Protein AF-0000000065923656 (afdb_homodimer)

Foldseek 3Di:
DAKEKEAEFFAWPCNVVQAAAFQNATARDPRRLVLLLVLLLLCLVVVDDAQEEEEEPHHRLVSSRCNNCVSNVRNVHYYDYYNLQTGFHQAPRGPPHLVVVCVVVNPVVSLCCVQAAFDKHHFHDCPDPPQCVPPPVCVPDDPVLGGRTDGLNNSLVSNVVCCVPPVVVCVLVRGHYYYGGHWSNVLSVVCVLAVPDSVRSSVDTHHHSKMKMFDADNVSHTPDIDIGD/DAKEKEAEFFAWPCNVVQADAFQNATARDPRRLVLLLVLLLLCLVVVDDAQEEEEEPHHRLVSSRCNNCVSNVRNVHYYDYYNLQTGFHQAPRGPPHLVVVCVVPNPVVSLCCVQAAFDKHHFHDCPDPPQCVPPPVCVPDDPVLGGRTDGLNNSLVSNVVCCVPPVVVCVLVRGHYYYGGHWSNVLSVVCVLAVPDSVRSSVDTHHHSKMKMFDADNVSHTPDIDIGD

Solvent-accessible surface area (backbone atoms only — not comparable to full-atom values): 22703 Å² total; per-residue (Å²): 118,16,38,41,32,42,23,25,22,21,42,25,49,39,61,75,66,41,29,38,47,36,74,57,74,50,49,52,28,74,66,10,50,52,32,11,38,48,32,2,45,52,42,39,74,70,61,70,72,67,62,37,36,37,25,14,49,38,51,28,16,40,51,22,38,50,33,23,27,47,48,43,74,44,63,53,45,53,53,48,64,33,72,52,34,34,36,42,31,40,26,59,45,41,71,38,40,50,68,58,47,19,70,73,66,32,57,66,52,50,46,37,44,74,47,33,45,75,36,62,34,60,62,35,53,66,85,41,89,86,26,59,72,73,34,79,91,47,63,85,51,62,70,89,72,55,69,33,37,29,19,46,51,56,36,29,64,52,31,46,58,52,39,64,71,55,50,46,57,43,36,58,73,53,35,20,36,37,36,18,24,22,55,53,31,48,45,30,49,47,29,61,61,67,66,50,50,76,79,60,47,58,74,64,79,68,57,58,19,35,39,35,40,31,36,24,44,84,84,57,45,71,72,44,78,46,73,55,130,117,16,40,42,31,42,23,27,22,22,43,26,48,40,60,75,65,42,28,37,48,36,74,58,75,48,50,52,27,74,66,9,48,52,31,10,38,48,32,2,44,50,42,39,73,69,63,70,72,67,60,36,35,37,26,15,49,39,51,29,16,41,50,23,39,50,32,23,26,47,47,41,75,45,62,53,46,51,54,47,65,34,71,53,35,33,37,43,30,40,27,59,44,41,70,38,38,51,67,59,47,20,72,71,66,32,57,67,52,49,47,38,43,73,47,33,46,76,36,62,35,59,61,34,54,67,85,41,89,87,27,58,70,74,32,78,90,47,64,85,51,61,73,89,75,55,69,33,36,29,18,46,51,56,36,28,65,51,30,45,58,52,40,64,73,54,50,46,57,42,36,58,73,54,35,20,36,39,37,16,23,24,54,53,31,47,46,32,50,47,30,63,60,67,66,50,49,76,78,59,47,58,74,64,79,67,57,57,18,35,37,34,40,31,35,22,44,83,84,58,44,71,73,45,76,44,75,55,130

Secondary structure (DSSP, 8-state):
-EEEEEEE---BHHHHTTB--TT--PPB-HHHHHHHHHHHHHHHHHT---SEEEE-SSHHHHHHHHHHHHHTT-TTS-EEE-GGGSPPP-GGGTTSBHHHHHHHH-HHHHHHHHH-SSPPPPPPPTTSTT-GGG-GGGTTS-GGGS-S---HHHHHHHHHHHIIIIIHHHHHTT--EEEEE-HHHHH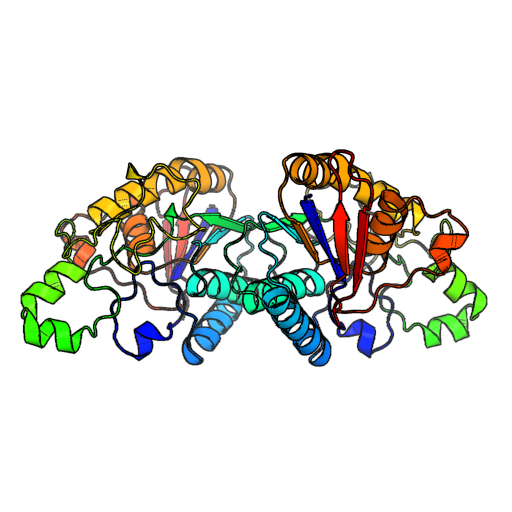HHHHHHHT--TTGGGG----BT--EEEEE-TT--EEEEEE--/-EEEEEEE---BHHHHTTB--TT--PPB-HHHHHHHHHHHHHHHHHT---SEEEE-SSHHHHHHHHHHHHHTT-TTS-EEE-GGGSPPP-GGGTTSBHHHHHHHH-HHHHHHHHH-SSPPPPPPPTTSTT-GGG-GGGTTS-GGGS-S---HHHHHHHHHHHIIIIIHHHHHTT--EEEEE-HHHHHHHHHHHHT--TTGGGG----BT--EEEEE-TT--EEEEEE--

InterPro domains:
  IPR005952 Phosphoglycerate mutase 1 [MF_01039] (1-228)
  IPR005952 Phosphoglycerate mutase 1 [PTHR11931] (2-226)
  IPR005952 Phosphoglycerate mutase 1 [TIGR01258] (3-227)
  IPR013078 Histidine phosphatase superfamily, clade-1 [PF00300] (4-122)
  IPR013078 Histidine phosphatase superfamily, clade-1 [PF00300] (135-222)
  IPR013078 Histidine phosphatase superfamily, clade-1 [SM00855] (3-189)
  IPR013078 Histidine phosphatase superfamily, clade-1 [cd07067] (3-228)
  IPR029033 Histidine phosphatase superfamily [G3DSA:3.40.50.1240] (1-229)
  IPR029033 Histidine phosphatase superfamily [SSF53254] (1-227)

Nearest PDB structures (foldseek):
  5um0-assembly1_D  TM=9.891E-01  e=1.698E-39  Neisseria gonorrhoeae NCCP11945
  3gp5-assembly1_A  TM=9.868E-01  e=6.530E-37  Burkholderia pseudomallei
  1e58-assembly1_A  TM=9.867E-01  e=1.078E-36  Escherichia coli K-12
  3ezn-assembly1_A  TM=9.850E-01  e=3.127E-36  Burkholderia pseudomallei 1710b
  4odi-assembly1_C  TM=9.846E-01  e=4.626E-35  Toxoplasma gondii ME49

Radius of gyration: 23.71 Å; Cα contacts (8 Å, |Δi|>4): 1034; chains: 2; bounding box: 49×72×52 Å

Sequence (458 aa):
MAKLVFIRHGQSEWNLSNQFTGWVDVNLSEEGVRQAQNAGALLKKEGILFDQAYTSVLTRAIKTLHYALEGSDQLWIPETKSWRLNERHYGALQGQNKAEAAEKWGDEQVHIWRRSYDTLPPLLDASDEGSAANDRRYAHLDPKAIPGGENLKVTLERVIPFWEDEIAPKLIDGQNIIVAAHGNSLRALTKYIENISDEDIMDVEMATGEPVVYDLDENLNVVSKKKLNMAKLVFIRHGQSEWNLSNQFTGWVDVNLSEEGVRQAQNAGALLKKEGILFDQAYTSVLTRAIKTLHYALEGSDQLWIPETKSWRLNERHYGALQGQNKAEAAEKWGDEQVHIWRRSYDTLPPLLDASDEGSAANDRRYAHLDPKAIPGGENLKVTLERVIPFWEDEIAPKLIDGQNIIVAAHGNSLRALTKYIENISDEDIMDVEMATGEPVVYDLDENLNVVSKKKLN

Structure (mmCIF, N/CA/C/O backbone):
data_AF-0000000065923656-model_v1
#
loop_
_entity.id
_entity.type
_entity.pdbx_description
1 polymer '2,3-bisphosphoglycerate-dependent phosphoglycerate mutase 2'
#
loop_
_atom_site.group_PDB
_atom_site.id
_atom_site.type_symbol
_atom_site.label_atom_id
_atom_site.label_alt_id
_atom_site.label_comp_id
_atom_site.label_asym_id
_atom_site.label_entity_id
_atom_site.label_seq_id
_atom_site.pdbx_PDB_ins_code
_atom_site.Cartn_x
_atom_site.Cartn_y
_atom_site.Cartn_z
_atom_site.occupancy
_atom_site.B_iso_or_equiv
_atom_site.auth_seq_id
_atom_site.auth_comp_id
_atom_site.auth_asym_id
_atom_site.auth_atom_id
_atom_site.pdbx_PDB_model_num
ATOM 1 N N . MET A 1 1 ? 22.469 1.218 -14.867 1 91.25 1 MET A N 1
ATOM 2 C CA . MET A 1 1 ? 21.75 -0.054 -14.875 1 91.25 1 MET A CA 1
ATOM 3 C C . MET A 1 1 ? 20.609 -0.042 -13.859 1 91.25 1 MET A C 1
ATOM 5 O O . MET A 1 1 ? 20.781 0.416 -12.727 1 91.25 1 MET A O 1
ATOM 9 N N . ALA A 1 2 ? 19.469 -0.442 -14.328 1 97.31 2 ALA A N 1
ATOM 10 C CA . ALA A 1 2 ? 18.297 -0.489 -13.453 1 97.31 2 ALA A CA 1
ATOM 11 C C . ALA A 1 2 ? 18.297 -1.76 -12.602 1 97.31 2 ALA A C 1
ATOM 13 O O . ALA A 1 2 ? 18.797 -2.803 -13.039 1 97.31 2 ALA A O 1
ATOM 14 N N . LYS A 1 3 ? 17.828 -1.643 -11.391 1 98.69 3 LYS A N 1
ATOM 15 C CA . LYS A 1 3 ? 17.672 -2.809 -10.523 1 98.69 3 LYS A CA 1
ATOM 16 C C . LYS A 1 3 ? 16.219 -3.289 -10.5 1 98.69 3 LYS A C 1
ATOM 18 O O . LYS A 1 3 ? 15.297 -2.479 -10.453 1 98.69 3 LYS A O 1
ATOM 23 N N . LEU A 1 4 ? 16.078 -4.52 -10.609 1 98.88 4 LEU A N 1
ATOM 24 C CA . LEU A 1 4 ? 14.805 -5.219 -10.453 1 98.88 4 LEU A CA 1
ATOM 25 C C . LEU A 1 4 ? 14.883 -6.246 -9.328 1 98.88 4 LEU A C 1
ATOM 27 O O . LEU A 1 4 ? 15.75 -7.121 -9.344 1 98.88 4 LEU A O 1
ATOM 31 N N . VAL A 1 5 ? 14.023 -6.109 -8.359 1 98.94 5 VAL A N 1
ATOM 32 C CA . VAL A 1 5 ? 14.023 -7.035 -7.227 1 98.94 5 VAL A CA 1
ATOM 33 C C . VAL A 1 5 ? 12.719 -7.836 -7.215 1 98.94 5 VAL A C 1
ATOM 35 O O . VAL A 1 5 ? 11.633 -7.258 -7.223 1 98.94 5 VAL A O 1
ATOM 38 N N . PHE A 1 6 ? 12.828 -9.133 -7.227 1 98.88 6 PHE A N 1
ATOM 39 C CA . PHE A 1 6 ? 11.703 -10.039 -7.027 1 98.88 6 PHE A CA 1
ATOM 40 C C . PHE A 1 6 ? 11.695 -10.586 -5.609 1 98.88 6 PHE A C 1
ATOM 42 O O . PHE A 1 6 ? 12.742 -10.961 -5.078 1 98.88 6 PHE A O 1
ATOM 49 N N . ILE A 1 7 ? 10.555 -10.586 -5.039 1 98.88 7 ILE A N 1
ATOM 50 C CA . ILE A 1 7 ? 10.367 -11.273 -3.764 1 98.88 7 ILE A CA 1
ATOM 51 C C . ILE A 1 7 ? 9.117 -12.141 -3.824 1 98.88 7 ILE A C 1
ATOM 53 O O . ILE A 1 7 ? 8.008 -11.633 -4.012 1 98.88 7 ILE A O 1
ATOM 57 N N . ARG A 1 8 ? 9.273 -13.422 -3.703 1 98.88 8 ARG A N 1
ATOM 58 C CA . ARG A 1 8 ? 8.109 -14.25 -3.41 1 98.88 8 ARG A CA 1
ATOM 59 C C . ARG A 1 8 ? 7.57 -13.961 -2.012 1 98.88 8 ARG A C 1
ATOM 61 O O . ARG A 1 8 ? 8.344 -13.781 -1.069 1 98.88 8 ARG A O 1
ATOM 68 N N . HIS A 1 9 ? 6.305 -13.938 -1.921 1 98.94 9 HIS A N 1
ATOM 69 C CA . HIS A 1 9 ? 5.738 -13.672 -0.603 1 98.94 9 HIS A CA 1
ATOM 70 C C . HIS A 1 9 ? 6.336 -14.594 0.451 1 98.94 9 HIS A C 1
ATOM 72 O O . HIS A 1 9 ? 6.797 -15.695 0.129 1 98.94 9 HIS A O 1
ATOM 78 N N . GLY A 1 10 ? 6.332 -14.172 1.711 1 98.81 10 GLY A N 1
ATOM 79 C CA . GLY A 1 10 ? 6.727 -15.055 2.803 1 98.81 10 GLY A CA 1
ATOM 80 C C . GLY A 1 10 ? 5.824 -16.266 2.951 1 98.81 10 GLY A C 1
ATOM 81 O O . GLY A 1 10 ? 4.797 -16.359 2.273 1 98.81 10 GLY A O 1
ATOM 82 N N . GLN A 1 11 ? 6.219 -17.109 3.869 1 98.75 11 GLN A N 1
ATOM 83 C CA . GLN A 1 11 ? 5.398 -18.297 4.133 1 98.75 11 GLN A CA 1
ATOM 84 C C . GLN A 1 11 ? 3.963 -17.891 4.473 1 98.75 11 GLN A C 1
ATOM 86 O O . GLN A 1 11 ? 3.736 -17.016 5.301 1 98.75 11 GLN A O 1
ATOM 91 N N . SER A 1 12 ? 3.037 -18.469 3.729 1 98.69 12 SER A N 1
ATOM 92 C CA . SER A 1 12 ? 1.625 -18.234 4.008 1 98.69 12 SER A CA 1
ATOM 93 C C . SER A 1 12 ? 1.065 -19.297 4.953 1 98.69 12 SER A C 1
ATOM 95 O O . SER A 1 12 ? 1.708 -20.328 5.195 1 98.69 12 SER A O 1
ATOM 97 N N . GLU A 1 13 ? -0.089 -19.062 5.441 1 98.56 13 GLU A N 1
ATOM 98 C CA . GLU A 1 13 ? -0.789 -20.031 6.277 1 98.56 13 GLU A CA 1
ATOM 99 C C . GLU A 1 13 ? -1.021 -21.344 5.527 1 98.56 13 GLU A C 1
ATOM 101 O O . GLU A 1 13 ? -0.925 -22.422 6.113 1 98.56 13 GLU A O 1
ATOM 106 N N . TRP A 1 14 ? -1.259 -21.266 4.203 1 98.12 14 TRP A N 1
ATOM 107 C CA . TRP A 1 14 ? -1.557 -22.484 3.455 1 98.12 14 TRP A CA 1
ATOM 108 C C . TRP A 1 14 ? -0.278 -23.141 2.936 1 98.12 14 TRP A C 1
ATOM 110 O O . TRP A 1 14 ? -0.274 -24.312 2.57 1 98.12 14 TRP A O 1
ATOM 120 N N . ASN A 1 15 ? 0.852 -22.328 2.84 1 97.25 15 ASN A N 1
ATOM 121 C CA . ASN A 1 15 ? 2.143 -23 2.75 1 97.25 15 ASN A CA 1
ATOM 122 C C . ASN A 1 15 ? 2.379 -23.922 3.945 1 97.25 15 ASN A C 1
ATOM 124 O O . ASN A 1 15 ? 2.797 -25.078 3.777 1 97.25 15 ASN A O 1
ATOM 128 N N . LEU A 1 16 ? 2.156 -23.406 5.109 1 97 16 LEU A N 1
ATOM 129 C CA . LEU A 1 16 ? 2.398 -24.094 6.367 1 97 16 LEU A CA 1
ATOM 130 C C . LEU A 1 16 ? 1.55 -25.359 6.457 1 97 16 LEU A C 1
ATOM 132 O O . LEU A 1 16 ? 2.035 -26.406 6.887 1 97 16 LEU A O 1
ATOM 136 N N . SER A 1 17 ? 0.309 -25.281 6 1 97.88 17 SER A N 1
ATOM 137 C CA . SER A 1 17 ? -0.589 -26.438 6.105 1 97.88 17 SER A CA 1
ATOM 138 C C . SER A 1 17 ? -0.534 -27.297 4.848 1 97.88 17 SER A C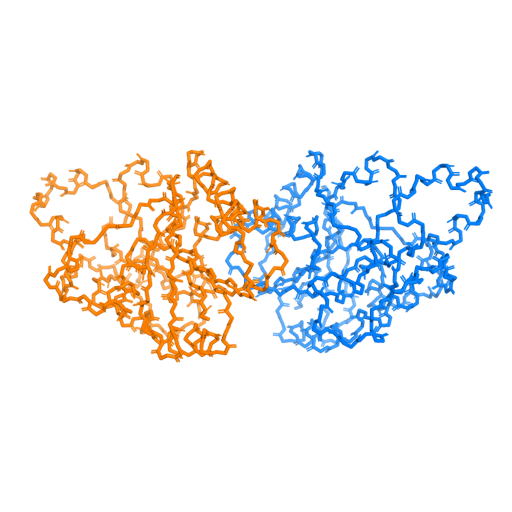 1
ATOM 140 O O . SER A 1 17 ? -1.324 -28.234 4.695 1 97.88 17 SER A O 1
ATOM 142 N N . ASN A 1 18 ? 0.307 -26.984 3.873 1 97.62 18 ASN A N 1
ATOM 143 C CA . ASN A 1 18 ? 0.588 -27.766 2.674 1 97.62 18 ASN A CA 1
ATOM 144 C C . ASN A 1 18 ? -0.64 -27.875 1.775 1 97.62 18 ASN A C 1
ATOM 146 O O . ASN A 1 18 ? -0.956 -28.969 1.279 1 97.62 18 ASN A O 1
ATOM 150 N N . GLN A 1 19 ? -1.301 -26.766 1.594 1 98.25 19 GLN A N 1
ATOM 151 C CA . GLN A 1 19 ? -2.48 -26.719 0.735 1 98.25 19 GLN A CA 1
ATOM 152 C C . GLN A 1 19 ? -2.182 -25.984 -0.571 1 98.25 19 GLN A C 1
ATOM 154 O O . GLN A 1 19 ? -1.31 -25.125 -0.617 1 98.25 19 GLN A O 1
ATOM 159 N N . PHE A 1 20 ? -2.883 -26.438 -1.6 1 97.81 20 PHE A N 1
ATOM 160 C CA . PHE A 1 20 ? -2.893 -25.641 -2.82 1 97.81 20 PHE A CA 1
ATOM 161 C C . PHE A 1 20 ? -3.586 -24.297 -2.586 1 97.81 20 PHE A C 1
ATOM 163 O O . PHE A 1 20 ? -4.77 -24.25 -2.25 1 97.81 20 PHE A O 1
ATOM 170 N N . THR A 1 21 ? -2.91 -23.25 -2.764 1 97.44 21 THR A N 1
ATOM 171 C CA . THR A 1 21 ? -3.498 -21.953 -2.438 1 97.44 21 THR A CA 1
ATOM 172 C C . THR A 1 21 ? -4.074 -21.297 -3.686 1 97.44 21 THR A C 1
ATOM 174 O O . THR A 1 21 ? -5.293 -21.141 -3.814 1 97.44 21 THR A O 1
ATOM 177 N N . GLY A 1 22 ? -3.145 -20.906 -4.711 1 97.56 22 GLY A N 1
ATOM 178 C CA . GLY A 1 22 ? -3.592 -20.219 -5.906 1 97.56 22 GLY A CA 1
ATOM 179 C C . GLY A 1 22 ? -4.105 -18.812 -5.629 1 97.56 22 GLY A C 1
ATOM 180 O O . GLY A 1 22 ? -3.414 -18.016 -5.004 1 97.56 22 GLY A O 1
ATOM 181 N N . TRP A 1 23 ? -5.359 -18.547 -6.043 1 98.25 23 TRP A N 1
ATOM 182 C CA . TRP A 1 23 ? -5.922 -17.203 -5.914 1 98.25 23 TRP A CA 1
ATOM 183 C C . TRP A 1 23 ? -6.656 -17.047 -4.586 1 98.25 23 TRP A C 1
ATOM 185 O O . TRP A 1 23 ? -7.203 -15.977 -4.297 1 98.25 23 TRP A O 1
ATOM 195 N N . VAL A 1 24 ? -6.676 -18.125 -3.703 1 97.69 24 VAL A N 1
ATOM 196 C CA . VAL A 1 24 ? -7.266 -18 -2.375 1 97.69 24 VAL A CA 1
ATOM 197 C C . VAL A 1 24 ? -6.465 -16.984 -1.555 1 97.69 24 VAL A C 1
ATOM 199 O O . VAL A 1 24 ? -5.234 -17.016 -1.548 1 97.69 24 VAL A O 1
ATOM 202 N N . ASP A 1 25 ? -7.191 -16.109 -0.905 1 97.94 25 ASP A N 1
ATOM 203 C CA . ASP A 1 25 ? -6.527 -15.008 -0.215 1 97.94 25 ASP A CA 1
ATOM 204 C C . ASP A 1 25 ? -6.215 -15.375 1.234 1 97.94 25 ASP A C 1
ATOM 206 O O . ASP A 1 25 ? -6.992 -15.062 2.139 1 97.94 25 ASP A O 1
ATOM 210 N N . VAL A 1 26 ? -5.141 -15.969 1.393 1 98.12 26 VAL A N 1
ATOM 211 C CA . VAL A 1 26 ? -4.715 -16.375 2.727 1 98.12 26 VAL A CA 1
ATOM 212 C C . VAL A 1 26 ? -3.631 -15.43 3.236 1 98.12 26 VAL A C 1
ATOM 214 O O . VAL A 1 26 ? -2.971 -14.75 2.447 1 98.12 26 VAL A O 1
ATOM 217 N N . ASN A 1 27 ? -3.457 -15.359 4.52 1 98.56 27 ASN A N 1
ATOM 218 C CA . ASN A 1 27 ? -2.508 -14.445 5.145 1 98.56 27 ASN A CA 1
ATOM 219 C C . ASN A 1 27 ? -1.128 -15.086 5.289 1 98.56 27 ASN A C 1
ATOM 221 O O . ASN A 1 27 ? -0.961 -16.281 5.027 1 98.56 27 ASN A O 1
ATOM 225 N N . LEU A 1 28 ? -0.163 -14.297 5.621 1 98.81 28 LEU A N 1
ATOM 226 C CA . LEU A 1 28 ? 1.153 -14.789 6.012 1 98.81 28 LEU A CA 1
ATOM 227 C C . LEU A 1 28 ? 1.083 -15.531 7.34 1 98.81 28 LEU A C 1
ATOM 229 O O . LEU A 1 28 ? 0.276 -15.188 8.203 1 98.81 28 LEU A O 1
ATOM 233 N N . SER A 1 29 ? 1.893 -16.594 7.477 1 98.69 29 SER A N 1
ATOM 234 C CA . SER A 1 29 ? 2.141 -17.156 8.805 1 98.69 29 SER A CA 1
ATOM 235 C C . SER A 1 29 ? 3.062 -16.25 9.617 1 98.69 29 SER A C 1
ATOM 237 O O . SER A 1 29 ? 3.574 -15.258 9.102 1 98.69 29 SER A O 1
ATOM 239 N N . GLU A 1 30 ? 3.273 -16.594 10.875 1 98.44 30 GLU A N 1
ATOM 240 C CA . GLU A 1 30 ? 4.23 -15.852 11.688 1 98.44 30 GLU A CA 1
ATOM 241 C C . GLU A 1 30 ? 5.629 -15.898 11.07 1 98.44 30 GLU A C 1
ATOM 243 O O . GLU A 1 30 ? 6.324 -14.883 11.023 1 98.44 30 GLU A O 1
ATOM 248 N N . GLU A 1 31 ? 5.969 -17.047 10.664 1 98.56 31 GLU A N 1
ATOM 249 C CA . GLU A 1 31 ? 7.254 -17.188 9.984 1 98.56 31 GLU A CA 1
ATOM 250 C C . GLU A 1 31 ? 7.309 -16.344 8.719 1 98.56 31 GLU A C 1
ATOM 252 O O . GLU A 1 31 ? 8.344 -15.742 8.406 1 98.56 31 GLU A O 1
ATOM 257 N N . GLY A 1 32 ? 6.219 -16.312 7.941 1 98.81 32 GLY A N 1
ATOM 258 C CA . GLY A 1 32 ? 6.148 -15.484 6.746 1 98.81 32 GLY A CA 1
ATOM 259 C C . GLY A 1 32 ? 6.375 -14.008 7.023 1 98.81 32 GLY A C 1
ATOM 260 O O . GLY A 1 32 ? 7.031 -13.32 6.238 1 98.81 32 GLY A O 1
ATOM 261 N N . VAL A 1 33 ? 5.84 -13.539 8.125 1 98.75 33 VAL A N 1
ATOM 262 C CA . VAL A 1 33 ? 6.035 -12.156 8.531 1 98.75 33 VAL A CA 1
ATOM 263 C C . VAL A 1 33 ? 7.512 -11.906 8.828 1 98.75 33 VAL A C 1
ATOM 265 O O . VAL A 1 33 ? 8.078 -10.906 8.375 1 98.75 33 VAL A O 1
ATOM 268 N N . ARG A 1 34 ? 8.125 -12.828 9.555 1 98.62 34 ARG A N 1
ATOM 269 C CA . ARG A 1 34 ? 9.547 -12.703 9.875 1 98.62 34 ARG A CA 1
ATOM 270 C C . ARG A 1 34 ? 10.398 -12.695 8.609 1 98.62 34 ARG A C 1
ATOM 272 O O . ARG A 1 34 ? 11.344 -11.914 8.492 1 98.62 34 ARG A O 1
ATOM 279 N N . GLN A 1 35 ? 10.055 -13.539 7.668 1 98.75 35 GLN A N 1
ATOM 280 C CA . GLN A 1 35 ? 10.766 -13.594 6.395 1 98.75 35 GLN A CA 1
ATOM 281 C C . GLN A 1 35 ? 10.664 -12.273 5.645 1 98.75 35 GLN A C 1
ATOM 283 O O . GLN A 1 35 ? 11.664 -11.766 5.129 1 98.75 35 GLN A O 1
ATOM 288 N N . ALA A 1 36 ? 9.469 -11.742 5.59 1 98.81 36 ALA A N 1
ATOM 289 C CA . ALA A 1 36 ? 9.234 -10.477 4.891 1 98.81 36 ALA A CA 1
ATOM 290 C C . ALA A 1 36 ? 9.992 -9.336 5.559 1 98.81 36 ALA A C 1
ATOM 292 O O . ALA A 1 36 ? 10.555 -8.477 4.875 1 98.81 36 ALA A O 1
ATOM 293 N N . GLN A 1 37 ? 9.977 -9.312 6.883 1 98.69 37 GLN A N 1
ATOM 294 C CA . GLN A 1 37 ? 10.727 -8.312 7.625 1 98.69 37 GLN A CA 1
ATOM 295 C C . GLN A 1 37 ? 12.227 -8.445 7.371 1 98.69 37 GLN A C 1
ATOM 297 O O . GLN A 1 37 ? 12.922 -7.441 7.199 1 98.69 37 GLN A O 1
ATOM 302 N N . ASN A 1 38 ? 12.695 -9.68 7.363 1 98.75 38 ASN A N 1
ATOM 303 C CA . ASN A 1 38 ? 14.102 -9.922 7.055 1 98.75 38 ASN A CA 1
ATOM 304 C C . ASN A 1 38 ? 14.453 -9.438 5.652 1 98.75 38 ASN A C 1
ATOM 306 O O . ASN A 1 38 ? 15.539 -8.898 5.434 1 98.75 38 ASN A O 1
ATOM 310 N N . ALA A 1 39 ? 13.578 -9.664 4.691 1 98.75 39 ALA A N 1
ATOM 311 C CA . ALA A 1 39 ? 13.797 -9.156 3.338 1 98.75 39 ALA A CA 1
ATOM 312 C C . ALA A 1 39 ? 14.031 -7.652 3.346 1 98.75 39 ALA A C 1
ATOM 314 O O . ALA A 1 39 ? 14.922 -7.152 2.65 1 98.75 39 ALA A O 1
ATOM 315 N N . GLY A 1 40 ? 13.234 -6.934 4.125 1 98.69 40 GLY A N 1
ATOM 316 C CA . GLY A 1 40 ? 13.43 -5.496 4.254 1 98.69 40 GLY A CA 1
ATOM 317 C C . GLY A 1 40 ? 14.805 -5.129 4.789 1 98.69 40 GLY A C 1
ATOM 318 O O . GLY A 1 40 ? 15.445 -4.203 4.285 1 98.69 40 GLY A O 1
ATOM 319 N N . ALA A 1 41 ? 15.211 -5.844 5.797 1 98.62 41 ALA A N 1
ATOM 320 C CA . ALA A 1 41 ? 16.516 -5.602 6.391 1 98.62 41 ALA A CA 1
ATOM 321 C C . ALA A 1 41 ? 17.641 -5.848 5.375 1 98.62 41 ALA A C 1
ATOM 323 O O . ALA A 1 41 ? 18.594 -5.082 5.305 1 98.62 41 ALA A O 1
ATOM 324 N N . LEU A 1 42 ? 17.516 -6.902 4.625 1 98.69 42 LEU A N 1
ATOM 325 C CA . LEU A 1 42 ? 18.5 -7.242 3.611 1 98.69 42 LEU A CA 1
ATOM 326 C C . LEU A 1 42 ? 18.578 -6.168 2.531 1 98.69 42 LEU A C 1
ATOM 328 O O . LEU A 1 42 ? 19.656 -5.785 2.094 1 98.69 42 LEU A O 1
ATOM 332 N N . LEU A 1 43 ? 17.422 -5.723 2.09 1 98.69 43 LEU A N 1
ATOM 333 C CA . LEU A 1 43 ? 17.375 -4.695 1.059 1 98.69 43 LEU A CA 1
ATOM 334 C C . LEU A 1 43 ? 18 -3.395 1.557 1 98.69 43 LEU A C 1
ATOM 336 O O . LEU A 1 43 ? 18.688 -2.707 0.806 1 98.69 43 LEU A O 1
ATOM 340 N N . LYS A 1 44 ? 17.672 -3.041 2.805 1 98.5 44 LYS A N 1
ATOM 341 C CA . LYS A 1 44 ? 18.297 -1.864 3.412 1 98.5 44 LYS A CA 1
ATOM 342 C C . LYS A 1 44 ? 19.812 -1.983 3.422 1 98.5 44 LYS A C 1
ATOM 344 O O . LYS A 1 44 ? 20.516 -1.044 3.047 1 98.5 44 LYS A O 1
ATOM 349 N N . LYS A 1 45 ? 20.297 -3.145 3.865 1 98.25 45 LYS A N 1
ATOM 350 C CA . LYS A 1 45 ? 21.734 -3.398 3.918 1 98.25 45 LYS A CA 1
ATOM 351 C C . LYS A 1 45 ? 22.359 -3.305 2.527 1 98.25 45 LYS A C 1
ATOM 353 O O . LYS A 1 45 ? 23.469 -2.785 2.373 1 98.25 45 LYS A O 1
ATOM 358 N N . GLU A 1 46 ? 21.641 -3.777 1.534 1 97.75 46 GLU A N 1
ATOM 359 C CA . GLU A 1 46 ? 22.125 -3.758 0.155 1 97.75 46 GLU A CA 1
ATOM 360 C C . GLU A 1 46 ? 22.141 -2.336 -0.401 1 97.75 46 GLU A C 1
ATOM 362 O O . GLU A 1 46 ? 22.828 -2.057 -1.383 1 97.75 46 GLU A O 1
ATOM 367 N N . GLY A 1 47 ? 21.328 -1.485 0.154 1 97.94 47 GLY A N 1
ATOM 368 C CA . GLY A 1 47 ? 21.328 -0.079 -0.215 1 97.94 47 GLY A CA 1
ATOM 369 C C . GLY A 1 47 ? 20.578 0.2 -1.507 1 97.94 47 GLY A C 1
ATOM 370 O O . GLY A 1 47 ? 20.906 1.146 -2.225 1 97.94 47 GLY A O 1
ATOM 371 N N . ILE A 1 48 ? 19.625 -0.624 -1.792 1 97.88 48 ILE A N 1
ATOM 372 C CA . ILE A 1 48 ? 18.859 -0.43 -3.014 1 97.88 48 ILE A CA 1
ATOM 373 C C . ILE A 1 48 ? 17.719 0.567 -2.76 1 97.88 48 ILE A C 1
ATOM 375 O O . ILE A 1 48 ? 16.938 0.396 -1.827 1 97.88 48 ILE A O 1
ATOM 379 N N . LEU A 1 49 ? 17.625 1.568 -3.584 1 98.19 49 LEU A N 1
ATOM 380 C CA . LEU A 1 49 ? 16.562 2.566 -3.508 1 98.19 49 LEU A CA 1
ATOM 381 C C . LEU A 1 49 ? 15.555 2.375 -4.637 1 98.19 49 LEU A C 1
ATOM 383 O O . LEU A 1 49 ? 15.922 2.385 -5.812 1 98.19 49 LEU A O 1
ATOM 387 N N . PHE A 1 50 ? 14.336 2.262 -4.285 1 98.81 50 PHE A N 1
ATOM 388 C CA . PHE A 1 50 ? 13.312 1.928 -5.27 1 98.81 50 PHE A CA 1
ATOM 389 C C . PHE A 1 50 ? 12.57 3.178 -5.719 1 98.81 50 PHE A C 1
ATOM 391 O O . PHE A 1 50 ? 12.43 4.133 -4.953 1 98.81 50 PHE A O 1
ATOM 398 N N . ASP A 1 51 ? 12.055 3.1 -6.945 1 98.5 51 ASP A N 1
ATOM 399 C CA . ASP A 1 51 ? 11.25 4.168 -7.523 1 98.5 51 ASP A CA 1
ATOM 400 C C . ASP A 1 51 ? 9.789 3.738 -7.66 1 98.5 51 ASP A C 1
ATOM 402 O O . ASP A 1 51 ? 8.891 4.582 -7.711 1 98.5 51 ASP A O 1
ATOM 406 N N . GLN A 1 52 ? 9.555 2.459 -7.73 1 98.69 52 GLN A N 1
ATOM 407 C CA . GLN A 1 52 ? 8.227 1.898 -7.961 1 98.69 52 GLN A CA 1
ATOM 408 C C . GLN A 1 52 ? 8.125 0.487 -7.391 1 98.69 52 GLN A C 1
ATOM 410 O O . GLN A 1 52 ? 9.062 -0.303 -7.496 1 98.69 52 GLN A O 1
ATOM 415 N N . ALA A 1 53 ? 6.988 0.208 -6.754 1 98.94 53 ALA A N 1
ATOM 416 C CA . ALA A 1 53 ? 6.727 -1.123 -6.211 1 98.94 53 ALA A CA 1
ATOM 417 C C . ALA A 1 53 ? 5.488 -1.74 -6.855 1 98.94 53 ALA A C 1
ATOM 419 O O . ALA A 1 53 ? 4.508 -1.041 -7.129 1 98.94 53 ALA A O 1
ATOM 420 N N . TYR A 1 54 ? 5.523 -3.018 -7.086 1 98.94 54 TYR A N 1
ATOM 421 C CA . TYR A 1 54 ? 4.391 -3.77 -7.613 1 98.94 54 TYR A CA 1
ATOM 422 C C . TYR A 1 54 ? 4.105 -4.996 -6.754 1 98.94 54 TYR A C 1
ATOM 424 O O . TYR A 1 54 ? 5.02 -5.59 -6.184 1 98.94 54 TYR A O 1
ATOM 432 N N . THR A 1 55 ? 2.871 -5.348 -6.723 1 98.94 55 THR A N 1
ATOM 433 C CA . THR A 1 55 ? 2.467 -6.578 -6.047 1 98.94 55 THR A CA 1
ATOM 434 C C . THR A 1 55 ? 1.145 -7.094 -6.613 1 98.94 55 THR A C 1
ATOM 436 O O . THR A 1 55 ? 0.57 -6.484 -7.516 1 98.94 55 THR A O 1
ATOM 439 N N . SER A 1 56 ? 0.725 -8.266 -6.211 1 98.88 56 SER A N 1
ATOM 440 C CA . SER A 1 56 ? -0.56 -8.836 -6.609 1 98.88 56 SER A CA 1
ATOM 441 C C . SER A 1 56 ? -1.7 -8.266 -5.77 1 98.88 56 SER A C 1
ATOM 443 O O . SER A 1 56 ? -1.494 -7.34 -4.98 1 98.88 56 SER A O 1
ATOM 445 N N . VAL A 1 57 ? -2.896 -8.766 -5.973 1 98.75 57 VAL A N 1
ATOM 446 C CA . VAL A 1 57 ? -4.035 -8.297 -5.191 1 98.75 57 VAL A CA 1
ATOM 447 C C . VAL A 1 57 ? -4.297 -9.258 -4.031 1 98.75 57 VAL A C 1
ATOM 449 O O . VAL A 1 57 ? -5.375 -9.242 -3.434 1 98.75 57 VAL A O 1
ATOM 452 N N . LEU A 1 58 ? -3.365 -10.156 -3.754 1 98.81 58 LEU A N 1
ATOM 453 C CA . LEU A 1 58 ? -3.525 -11.125 -2.672 1 98.81 58 LEU A CA 1
ATOM 454 C C . LEU A 1 58 ? -2.76 -10.68 -1.43 1 98.81 58 LEU A C 1
ATOM 456 O O . LEU A 1 58 ? -1.616 -10.227 -1.528 1 98.81 58 LEU A O 1
ATOM 460 N N . THR A 1 59 ? -3.309 -10.852 -0.255 1 98.81 59 THR A N 1
ATOM 461 C CA . THR A 1 59 ? -2.881 -10.289 1.02 1 98.81 59 THR A CA 1
ATOM 462 C C . THR A 1 59 ? -1.444 -10.695 1.337 1 98.81 59 THR A C 1
ATOM 464 O O . THR A 1 59 ? -0.64 -9.867 1.77 1 98.81 59 THR A O 1
ATOM 467 N N . ARG A 1 60 ? -1.111 -11.906 1.107 1 98.88 60 ARG A N 1
ATOM 468 C CA . ARG A 1 60 ? 0.203 -12.398 1.511 1 98.88 60 ARG A CA 1
ATOM 469 C C . ARG A 1 60 ? 1.312 -11.688 0.743 1 98.88 60 ARG A C 1
ATOM 471 O O . ARG A 1 60 ? 2.371 -11.391 1.303 1 98.88 60 ARG A O 1
ATOM 478 N N . ALA A 1 61 ? 1.104 -11.422 -0.521 1 98.94 61 ALA A N 1
ATOM 479 C CA . ALA A 1 61 ? 2.096 -10.711 -1.325 1 98.94 61 ALA A CA 1
ATOM 480 C C . ALA A 1 61 ? 2.131 -9.234 -0.969 1 98.94 61 ALA A C 1
ATOM 482 O O . ALA A 1 61 ? 3.205 -8.633 -0.878 1 98.94 61 ALA A O 1
ATOM 483 N N . ILE A 1 62 ? 0.959 -8.617 -0.748 1 98.94 62 ILE A N 1
ATOM 484 C CA . ILE A 1 62 ? 0.861 -7.207 -0.393 1 98.94 62 ILE A CA 1
ATOM 485 C C . ILE A 1 62 ? 1.596 -6.953 0.922 1 98.94 62 ILE A C 1
ATOM 487 O O . ILE A 1 62 ? 2.422 -6.043 1.013 1 98.94 62 ILE A O 1
ATOM 491 N N . LYS A 1 63 ? 1.344 -7.789 1.857 1 98.94 63 LYS A N 1
ATOM 492 C CA . LYS A 1 63 ? 1.975 -7.613 3.162 1 98.94 63 LYS A CA 1
ATOM 493 C C . LYS A 1 63 ? 3.48 -7.84 3.08 1 98.94 63 LYS A C 1
ATOM 495 O O . LYS A 1 63 ? 4.254 -7.16 3.76 1 98.94 63 LYS A O 1
ATOM 500 N N . THR A 1 64 ? 3.859 -8.797 2.287 1 98.94 64 THR A N 1
ATOM 501 C CA . THR A 1 64 ? 5.289 -9.008 2.094 1 98.94 64 THR A CA 1
ATOM 502 C C . THR A 1 64 ? 5.953 -7.75 1.545 1 98.94 64 THR A C 1
ATOM 504 O O . THR A 1 64 ? 7.008 -7.336 2.029 1 98.94 64 THR A O 1
ATOM 507 N N . LEU A 1 65 ? 5.34 -7.164 0.562 1 98.94 65 LEU A N 1
ATOM 508 C CA . LEU A 1 65 ? 5.867 -5.926 0.002 1 98.94 65 LEU A CA 1
ATOM 509 C C . LEU A 1 65 ? 5.934 -4.836 1.064 1 98.94 65 LEU A C 1
ATOM 511 O O . LEU A 1 65 ? 6.941 -4.133 1.177 1 98.94 65 LEU A O 1
ATOM 515 N N . HIS A 1 66 ? 4.848 -4.695 1.829 1 98.94 66 HIS A N 1
ATOM 516 C CA . HIS A 1 66 ? 4.773 -3.641 2.836 1 98.94 66 HIS A CA 1
ATOM 517 C C . HIS A 1 66 ? 5.883 -3.793 3.875 1 98.94 66 HIS A C 1
ATOM 519 O O . HIS A 1 66 ? 6.551 -2.816 4.223 1 98.94 66 HIS A O 1
ATOM 525 N N . TYR A 1 67 ? 6.109 -5.012 4.34 1 98.88 67 TYR A N 1
ATOM 526 C CA . TYR A 1 67 ? 7.172 -5.258 5.309 1 98.88 67 TYR A CA 1
ATOM 527 C C . TYR A 1 67 ? 8.539 -4.973 4.703 1 98.88 67 TYR A C 1
ATOM 529 O O . TYR A 1 67 ? 9.414 -4.398 5.363 1 98.88 67 TYR A O 1
ATOM 537 N N . ALA A 1 68 ? 8.734 -5.387 3.473 1 98.88 68 ALA A N 1
ATOM 538 C CA . ALA A 1 68 ? 10.016 -5.168 2.803 1 98.88 68 ALA A CA 1
ATOM 539 C C . ALA A 1 68 ? 10.312 -3.68 2.664 1 98.88 68 ALA A C 1
ATOM 541 O O . ALA A 1 68 ? 11.422 -3.232 2.965 1 98.88 68 ALA A O 1
ATOM 542 N N . LEU A 1 69 ? 9.297 -2.957 2.225 1 98.88 69 LEU A N 1
ATOM 543 C CA . LEU A 1 69 ? 9.469 -1.521 2.041 1 98.88 69 LEU A CA 1
ATOM 544 C C . LEU A 1 69 ? 9.656 -0.82 3.383 1 98.88 69 LEU A C 1
ATOM 546 O O . LEU A 1 69 ? 10.477 0.093 3.504 1 98.88 69 LEU A O 1
ATOM 550 N N . GLU A 1 70 ? 8.859 -1.227 4.352 1 98.56 70 GLU A N 1
ATOM 551 C CA . GLU A 1 70 ? 9.008 -0.639 5.68 1 98.56 70 GLU A CA 1
ATOM 552 C C . GLU A 1 70 ? 10.414 -0.878 6.234 1 98.56 70 GLU A C 1
ATOM 554 O O . GLU A 1 70 ? 11.055 0.048 6.734 1 98.56 70 GLU A O 1
ATOM 559 N N . GLY A 1 71 ? 10.875 -2.1 6.125 1 98.31 71 GLY A N 1
ATOM 560 C CA . GLY A 1 71 ? 12.188 -2.461 6.648 1 98.31 71 GLY A CA 1
ATOM 561 C C . GLY A 1 71 ? 13.328 -1.743 5.949 1 98.31 71 GLY A C 1
ATOM 562 O O . GLY A 1 71 ? 14.414 -1.609 6.508 1 98.31 71 GLY A O 1
ATOM 563 N N . SER A 1 72 ? 13.094 -1.306 4.723 1 98.31 72 SER A N 1
ATOM 564 C CA . SER A 1 72 ? 14.125 -0.587 3.979 1 98.31 72 SER A CA 1
ATOM 565 C C . SER A 1 72 ? 13.883 0.918 4.012 1 98.31 72 SER A C 1
ATOM 567 O O . SER A 1 72 ? 14.508 1.669 3.258 1 98.31 72 SER A O 1
ATOM 569 N N . ASP A 1 73 ? 12.922 1.387 4.848 1 97.94 73 ASP A N 1
ATOM 570 C CA . ASP A 1 73 ? 12.57 2.787 5.066 1 97.94 73 ASP A CA 1
ATOM 571 C C . ASP A 1 73 ? 12.062 3.436 3.781 1 97.94 73 ASP A C 1
ATOM 573 O O . ASP A 1 73 ? 12.383 4.59 3.492 1 97.94 73 ASP A O 1
ATOM 577 N N . GLN A 1 74 ? 11.281 2.68 2.986 1 98.62 74 GLN A N 1
ATOM 578 C CA . GLN A 1 74 ? 10.836 3.186 1.69 1 98.62 74 GLN A CA 1
ATOM 579 C C . GLN A 1 74 ? 9.344 2.93 1.479 1 98.62 74 GLN A C 1
ATOM 581 O O . GLN A 1 74 ? 8.906 2.703 0.35 1 98.62 74 GLN A O 1
ATOM 586 N N . LEU A 1 75 ? 8.578 2.945 2.564 1 98.62 75 LEU A N 1
ATOM 587 C CA . LEU A 1 75 ? 7.145 2.682 2.51 1 98.62 75 LEU A CA 1
ATOM 588 C C . LEU A 1 75 ? 6.438 3.711 1.638 1 98.62 75 LEU A C 1
ATOM 590 O O . LEU A 1 75 ? 5.352 3.445 1.116 1 98.62 75 LEU A O 1
ATOM 594 N N . TRP A 1 76 ? 7 4.859 1.399 1 98.56 76 TRP A N 1
ATOM 595 C CA . TRP A 1 76 ? 6.367 5.984 0.719 1 98.56 76 TRP A CA 1
ATOM 596 C C . TRP A 1 76 ? 6.371 5.781 -0.792 1 98.56 76 TRP A C 1
ATOM 598 O O . TRP A 1 76 ? 5.676 6.488 -1.523 1 98.56 76 TRP A O 1
ATOM 608 N N . ILE A 1 77 ? 7.094 4.789 -1.296 1 98.12 77 ILE A N 1
ATOM 609 C CA . ILE A 1 77 ? 7.203 4.57 -2.734 1 98.12 77 ILE A CA 1
ATOM 610 C C . ILE A 1 77 ? 5.832 4.227 -3.312 1 98.12 77 ILE A C 1
ATOM 612 O O . ILE A 1 77 ? 5.051 3.51 -2.686 1 98.12 77 ILE A O 1
ATOM 616 N N . PRO A 1 78 ? 5.574 4.781 -4.551 1 98.38 78 PRO A N 1
ATOM 617 C CA . PRO A 1 78 ? 4.301 4.406 -5.168 1 98.38 78 PRO A CA 1
ATOM 618 C C . PRO A 1 78 ? 4.164 2.898 -5.371 1 98.38 78 PRO A C 1
ATOM 620 O O . PRO A 1 78 ? 5.145 2.225 -5.699 1 98.38 78 PRO A O 1
ATOM 623 N N . GLU A 1 79 ? 2.998 2.436 -5.082 1 98.56 79 GLU A N 1
ATOM 624 C CA . GLU A 1 79 ? 2.674 1.014 -5.172 1 98.56 79 GLU A CA 1
ATOM 625 C C . GLU A 1 79 ? 1.509 0.773 -6.129 1 98.56 79 GLU A C 1
ATOM 627 O O . GLU A 1 79 ? 0.508 1.492 -6.09 1 98.56 79 GLU A O 1
ATOM 632 N N . THR A 1 80 ? 1.675 -0.176 -7.023 1 98.75 80 THR A N 1
ATOM 633 C CA . THR A 1 80 ? 0.596 -0.621 -7.902 1 98.75 80 THR A CA 1
ATOM 634 C C . THR A 1 80 ? 0.306 -2.104 -7.691 1 98.75 80 THR A C 1
ATOM 636 O O . THR A 1 80 ? 1.227 -2.924 -7.656 1 98.75 80 THR A O 1
ATOM 639 N N . LYS A 1 81 ? -0.951 -2.395 -7.469 1 98.69 81 LYS A N 1
ATOM 640 C CA . LYS A 1 81 ? -1.406 -3.777 -7.348 1 98.69 81 LYS A CA 1
ATOM 641 C C . LYS A 1 81 ? -2.094 -4.246 -8.625 1 98.69 81 LYS A C 1
ATOM 643 O O . LYS A 1 81 ? -2.844 -3.49 -9.25 1 98.69 81 LYS A O 1
ATOM 648 N N . SER A 1 82 ? -1.807 -5.477 -9 1 98.69 82 SER A N 1
ATOM 649 C CA . SER A 1 82 ? -2.441 -6 -10.203 1 98.69 82 SER A CA 1
ATOM 650 C C . SER A 1 82 ? -2.75 -7.484 -10.062 1 98.69 82 SER A C 1
ATOM 652 O O . SER A 1 82 ? -1.913 -8.258 -9.594 1 98.69 82 SER A O 1
ATOM 654 N N . TRP A 1 83 ? -3.904 -7.859 -10.562 1 98.5 83 TRP A N 1
ATOM 655 C CA . TRP A 1 83 ? -4.312 -9.258 -10.594 1 98.5 83 TRP A CA 1
ATOM 656 C C . TRP A 1 83 ? -3.412 -10.07 -11.523 1 98.5 83 TRP A C 1
ATOM 658 O O . TRP A 1 83 ? -3.293 -11.289 -11.367 1 98.5 83 TRP A O 1
ATOM 668 N N . ARG A 1 84 ? -2.715 -9.398 -12.406 1 98.69 84 ARG A N 1
ATOM 669 C CA . ARG A 1 84 ? -1.848 -10.086 -13.359 1 98.69 84 ARG A CA 1
ATOM 670 C C . ARG A 1 84 ? -0.635 -10.695 -12.664 1 98.69 84 ARG A C 1
ATOM 672 O O . ARG A 1 84 ? 0.025 -11.578 -13.203 1 98.69 84 ARG A O 1
ATOM 679 N N . LEU A 1 85 ? -0.348 -10.25 -11.414 1 98.88 85 LEU A N 1
ATOM 680 C CA . LEU A 1 85 ? 0.785 -10.75 -10.641 1 98.88 85 LEU A CA 1
ATOM 681 C C . LEU A 1 85 ? 0.332 -11.789 -9.625 1 98.88 85 LEU A C 1
ATOM 683 O O . LEU A 1 85 ? 1.131 -12.258 -8.805 1 98.88 85 LEU A O 1
ATOM 687 N N . ASN A 1 86 ? -0.971 -12.195 -9.648 1 98.88 86 ASN A N 1
ATOM 688 C CA . ASN A 1 86 ? -1.462 -13.242 -8.766 1 98.88 86 ASN A CA 1
ATOM 689 C C . ASN A 1 86 ? -0.73 -14.562 -9 1 98.88 86 ASN A C 1
ATOM 691 O O . ASN A 1 86 ? -0.06 -14.734 -10.016 1 98.88 86 ASN A O 1
ATOM 695 N N . GLU A 1 87 ? -0.868 -15.414 -8.055 1 98.62 87 GLU A N 1
ATOM 696 C CA . GLU A 1 87 ? -0.371 -16.781 -8.18 1 98.62 87 GLU A CA 1
ATOM 697 C C . GLU A 1 87 ? -1.096 -17.531 -9.289 1 98.62 87 GLU A C 1
ATOM 699 O O . GLU A 1 87 ? -2.191 -17.141 -9.695 1 98.62 87 GLU A O 1
ATOM 704 N N . ARG A 1 88 ? -0.369 -18.531 -9.766 1 98.12 88 ARG A N 1
ATOM 705 C CA . ARG A 1 88 ? -1.067 -19.469 -10.633 1 98.12 88 ARG A CA 1
ATOM 706 C C . ARG A 1 88 ? -2.361 -19.953 -9.992 1 98.12 88 ARG A C 1
ATOM 708 O O . ARG A 1 88 ? -2.396 -20.234 -8.797 1 98.12 88 ARG A O 1
ATOM 715 N N . HIS A 1 89 ? -3.469 -19.969 -10.781 1 98.19 89 HIS A N 1
ATOM 716 C CA . HIS A 1 89 ? -4.746 -20.469 -10.281 1 98.19 89 HIS A CA 1
ATOM 717 C C . HIS A 1 89 ? -4.797 -22 -10.32 1 98.19 89 HIS A C 1
ATOM 719 O O . HIS A 1 89 ? -4.793 -22.594 -11.398 1 98.19 89 HIS A O 1
ATOM 725 N N . TYR A 1 90 ? -4.969 -22.688 -9.211 1 97.38 90 TYR A N 1
ATOM 726 C CA . TYR A 1 90 ? -4.832 -24.141 -9.133 1 97.38 90 TYR A CA 1
ATOM 727 C C . TYR A 1 90 ? -6.172 -24.828 -9.359 1 97.38 90 TYR A C 1
ATOM 729 O O . TYR A 1 90 ? -6.312 -26.016 -9.117 1 97.38 90 TYR A O 1
ATOM 737 N N . GLY A 1 91 ? -7.191 -24 -9.742 1 97 91 GLY A N 1
ATOM 738 C CA . GLY A 1 91 ? -8.484 -24.562 -10.07 1 97 91 GLY A CA 1
ATOM 739 C C . GLY A 1 91 ? -9.117 -25.328 -8.922 1 97 91 GLY A C 1
ATOM 740 O O . GLY A 1 91 ? -9.164 -24.828 -7.797 1 97 91 GLY A O 1
ATOM 741 N N . ALA A 1 92 ? -9.578 -26.5 -9.242 1 95.69 92 ALA A N 1
ATOM 742 C CA . ALA A 1 92 ? -10.344 -27.297 -8.273 1 95.69 92 ALA A CA 1
ATOM 743 C C . ALA A 1 92 ? -9.43 -27.875 -7.199 1 95.69 92 ALA A C 1
ATOM 745 O O . ALA A 1 92 ? -9.906 -28.406 -6.191 1 95.69 92 ALA A O 1
ATOM 746 N N . LEU A 1 93 ? -8.141 -27.734 -7.355 1 96.81 93 LEU A N 1
ATOM 747 C CA . LEU A 1 93 ? -7.203 -28.234 -6.359 1 96.81 93 LEU A CA 1
ATOM 748 C C . LEU A 1 93 ? -7.105 -27.281 -5.168 1 96.81 93 LEU A C 1
ATOM 750 O O . LEU A 1 93 ? -6.609 -27.672 -4.105 1 96.81 93 LEU A O 1
ATOM 754 N N . GLN A 1 94 ? -7.516 -26.016 -5.348 1 97.25 94 GLN A N 1
ATOM 755 C CA . GLN A 1 94 ? -7.379 -25.016 -4.297 1 97.25 94 GLN A CA 1
ATOM 756 C C . GLN A 1 94 ? -8.031 -25.484 -3 1 97.25 94 GLN A C 1
ATOM 758 O O . GLN A 1 94 ? -9.172 -25.969 -3.008 1 97.25 94 GLN A O 1
ATOM 763 N N . GLY A 1 95 ? -7.258 -25.344 -1.932 1 96.88 95 GLY A N 1
ATOM 764 C CA . GLY A 1 95 ? -7.77 -25.734 -0.625 1 96.88 95 GLY A CA 1
ATOM 765 C C . GLY A 1 95 ? -7.41 -27.156 -0.241 1 96.88 95 GLY A C 1
ATOM 766 O O . GLY A 1 95 ? -7.359 -27.484 0.945 1 96.88 95 GLY A O 1
ATOM 767 N N . GLN A 1 96 ? -7.152 -27.953 -1.238 1 96.62 96 GLN A N 1
ATOM 768 C CA . GLN A 1 96 ? -6.801 -29.344 -0.951 1 96.62 96 GLN A CA 1
ATOM 769 C C . GLN A 1 96 ? -5.367 -29.453 -0.444 1 96.62 96 GLN A C 1
ATOM 771 O O . GLN A 1 96 ? -4.5 -28.672 -0.837 1 96.62 96 GLN A O 1
ATOM 776 N N . ASN A 1 97 ? -5.172 -30.438 0.415 1 97.94 97 ASN A N 1
ATOM 777 C CA . ASN A 1 97 ? -3.822 -30.75 0.879 1 97.94 97 ASN A CA 1
ATOM 778 C C . ASN A 1 97 ? -3.01 -31.469 -0.198 1 97.94 97 ASN A C 1
ATOM 780 O O . ASN A 1 97 ? -3.488 -32.406 -0.812 1 97.94 97 ASN A O 1
ATOM 784 N N . LYS A 1 98 ? -1.823 -31.078 -0.388 1 96.12 98 LYS A N 1
ATOM 785 C CA . LYS A 1 98 ? -1.008 -31.594 -1.481 1 96.12 98 LYS A CA 1
ATOM 786 C C . LYS A 1 98 ? -0.688 -33.062 -1.274 1 96.12 98 LYS A C 1
ATOM 788 O O . LYS A 1 98 ? -0.679 -33.844 -2.23 1 96.12 98 LYS A O 1
ATOM 793 N N . ALA A 1 99 ? -0.453 -33.469 -0.04 1 96.5 99 ALA A N 1
ATOM 794 C CA . ALA A 1 99 ? -0.175 -34.875 0.255 1 96.5 99 ALA A CA 1
ATOM 795 C C . ALA A 1 99 ? -1.409 -35.75 0.019 1 96.5 99 ALA A C 1
ATOM 797 O O . ALA A 1 99 ? -1.309 -36.844 -0.533 1 96.5 99 ALA A O 1
ATOM 798 N N . GLU A 1 100 ? -2.506 -35.219 0.467 1 96.5 100 GLU A N 1
ATOM 799 C CA . GLU A 1 100 ? -3.752 -35.938 0.244 1 96.5 100 GLU A CA 1
ATOM 800 C C . GLU A 1 100 ? -4.066 -36.031 -1.245 1 96.5 100 GLU A C 1
ATOM 802 O O . GLU A 1 100 ? -4.543 -37.094 -1.708 1 96.5 100 GLU A O 1
ATOM 807 N N . ALA A 1 101 ? -3.873 -34.969 -1.946 1 95.88 101 ALA A N 1
ATOM 808 C CA . ALA A 1 101 ? -4.066 -35 -3.395 1 95.88 101 ALA A CA 1
ATOM 809 C C . ALA A 1 101 ? -3.158 -36.031 -4.051 1 95.88 101 ALA A C 1
ATOM 811 O O . ALA A 1 101 ? -3.58 -36.75 -4.957 1 95.88 101 ALA A O 1
ATOM 812 N N . ALA A 1 102 ? -1.925 -36.094 -3.561 1 96.06 102 ALA A N 1
ATOM 813 C CA . ALA A 1 102 ? -0.977 -37.062 -4.09 1 96.06 102 ALA A CA 1
ATOM 814 C C . ALA A 1 102 ? -1.449 -38.5 -3.822 1 96.06 102 ALA A C 1
ATOM 816 O O . ALA A 1 102 ? -1.24 -39.406 -4.645 1 96.06 102 ALA A O 1
ATOM 817 N N . GLU A 1 103 ? -2.012 -38.719 -2.668 1 96.81 103 GLU A N 1
ATOM 818 C CA . GLU A 1 103 ? -2.562 -40.031 -2.344 1 96.81 103 GLU A CA 1
ATOM 819 C C . GLU A 1 103 ? -3.727 -40.375 -3.264 1 96.81 103 GLU A C 1
ATOM 821 O O . GLU A 1 103 ? -3.863 -41.531 -3.688 1 96.81 103 GLU A O 1
ATOM 826 N N . LYS A 1 104 ? -4.461 -39.406 -3.584 1 96.06 104 LYS A N 1
ATOM 827 C CA . LYS A 1 104 ? -5.68 -39.625 -4.359 1 96.06 104 LYS A CA 1
ATOM 828 C C . LYS A 1 104 ? -5.367 -39.75 -5.848 1 96.06 104 LYS A C 1
ATOM 830 O O . LYS A 1 104 ? -5.922 -40.625 -6.523 1 96.06 104 LYS A O 1
ATOM 835 N N . TRP A 1 105 ? -4.48 -38.906 -6.43 1 96.31 105 TRP A N 1
ATOM 836 C CA . TRP A 1 105 ? -4.293 -38.844 -7.879 1 96.31 105 TRP A CA 1
ATOM 837 C C . TRP A 1 105 ? -2.904 -39.344 -8.273 1 96.31 105 TRP A C 1
ATOM 839 O O . TRP A 1 105 ? -2.609 -39.5 -9.461 1 96.31 105 TRP A O 1
ATOM 849 N N . GLY A 1 106 ? -2.09 -39.625 -7.305 1 96.81 106 GLY A N 1
ATOM 850 C CA . GLY A 1 106 ? -0.725 -40.062 -7.57 1 96.81 106 GLY A CA 1
ATOM 851 C C . GLY A 1 106 ? 0.28 -38.906 -7.5 1 96.81 106 GLY A C 1
ATOM 852 O O . GLY A 1 106 ? -0.003 -37.812 -7.938 1 96.81 106 GLY A O 1
ATOM 853 N N . ASP A 1 107 ? 1.401 -39.219 -6.992 1 96.19 107 ASP A N 1
ATOM 854 C CA . ASP A 1 107 ? 2.477 -38.25 -6.836 1 96.19 107 ASP A CA 1
ATOM 855 C C . ASP A 1 107 ? 2.871 -37.625 -8.18 1 96.19 107 ASP A C 1
ATOM 857 O O . ASP A 1 107 ? 3.068 -36.438 -8.281 1 96.19 107 ASP A O 1
ATOM 861 N N . GLU A 1 108 ? 2.969 -38.438 -9.125 1 95.31 108 GLU A N 1
ATOM 862 C CA . GLU A 1 108 ? 3.395 -38 -10.445 1 95.31 108 GLU A CA 1
ATOM 863 C C . GLU A 1 108 ? 2.412 -36.969 -11.023 1 95.31 108 GLU A C 1
ATOM 865 O O . GLU A 1 108 ? 2.82 -35.938 -11.555 1 95.31 108 GLU A O 1
ATOM 870 N N . GLN A 1 109 ? 1.157 -37.281 -10.883 1 95.75 109 GLN A N 1
ATOM 871 C CA . GLN A 1 109 ? 0.122 -36.406 -11.406 1 95.75 109 GLN A CA 1
ATOM 872 C C . GLN A 1 109 ? 0.147 -35.031 -10.695 1 95.75 109 GLN A C 1
ATOM 874 O O . GLN A 1 109 ? 0.072 -34 -11.344 1 95.75 109 GLN A O 1
ATOM 879 N N . VAL A 1 110 ? 0.266 -35.062 -9.422 1 95.44 110 VAL A N 1
ATOM 880 C CA . VAL A 1 110 ? 0.316 -33.844 -8.633 1 95.44 110 VAL A CA 1
ATOM 881 C C . VAL A 1 110 ? 1.563 -33.031 -9 1 95.44 110 VAL A C 1
ATOM 883 O O . VAL A 1 110 ? 1.509 -31.828 -9.125 1 95.44 110 VAL A O 1
ATOM 886 N N . HIS A 1 111 ? 2.6 -33.75 -9.211 1 92.88 111 HIS A N 1
ATOM 887 C CA . HIS A 1 111 ? 3.84 -33.094 -9.617 1 92.88 111 HIS A CA 1
ATOM 888 C C . HIS A 1 111 ? 3.682 -32.406 -10.969 1 92.88 111 HIS A C 1
ATOM 890 O O . HIS A 1 111 ? 4.141 -31.266 -11.141 1 92.88 111 HIS A O 1
ATOM 896 N N . ILE A 1 112 ? 3.027 -33.031 -11.828 1 92.31 112 ILE A N 1
ATOM 897 C CA . ILE A 1 112 ? 2.799 -32.469 -13.164 1 92.31 112 ILE A CA 1
ATOM 898 C C . ILE A 1 112 ? 1.928 -31.219 -13.055 1 92.31 112 ILE A C 1
ATOM 900 O O . ILE A 1 112 ? 2.221 -30.203 -13.68 1 92.31 112 ILE A O 1
ATOM 904 N N . TRP A 1 113 ? 0.91 -31.234 -12.25 1 93.75 113 TRP A N 1
ATOM 905 C CA . TRP A 1 113 ? 0.025 -30.094 -12.07 1 93.75 113 TRP A CA 1
ATOM 906 C C . TRP A 1 113 ? 0.776 -28.922 -11.453 1 93.75 113 TRP A C 1
ATOM 908 O O . TRP A 1 113 ? 0.484 -27.75 -11.766 1 93.75 113 TRP A O 1
ATOM 918 N N . ARG A 1 114 ? 1.786 -29.188 -10.719 1 92.5 114 ARG A N 1
ATOM 919 C CA . ARG A 1 114 ? 2.465 -28.141 -9.945 1 92.5 114 ARG A CA 1
ATOM 920 C C . ARG A 1 114 ? 3.643 -27.562 -10.719 1 92.5 114 ARG A C 1
ATOM 922 O O . ARG A 1 114 ? 3.99 -26.391 -10.547 1 92.5 114 ARG A O 1
ATOM 929 N N . ARG A 1 115 ? 4.223 -28.391 -11.602 1 90.25 115 ARG A N 1
ATOM 930 C CA . ARG A 1 115 ? 5.539 -27.984 -12.078 1 90.25 115 ARG A CA 1
ATOM 931 C C . ARG A 1 115 ? 5.574 -27.938 -13.609 1 90.25 115 ARG A C 1
ATOM 933 O O . ARG A 1 115 ? 6.457 -27.312 -14.195 1 90.25 115 ARG A O 1
ATOM 940 N N . SER A 1 116 ? 4.59 -28.672 -14.156 1 88.38 116 SER A N 1
ATOM 941 C CA . SER A 1 116 ? 4.602 -28.719 -15.617 1 88.38 116 SER A CA 1
ATOM 942 C C . SER A 1 116 ? 4.336 -27.344 -16.219 1 88.38 116 SER A C 1
ATOM 944 O O . SER A 1 116 ? 3.646 -26.516 -15.602 1 88.38 116 SER A O 1
ATOM 946 N N . TYR A 1 117 ? 4.859 -27.141 -17.438 1 92.62 117 TYR A N 1
ATOM 947 C CA . TYR A 1 117 ? 4.738 -25.875 -18.125 1 92.62 117 TYR A CA 1
ATOM 948 C C . TYR A 1 117 ? 3.336 -25.688 -18.703 1 92.62 117 TYR A C 1
ATOM 950 O O . TYR A 1 117 ? 2.783 -24.578 -18.656 1 92.62 117 TYR A O 1
ATOM 958 N N . ASP A 1 118 ? 2.75 -26.719 -19.125 1 93.56 118 ASP A N 1
ATOM 959 C CA . ASP A 1 118 ? 1.562 -26.5 -19.953 1 93.56 118 ASP A CA 1
ATOM 960 C C . ASP A 1 118 ? 0.432 -27.438 -19.547 1 93.56 118 ASP A C 1
ATOM 962 O O . ASP A 1 118 ? -0.523 -27.625 -20.312 1 93.56 118 ASP A O 1
ATOM 966 N N . THR A 1 119 ? 0.515 -28.109 -18.438 1 95.12 119 THR A N 1
ATOM 967 C CA . THR A 1 119 ? -0.564 -28.969 -17.969 1 95.12 119 THR A CA 1
ATOM 968 C C . THR A 1 119 ? -1.482 -28.234 -17 1 95.12 119 THR A C 1
ATOM 970 O O . THR A 1 119 ? -1.023 -27.688 -16 1 95.12 119 THR A O 1
ATOM 973 N N . LEU A 1 120 ? -2.695 -28.266 -17.328 1 97.31 120 LEU A N 1
ATOM 974 C CA . LEU A 1 120 ? -3.68 -27.578 -16.484 1 97.31 120 LEU A CA 1
ATOM 975 C C . LEU A 1 120 ? -4.117 -28.469 -15.328 1 97.31 120 LEU A C 1
ATOM 977 O O . LEU A 1 120 ? -4.219 -29.688 -15.477 1 97.31 120 LEU A O 1
ATOM 981 N N . PRO A 1 121 ? -4.43 -27.875 -14.203 1 97.5 121 PRO A N 1
ATOM 982 C CA . PRO A 1 121 ? -5.137 -28.609 -13.148 1 97.5 121 PRO A CA 1
ATOM 983 C C . PRO A 1 121 ? -6.625 -28.781 -13.445 1 97.5 121 PRO A C 1
ATOM 985 O O . PRO A 1 121 ? -7.129 -28.234 -14.438 1 97.5 121 PRO A O 1
ATOM 988 N N . PRO A 1 122 ? -7.285 -29.672 -12.641 1 96.44 122 PRO A N 1
ATOM 989 C CA . PRO A 1 122 ? -8.742 -29.656 -12.781 1 96.44 122 PRO A CA 1
ATOM 990 C C . PRO A 1 122 ? -9.328 -28.25 -12.625 1 96.44 122 PRO A C 1
ATOM 992 O O . PRO A 1 122 ? -8.961 -27.531 -11.688 1 96.44 122 PRO A O 1
ATOM 995 N N . LEU A 1 123 ? -10.141 -27.859 -13.547 1 96.88 123 LEU A N 1
ATOM 996 C CA . LEU A 1 123 ? -10.633 -26.484 -13.617 1 96.88 123 LEU A CA 1
ATOM 997 C C . LEU A 1 123 ? -11.797 -26.281 -12.648 1 96.88 123 LEU A C 1
ATOM 999 O O . LEU A 1 123 ? -12.562 -27.219 -12.383 1 96.88 123 LEU A O 1
ATOM 1003 N N . LEU A 1 124 ? -11.859 -25.172 -12.117 1 95.56 124 LEU A N 1
ATOM 1004 C CA . LEU A 1 124 ? -12.992 -24.719 -11.32 1 95.56 124 LEU A CA 1
ATOM 1005 C C . LEU A 1 124 ? -14.008 -23.984 -12.188 1 95.56 124 LEU A C 1
ATOM 1007 O O . LEU A 1 124 ? -13.641 -23.109 -12.984 1 95.56 124 LEU A O 1
ATOM 1011 N N . ASP A 1 125 ? -15.305 -24.344 -12.086 1 94.31 125 ASP A N 1
ATOM 1012 C CA . ASP A 1 125 ? -16.359 -23.656 -12.82 1 94.31 125 ASP A CA 1
ATOM 1013 C C . ASP A 1 125 ? -16.641 -22.281 -12.219 1 94.31 125 ASP A C 1
ATOM 1015 O O . ASP A 1 125 ? -16.5 -22.094 -11.008 1 94.31 125 ASP A O 1
ATOM 1019 N N . ALA A 1 126 ? -17.062 -21.375 -13.047 1 93.38 126 ALA A N 1
ATOM 1020 C CA . ALA A 1 126 ? -17.344 -20.016 -12.609 1 93.38 126 ALA A CA 1
ATOM 1021 C C . ALA A 1 126 ? -18.406 -19.984 -11.516 1 93.38 126 ALA A C 1
ATOM 1023 O O . ALA A 1 126 ? -18.391 -19.109 -10.648 1 93.38 126 ALA A O 1
ATOM 1024 N N . SER A 1 127 ? -19.281 -20.969 -11.508 1 94.19 127 SER A N 1
ATOM 1025 C CA . SER A 1 127 ? -20.406 -21 -10.57 1 94.19 127 SER A CA 1
ATOM 1026 C C . SER A 1 127 ? -20.016 -21.719 -9.281 1 94.19 127 SER A C 1
ATOM 1028 O O . SER A 1 127 ? -20.781 -21.703 -8.305 1 94.19 127 SER A O 1
ATOM 1030 N N . ASP A 1 128 ? -18.891 -22.297 -9.297 1 93.75 128 ASP A N 1
ATOM 1031 C CA . ASP A 1 128 ? -18.469 -23.062 -8.125 1 93.75 128 ASP A CA 1
ATOM 1032 C C . ASP A 1 128 ? -18.156 -22.141 -6.945 1 93.75 128 ASP A C 1
ATOM 1034 O O . ASP A 1 128 ? -17.781 -20.984 -7.141 1 93.75 128 ASP A O 1
ATOM 1038 N N . GLU A 1 129 ? -18.312 -22.703 -5.75 1 90.38 129 GLU A N 1
ATOM 1039 C CA . GLU A 1 129 ? -17.891 -21.984 -4.551 1 90.38 129 GLU A CA 1
ATOM 1040 C C . GLU A 1 129 ? -16.391 -21.703 -4.574 1 90.38 129 GLU A C 1
ATOM 1042 O O . GLU A 1 129 ? -15.594 -22.578 -4.938 1 90.38 129 GLU A O 1
ATOM 1047 N N . GLY A 1 130 ? -16.047 -20.422 -4.293 1 89.88 130 GLY A N 1
ATOM 1048 C CA . GLY A 1 130 ? -14.641 -20.062 -4.242 1 89.88 130 GLY A CA 1
ATOM 1049 C C . GLY A 1 130 ? -14.102 -19.578 -5.57 1 89.88 130 GLY A C 1
ATOM 1050 O O . GLY A 1 130 ? -12.938 -19.188 -5.668 1 89.88 130 GLY A O 1
ATOM 1051 N N . SER A 1 131 ? -15.008 -19.625 -6.566 1 94.44 131 SER A N 1
ATOM 1052 C CA . SER A 1 131 ? -14.586 -19.141 -7.879 1 94.44 131 SER A CA 1
ATOM 1053 C C . SER A 1 131 ? -14.258 -17.656 -7.844 1 94.44 131 SER A C 1
ATOM 1055 O O . SER A 1 131 ? -14.992 -16.859 -7.246 1 94.44 131 SER A O 1
ATOM 1057 N N . ALA A 1 132 ? -13.18 -17.25 -8.523 1 95.81 132 ALA A N 1
ATOM 1058 C CA . ALA A 1 132 ? -12.773 -15.852 -8.625 1 95.81 132 ALA A CA 1
ATOM 1059 C C . ALA A 1 132 ? -13.828 -15.023 -9.359 1 95.81 132 ALA A C 1
ATOM 1061 O O . ALA A 1 132 ? -13.867 -13.797 -9.227 1 95.81 132 ALA A O 1
ATOM 1062 N N . ALA A 1 133 ? -14.664 -15.695 -10.094 1 94.06 133 ALA A N 1
ATOM 1063 C CA . ALA A 1 133 ? -15.719 -15.016 -10.844 1 94.06 133 ALA A CA 1
ATOM 1064 C C . ALA A 1 133 ? -16.703 -14.336 -9.906 1 94.06 133 ALA A C 1
ATOM 1066 O O . ALA A 1 133 ? -17.438 -13.43 -10.32 1 94.06 133 ALA A O 1
ATOM 1067 N N . ASN A 1 134 ? -16.766 -14.789 -8.68 1 93.06 134 ASN A N 1
ATOM 1068 C CA . ASN A 1 134 ? -17.719 -14.242 -7.711 1 93.06 134 ASN A CA 1
ATOM 1069 C C . ASN A 1 134 ? -17.016 -13.312 -6.715 1 93.06 134 ASN A C 1
ATOM 1071 O O . ASN A 1 134 ? -17.625 -12.891 -5.73 1 93.06 134 ASN A O 1
ATOM 1075 N N . ASP A 1 135 ? -15.844 -13.016 -6.898 1 95.94 135 ASP A N 1
ATOM 1076 C CA . ASP A 1 135 ? -15.039 -12.18 -6.008 1 95.94 135 ASP A CA 1
ATOM 1077 C C . ASP A 1 135 ? -15.031 -10.727 -6.473 1 95.94 135 ASP A C 1
ATOM 1079 O O . ASP A 1 135 ? -14.688 -10.445 -7.621 1 95.94 135 ASP A O 1
ATOM 1083 N N . ARG A 1 136 ? -15.367 -9.773 -5.582 1 95.25 136 ARG A N 1
ATOM 1084 C CA . ARG A 1 136 ? -15.461 -8.352 -5.891 1 95.25 136 ARG A CA 1
ATOM 1085 C C . ARG A 1 136 ? -14.125 -7.82 -6.41 1 95.25 136 ARG A C 1
ATOM 1087 O O . ARG A 1 136 ? -14.094 -6.891 -7.219 1 95.25 136 ARG A O 1
ATOM 1094 N N . ARG A 1 137 ? -13.039 -8.5 -6.172 1 97.12 137 ARG A N 1
ATOM 1095 C CA . ARG A 1 137 ? -11.703 -8.094 -6.605 1 97.12 137 ARG A CA 1
ATOM 1096 C C . ARG A 1 137 ? -11.586 -8.133 -8.125 1 97.12 137 ARG A C 1
ATOM 1098 O O . ARG A 1 137 ? -10.812 -7.375 -8.711 1 97.12 137 ARG A O 1
ATOM 1105 N N . TYR A 1 138 ? -12.375 -8.953 -8.633 1 97.75 138 TYR A N 1
ATOM 1106 C CA . TYR A 1 138 ? -12.188 -9.219 -10.055 1 97.75 138 TYR A CA 1
ATOM 1107 C C . TYR A 1 138 ? -13.438 -8.859 -10.844 1 97.75 138 TYR A C 1
ATOM 1109 O O . TYR A 1 138 ? -13.578 -9.234 -12.008 1 97.75 138 TYR A O 1
ATOM 1117 N N . ALA A 1 139 ? -14.375 -8.18 -10.227 1 94.88 139 ALA A N 1
ATOM 1118 C CA . ALA A 1 139 ? -15.688 -7.898 -10.805 1 94.88 139 ALA A CA 1
ATOM 1119 C C . ALA A 1 139 ? -15.562 -6.973 -12.008 1 94.88 139 ALA A C 1
ATOM 1121 O O . ALA A 1 139 ? -16.453 -6.934 -12.859 1 94.88 139 ALA A O 1
ATOM 1122 N N . HIS A 1 140 ? -14.469 -6.27 -12.094 1 93.62 140 HIS A N 1
ATOM 1123 C CA . HIS A 1 140 ? -14.305 -5.301 -13.172 1 93.62 140 HIS A CA 1
ATOM 1124 C C . HIS A 1 140 ? -13.633 -5.938 -14.383 1 93.62 140 HIS A C 1
ATOM 1126 O O . HIS A 1 140 ? -13.5 -5.297 -15.43 1 93.62 140 HIS A O 1
ATOM 1132 N N . LEU A 1 141 ? -13.219 -7.141 -14.273 1 96 141 LEU A N 1
ATOM 1133 C CA . LEU A 1 141 ? -12.453 -7.793 -15.328 1 96 141 LEU A CA 1
ATOM 1134 C C . LEU A 1 141 ? -13.391 -8.422 -16.359 1 96 141 LEU A C 1
ATOM 1136 O O . LEU A 1 141 ? -14.516 -8.797 -16.031 1 96 141 LEU A O 1
ATOM 1140 N N . ASP A 1 142 ? -12.859 -8.555 -17.594 1 95.94 142 ASP A N 1
ATOM 1141 C CA . ASP A 1 142 ? -13.492 -9.461 -18.547 1 95.94 142 ASP A CA 1
ATOM 1142 C C . ASP A 1 142 ? -13.617 -10.867 -17.969 1 95.94 142 ASP A C 1
ATOM 1144 O O . ASP A 1 142 ? -12.617 -11.477 -17.578 1 95.94 142 ASP A O 1
ATOM 1148 N N . PRO A 1 143 ? -14.875 -11.344 -17.875 1 94.25 143 PRO A N 1
ATOM 1149 C CA . PRO A 1 143 ? -15.047 -12.68 -17.312 1 94.25 143 PRO A CA 1
ATOM 1150 C C . PRO A 1 143 ? -14.156 -13.727 -17.969 1 94.25 143 PRO A C 1
ATOM 1152 O O . PRO A 1 143 ? -13.734 -14.68 -17.312 1 94.25 143 PRO A O 1
ATOM 1155 N N . LYS A 1 144 ? -13.789 -13.539 -19.25 1 94.44 144 LYS A N 1
ATOM 1156 C CA . LYS A 1 144 ? -12.945 -14.492 -19.969 1 94.44 144 LYS A CA 1
ATOM 1157 C C . LYS A 1 144 ? -11.516 -14.461 -19.438 1 94.44 144 LYS A C 1
ATOM 1159 O O . LYS A 1 144 ? -10.734 -15.383 -19.688 1 94.44 144 LYS A O 1
ATOM 1164 N N . ALA A 1 145 ? -11.188 -13.383 -18.719 1 95.25 145 ALA A N 1
ATOM 1165 C CA . ALA A 1 145 ? -9.844 -13.234 -18.172 1 95.25 145 ALA A CA 1
ATOM 1166 C C . ALA A 1 145 ? -9.711 -13.914 -16.812 1 95.25 145 ALA A C 1
ATOM 1168 O O . ALA A 1 145 ? -8.602 -14.117 -16.328 1 95.25 145 ALA A O 1
ATOM 1169 N N . ILE A 1 146 ? -10.852 -14.281 -16.203 1 96.5 146 ILE A N 1
ATOM 1170 C CA . ILE A 1 146 ? -10.844 -14.922 -14.883 1 96.5 146 ILE A CA 1
ATOM 1171 C C . ILE A 1 146 ? -10.617 -16.422 -15.047 1 96.5 146 ILE A C 1
ATOM 1173 O O . ILE A 1 146 ? -11.461 -17.125 -15.609 1 96.5 146 ILE A O 1
ATOM 1177 N N . PRO A 1 147 ? -9.57 -16.859 -14.516 1 96.75 147 PRO A N 1
ATOM 1178 C CA . PRO A 1 147 ? -9.234 -18.266 -14.789 1 96.75 147 PRO A CA 1
ATOM 1179 C C . PRO A 1 147 ? -9.992 -19.234 -13.883 1 96.75 147 PRO A C 1
ATOM 1181 O O . PRO A 1 147 ? -10.266 -18.922 -12.719 1 96.75 147 PRO A O 1
ATOM 1184 N N . GLY A 1 148 ? -10.289 -20.391 -14.484 1 96.38 148 GLY A N 1
ATOM 1185 C CA . GLY A 1 148 ? -10.734 -21.516 -13.672 1 96.38 148 GLY A CA 1
ATOM 1186 C C . GLY A 1 148 ? -9.609 -22.422 -13.242 1 96.38 148 GLY A C 1
ATOM 1187 O O . GLY A 1 148 ? -9.812 -23.344 -12.453 1 96.38 148 GLY A O 1
ATOM 1188 N N . GLY A 1 149 ? -8.469 -22.234 -13.727 1 97.38 149 GLY A N 1
ATOM 1189 C CA . GLY A 1 149 ? -7.223 -22.969 -13.555 1 97.38 149 GLY A CA 1
ATOM 1190 C C . GLY A 1 149 ? -6.137 -22.547 -14.531 1 97.38 149 GLY A C 1
ATOM 1191 O O . GLY A 1 149 ? -6.426 -22.219 -15.688 1 97.38 149 GLY A O 1
ATOM 1192 N N . GLU A 1 150 ? -4.945 -22.547 -14.023 1 98.12 150 GLU A N 1
ATOM 1193 C CA . GLU A 1 150 ? -3.826 -22.141 -14.867 1 98.12 150 GLU A CA 1
ATOM 1194 C C . GLU A 1 150 ? -2.674 -23.141 -14.766 1 98.12 150 GLU A C 1
ATOM 1196 O O . GLU A 1 150 ? -2.572 -23.875 -13.797 1 98.12 150 GLU A O 1
ATOM 1201 N N . ASN A 1 151 ? -1.958 -23.25 -15.852 1 97.25 151 ASN A N 1
ATOM 1202 C CA . ASN A 1 151 ? -0.591 -23.766 -15.82 1 97.25 151 ASN A CA 1
ATOM 1203 C C . ASN A 1 151 ? 0.428 -22.625 -15.961 1 97.25 151 ASN A C 1
ATOM 1205 O O . ASN A 1 151 ? 0.061 -21.453 -15.984 1 97.25 151 ASN A O 1
ATOM 1209 N N . LEU A 1 152 ? 1.692 -22.938 -15.953 1 97.06 152 LEU A N 1
ATOM 1210 C CA . LEU A 1 152 ? 2.703 -21.891 -15.992 1 97.06 152 LEU A CA 1
ATOM 1211 C C . LEU A 1 152 ? 2.615 -21.094 -17.297 1 97.06 152 LEU A C 1
ATOM 1213 O O . LEU A 1 152 ? 2.848 -19.891 -17.312 1 97.06 152 LEU A O 1
ATOM 1217 N N . LYS A 1 153 ? 2.299 -21.781 -18.391 1 97.38 153 LYS A N 1
ATOM 1218 C CA . LYS A 1 153 ? 2.17 -21.125 -19.688 1 97.38 153 LYS A CA 1
ATOM 1219 C C . LYS A 1 153 ? 1.088 -20.047 -19.656 1 97.38 153 LYS A C 1
ATOM 1221 O O . LYS A 1 153 ? 1.321 -18.906 -20.078 1 97.38 153 LYS A O 1
ATOM 1226 N N . VAL A 1 154 ? -0.053 -20.391 -19.156 1 97.75 154 VAL A N 1
ATOM 1227 C CA . VAL A 1 154 ? -1.172 -19.453 -19.062 1 97.75 154 VAL A CA 1
ATOM 1228 C C . VAL A 1 154 ? -0.824 -18.328 -18.094 1 97.75 154 VAL A C 1
ATOM 1230 O O . VAL A 1 154 ? -1.148 -17.156 -18.344 1 97.75 154 VAL A O 1
ATOM 1233 N N . THR A 1 155 ? -0.176 -18.672 -16.969 1 98.19 155 THR A N 1
ATOM 1234 C CA . THR A 1 155 ? 0.28 -17.672 -16.016 1 98.19 155 THR A CA 1
ATOM 1235 C C . THR A 1 155 ? 1.234 -16.688 -16.688 1 98.19 155 THR A C 1
ATOM 1237 O O . THR A 1 155 ? 1.109 -15.469 -16.5 1 98.19 155 THR A O 1
ATOM 1240 N N . LEU A 1 156 ? 2.17 -17.203 -17.438 1 98.06 156 LEU A N 1
ATOM 1241 C CA . LEU A 1 156 ? 3.121 -16.359 -18.156 1 98.06 156 LEU A CA 1
ATOM 1242 C C . LEU A 1 156 ? 2.396 -15.422 -19.109 1 98.06 156 LEU A C 1
ATOM 1244 O O . LEU A 1 156 ? 2.668 -14.219 -19.125 1 98.06 156 LEU A O 1
ATOM 1248 N N . GLU A 1 157 ? 1.466 -15.938 -19.859 1 97.81 157 GLU A N 1
ATOM 1249 C CA . GLU A 1 157 ? 0.708 -15.141 -20.812 1 97.81 157 GLU A CA 1
ATOM 1250 C C . GLU A 1 157 ? -0.056 -14.016 -20.109 1 97.81 157 GLU A C 1
ATOM 1252 O O . GLU A 1 157 ? -0.221 -12.93 -20.672 1 97.81 157 GLU A O 1
ATOM 1257 N N . ARG A 1 158 ? -0.512 -14.281 -18.938 1 98 158 ARG A N 1
ATOM 1258 C CA . ARG A 1 158 ? -1.263 -13.297 -18.156 1 98 158 ARG A CA 1
ATOM 1259 C C . ARG A 1 158 ? -0.338 -12.227 -17.594 1 98 158 ARG A C 1
ATOM 1261 O O . ARG A 1 158 ? -0.713 -11.055 -17.5 1 98 158 ARG A O 1
ATOM 1268 N N . VAL A 1 159 ? 0.911 -12.531 -17.219 1 98.5 159 VAL A N 1
ATOM 1269 C CA . VAL A 1 159 ? 1.83 -11.648 -16.5 1 98.5 159 VAL A CA 1
ATOM 1270 C C . VAL A 1 159 ? 2.568 -10.758 -17.5 1 98.5 159 VAL A C 1
ATOM 1272 O O . VAL A 1 159 ? 2.887 -9.602 -17.203 1 98.5 159 VAL A O 1
ATOM 1275 N N . ILE A 1 160 ? 2.805 -11.234 -18.719 1 98.31 160 ILE A N 1
ATOM 1276 C CA . ILE A 1 160 ? 3.732 -10.617 -19.656 1 98.31 160 ILE A CA 1
ATOM 1277 C C . ILE A 1 160 ? 3.209 -9.242 -20.078 1 98.31 160 ILE A C 1
ATOM 1279 O O . ILE A 1 160 ? 3.969 -8.273 -20.141 1 98.31 160 ILE A O 1
ATOM 1283 N N . PRO A 1 161 ? 1.896 -9.086 -20.375 1 98.5 161 PRO A N 1
ATOM 1284 C CA . PRO A 1 161 ? 1.425 -7.75 -20.734 1 98.5 161 PRO A CA 1
ATOM 1285 C C . PRO A 1 161 ? 1.708 -6.707 -19.656 1 98.5 161 PRO A C 1
ATOM 1287 O O . PRO A 1 161 ? 2.014 -5.555 -19.969 1 98.5 161 PRO A O 1
ATOM 1290 N N . PHE A 1 162 ? 1.562 -7.098 -18.438 1 98.69 162 PHE A N 1
ATOM 1291 C CA . PHE A 1 162 ? 1.867 -6.18 -17.344 1 98.69 162 PHE A CA 1
ATOM 1292 C C . PHE A 1 162 ? 3.352 -5.832 -17.328 1 98.69 162 PHE A C 1
ATOM 1294 O O . PHE A 1 162 ? 3.721 -4.68 -17.094 1 98.69 162 PHE A O 1
ATOM 1301 N N . TRP A 1 163 ? 4.195 -6.801 -17.531 1 98.75 163 TRP A N 1
ATOM 1302 C CA . TRP A 1 163 ? 5.625 -6.555 -17.688 1 98.75 163 TRP A CA 1
ATOM 1303 C C . TRP A 1 163 ? 5.887 -5.562 -18.828 1 98.75 163 TRP A C 1
ATOM 1305 O O . TRP A 1 163 ? 6.566 -4.551 -18.625 1 98.75 163 TRP A O 1
ATOM 1315 N N . GLU A 1 164 ? 5.289 -5.797 -19.969 1 98.5 164 GLU A N 1
ATOM 1316 C CA . GLU A 1 164 ? 5.559 -5.027 -21.172 1 98.5 164 GLU A CA 1
ATOM 1317 C C . GLU A 1 164 ? 5.031 -3.602 -21.047 1 98.5 164 GLU A C 1
ATOM 1319 O O . GLU A 1 164 ? 5.684 -2.65 -21.484 1 98.5 164 GLU A O 1
ATOM 1324 N N . ASP A 1 165 ? 3.908 -3.475 -20.422 1 98.31 165 ASP A N 1
ATOM 1325 C CA . ASP A 1 165 ? 3.217 -2.189 -20.453 1 98.31 165 ASP A CA 1
ATOM 1326 C C . ASP A 1 165 ? 3.588 -1.343 -19.234 1 98.31 165 ASP A C 1
ATOM 1328 O O . ASP A 1 165 ? 3.512 -0.114 -19.281 1 98.31 165 ASP A O 1
ATOM 1332 N N . GLU A 1 166 ? 3.971 -1.998 -18.172 1 98.44 166 GLU A N 1
ATOM 1333 C CA . GLU A 1 166 ? 4.105 -1.255 -16.922 1 98.44 166 GLU A CA 1
ATOM 1334 C C . GLU A 1 166 ? 5.523 -1.347 -16.375 1 98.44 166 GLU A C 1
ATOM 1336 O O . GLU A 1 166 ? 6.164 -0.325 -16.109 1 98.44 166 GLU A O 1
ATOM 1341 N N . ILE A 1 167 ? 6.121 -2.506 -16.234 1 98.75 167 ILE A N 1
ATOM 1342 C CA . ILE A 1 167 ? 7.375 -2.703 -15.516 1 98.75 167 ILE A CA 1
ATOM 1343 C C . ILE A 1 167 ? 8.555 -2.383 -16.438 1 98.75 167 ILE A C 1
ATOM 1345 O O . ILE A 1 167 ? 9.398 -1.55 -16.109 1 98.75 167 ILE A O 1
ATOM 1349 N N . ALA A 1 168 ? 8.57 -2.906 -17.641 1 98.69 168 ALA A N 1
ATOM 1350 C CA . ALA A 1 168 ? 9.695 -2.801 -18.562 1 98.69 168 ALA A CA 1
ATOM 1351 C C . ALA A 1 168 ? 9.961 -1.345 -18.938 1 98.69 168 ALA A C 1
ATOM 1353 O O . ALA A 1 168 ? 11.109 -0.884 -18.891 1 98.69 168 ALA A O 1
ATOM 1354 N N . PRO A 1 169 ? 8.953 -0.578 -19.328 1 98.44 169 PRO A N 1
ATOM 1355 C CA . PRO A 1 169 ? 9.227 0.814 -19.688 1 98.44 169 PRO A CA 1
ATOM 1356 C C . PRO A 1 169 ? 9.891 1.602 -18.562 1 98.44 169 PRO A C 1
ATOM 1358 O O . PRO A 1 169 ? 10.766 2.438 -18.812 1 98.44 169 PRO A O 1
ATOM 1361 N N . LYS A 1 170 ? 9.5 1.343 -17.328 1 98.5 170 LYS A N 1
ATOM 1362 C CA . LYS A 1 170 ? 10.078 2.057 -16.203 1 98.5 170 LYS A CA 1
ATOM 1363 C C . LYS A 1 170 ? 11.523 1.634 -15.961 1 98.5 170 LYS A C 1
ATOM 1365 O O . LYS A 1 170 ? 12.367 2.461 -15.602 1 98.5 170 LYS A O 1
ATOM 1370 N N . LEU A 1 171 ? 11.758 0.378 -16.141 1 98.69 171 LEU A N 1
ATOM 1371 C CA . LEU A 1 171 ? 13.133 -0.097 -16.047 1 98.69 171 LEU A CA 1
ATOM 1372 C C . LEU A 1 171 ? 14 0.534 -17.125 1 98.69 171 LEU A C 1
ATOM 1374 O O . LEU A 1 171 ? 15.141 0.931 -16.859 1 98.69 171 LEU A O 1
ATOM 1378 N N . ILE A 1 172 ? 13.516 0.636 -18.328 1 98.06 172 ILE A N 1
ATOM 1379 C CA . ILE A 1 172 ? 14.234 1.249 -19.438 1 98.06 172 ILE A CA 1
ATOM 1380 C C . ILE A 1 172 ? 14.547 2.707 -19.109 1 98.06 172 ILE A C 1
ATOM 1382 O O . ILE A 1 172 ? 15.617 3.213 -19.469 1 98.06 172 ILE A O 1
ATOM 1386 N N . ASP A 1 173 ? 13.664 3.379 -18.375 1 96.94 173 ASP A N 1
ATOM 1387 C CA . ASP A 1 173 ? 13.844 4.766 -17.953 1 96.94 173 ASP A CA 1
ATOM 1388 C C . ASP A 1 173 ? 14.812 4.863 -16.781 1 96.94 173 ASP A C 1
ATOM 1390 O O . ASP A 1 173 ? 15.023 5.945 -16.234 1 96.94 173 ASP A O 1
ATOM 1394 N N . GLY A 1 174 ? 15.336 3.738 -16.344 1 97.25 174 GLY A N 1
ATOM 1395 C CA . GLY A 1 174 ? 16.375 3.734 -15.336 1 97.25 174 GLY A CA 1
ATOM 1396 C C . GLY A 1 174 ? 15.836 3.615 -13.922 1 97.25 174 GLY A C 1
ATOM 1397 O O . GLY A 1 174 ? 16.578 3.816 -12.953 1 97.25 174 GLY A O 1
ATOM 1398 N N . GLN A 1 175 ? 14.57 3.336 -13.75 1 98.06 175 GLN A N 1
ATOM 1399 C CA . GLN A 1 175 ? 13.969 3.221 -12.43 1 98.06 175 GLN A CA 1
ATOM 1400 C C . GLN A 1 175 ? 14.305 1.873 -11.789 1 98.06 175 GLN A C 1
ATOM 1402 O O . GLN A 1 175 ? 14.344 0.85 -12.477 1 98.06 175 GLN A O 1
ATOM 1407 N N . ASN A 1 176 ? 14.555 1.909 -10.5 1 98.81 176 ASN A N 1
ATOM 1408 C CA . ASN A 1 176 ? 14.672 0.686 -9.711 1 98.81 176 ASN A CA 1
ATOM 1409 C C . ASN A 1 176 ? 13.312 0.209 -9.211 1 98.81 176 ASN A C 1
ATOM 1411 O O . ASN A 1 176 ? 12.547 0.991 -8.648 1 98.81 176 ASN A O 1
ATOM 1415 N N . ILE A 1 177 ? 13.055 -1.129 -9.43 1 98.88 177 ILE A N 1
ATOM 1416 C CA . ILE A 1 177 ? 11.703 -1.631 -9.211 1 98.88 177 ILE A CA 1
ATOM 1417 C C . ILE A 1 177 ? 11.742 -2.844 -8.289 1 98.88 177 ILE A C 1
ATOM 1419 O O . ILE A 1 177 ? 12.633 -3.686 -8.398 1 98.88 177 ILE A O 1
ATOM 1423 N N . ILE A 1 178 ? 10.773 -2.906 -7.359 1 98.94 178 ILE A N 1
ATOM 1424 C CA . ILE A 1 178 ? 10.57 -4.098 -6.543 1 98.94 178 ILE A CA 1
ATOM 1425 C C . ILE A 1 178 ? 9.203 -4.707 -6.852 1 98.94 178 ILE A C 1
ATOM 1427 O O . ILE A 1 178 ? 8.211 -3.99 -6.977 1 98.94 178 ILE A O 1
ATOM 1431 N N . VAL A 1 179 ? 9.164 -6.02 -7.031 1 98.94 179 VAL A N 1
ATOM 1432 C CA . VAL A 1 179 ? 7.941 -6.785 -7.258 1 98.94 179 VAL A CA 1
ATOM 1433 C C . VAL A 1 179 ? 7.812 -7.883 -6.203 1 98.94 179 VAL A C 1
ATOM 1435 O O . VAL A 1 179 ? 8.625 -8.812 -6.164 1 98.94 179 VAL A O 1
ATOM 1438 N N . ALA A 1 180 ? 6.875 -7.742 -5.316 1 98.94 180 ALA A N 1
ATOM 1439 C CA . ALA A 1 180 ? 6.512 -8.828 -4.41 1 98.94 180 ALA A CA 1
ATOM 1440 C C . ALA A 1 180 ? 5.297 -9.594 -4.926 1 98.94 180 ALA A C 1
ATOM 1442 O O . ALA A 1 180 ? 4.215 -9.016 -5.082 1 98.94 180 ALA A O 1
ATOM 1443 N N . ALA A 1 181 ? 5.453 -10.828 -5.141 1 98.88 181 ALA A N 1
ATOM 1444 C CA . ALA A 1 181 ? 4.383 -11.625 -5.742 1 98.88 181 ALA A CA 1
ATOM 1445 C C . ALA A 1 181 ? 4.461 -13.078 -5.289 1 98.88 181 ALA A C 1
ATOM 1447 O O . ALA A 1 181 ? 4.535 -13.359 -4.09 1 98.88 181 ALA A O 1
ATOM 1448 N N . HIS A 1 182 ? 4.305 -13.984 -6.277 1 98.81 182 HIS A N 1
ATOM 1449 C CA . HIS A 1 182 ? 4.141 -15.391 -5.918 1 98.81 182 HIS A CA 1
ATOM 1450 C C . HIS A 1 182 ? 5.113 -16.281 -6.691 1 98.81 182 HIS A C 1
ATOM 1452 O O . HIS A 1 182 ? 5.816 -15.797 -7.586 1 98.81 182 HIS A O 1
ATOM 1458 N N . GLY A 1 183 ? 5.203 -17.516 -6.277 1 97.62 183 GLY A N 1
ATOM 1459 C CA . GLY A 1 183 ? 6.152 -18.438 -6.863 1 97.62 183 GLY A CA 1
ATOM 1460 C C . GLY A 1 183 ? 6.027 -18.547 -8.375 1 97.62 183 GLY A C 1
ATOM 1461 O O . GLY A 1 183 ? 7.004 -18.344 -9.094 1 97.62 183 GLY A O 1
ATOM 1462 N N . ASN A 1 184 ? 4.824 -18.781 -8.852 1 97.44 184 ASN A N 1
ATOM 1463 C CA . ASN A 1 184 ? 4.68 -19.078 -10.273 1 97.44 184 ASN A CA 1
ATOM 1464 C C . ASN A 1 184 ? 4.641 -17.812 -11.117 1 97.44 184 ASN A C 1
ATOM 1466 O O . ASN A 1 184 ? 5.117 -17.797 -12.25 1 97.44 184 ASN A O 1
ATOM 1470 N N . SER A 1 185 ? 4.039 -16.719 -10.609 1 98.19 185 SER A N 1
ATOM 1471 C CA . SER A 1 185 ? 4.074 -15.477 -11.383 1 98.19 185 SER A CA 1
ATOM 1472 C C . SER A 1 185 ? 5.5 -14.961 -11.531 1 98.19 185 SER A C 1
ATOM 1474 O O . SER A 1 185 ? 5.887 -14.492 -12.602 1 98.19 185 SER A O 1
ATOM 1476 N N . LEU A 1 186 ? 6.293 -15.07 -10.477 1 98.19 186 LEU A N 1
ATOM 1477 C CA . LEU A 1 186 ? 7.684 -14.633 -10.539 1 98.19 186 LEU A CA 1
ATOM 1478 C C . LEU A 1 186 ? 8.516 -15.594 -11.383 1 98.19 186 LEU A C 1
ATOM 1480 O O . LEU A 1 186 ? 9.438 -15.172 -12.086 1 98.19 186 LEU A O 1
ATOM 1484 N N . ARG A 1 187 ? 8.219 -16.906 -11.297 1 96.81 187 ARG A N 1
ATOM 1485 C CA . ARG A 1 187 ? 8.875 -17.859 -12.18 1 96.81 187 ARG A CA 1
ATOM 1486 C C . ARG A 1 187 ? 8.602 -17.547 -13.641 1 96.81 187 ARG A C 1
ATOM 1488 O O . ARG A 1 187 ? 9.492 -17.656 -14.484 1 96.81 187 ARG A O 1
ATOM 1495 N N . ALA A 1 188 ? 7.367 -17.203 -13.898 1 96.75 188 ALA A N 1
ATOM 1496 C CA . ALA A 1 188 ? 7.004 -16.812 -15.258 1 96.75 188 ALA A CA 1
ATOM 1497 C C . ALA A 1 188 ? 7.84 -15.633 -15.734 1 96.75 188 ALA A C 1
ATOM 1499 O O . ALA A 1 188 ? 8.391 -15.656 -16.828 1 96.75 188 ALA A O 1
ATOM 1500 N N . LEU A 1 189 ? 7.977 -14.633 -14.891 1 97.94 189 LEU A N 1
ATOM 1501 C CA . LEU A 1 189 ? 8.766 -13.453 -15.242 1 97.94 189 LEU A CA 1
ATOM 1502 C C . LEU A 1 189 ? 10.242 -13.82 -15.383 1 97.94 189 LEU A C 1
ATOM 1504 O O . LEU A 1 189 ? 10.914 -13.344 -16.297 1 97.94 189 LEU A O 1
ATOM 1508 N N . THR A 1 190 ? 10.68 -14.625 -14.461 1 97.5 190 THR A N 1
ATOM 1509 C CA . THR A 1 190 ? 12.062 -15.086 -14.508 1 97.5 190 THR A CA 1
ATOM 1510 C C . THR A 1 190 ? 12.344 -15.828 -15.812 1 97.5 190 THR A C 1
ATOM 1512 O O . THR A 1 190 ? 13.359 -15.586 -16.469 1 97.5 190 THR A O 1
ATOM 1515 N N . LYS A 1 191 ? 11.438 -16.734 -16.172 1 97.38 191 LYS A N 1
ATOM 1516 C CA . LYS A 1 191 ? 11.562 -17.453 -17.438 1 97.38 191 LYS A CA 1
ATOM 1517 C C . LYS A 1 191 ? 11.711 -16.469 -18.594 1 97.38 191 LYS A C 1
ATOM 1519 O O . LYS A 1 191 ? 12.57 -16.656 -19.453 1 97.38 191 LYS A O 1
ATOM 1524 N N . TYR A 1 192 ? 10.883 -15.492 -18.594 1 97.62 192 TYR A N 1
ATOM 1525 C CA . TYR A 1 192 ? 10.82 -14.523 -19.688 1 97.62 192 TYR A CA 1
ATOM 1526 C C . TYR A 1 192 ? 12.094 -13.688 -19.75 1 97.62 192 TYR A C 1
ATOM 1528 O O . TYR A 1 192 ? 12.727 -13.594 -20.812 1 97.62 192 TYR A O 1
ATOM 1536 N N . ILE A 1 193 ? 12.578 -13.156 -18.641 1 97.31 193 ILE A N 1
ATOM 1537 C CA . ILE A 1 193 ? 13.656 -12.172 -18.688 1 97.31 193 ILE A CA 1
ATOM 1538 C C . ILE A 1 193 ? 15 -12.875 -18.812 1 97.31 193 ILE A C 1
ATOM 1540 O O . ILE A 1 193 ? 15.969 -12.297 -19.312 1 97.31 193 ILE A O 1
ATOM 1544 N N . GLU A 1 194 ? 15.023 -14.141 -18.359 1 97.06 194 GLU A N 1
ATOM 1545 C CA . GLU A 1 194 ? 16.266 -14.898 -18.453 1 97.06 194 GLU A CA 1
ATOM 1546 C C . GLU A 1 194 ? 16.266 -15.812 -19.672 1 97.06 194 GLU A C 1
ATOM 1548 O O . GLU A 1 194 ? 17.203 -16.578 -19.891 1 97.06 194 GLU A O 1
ATOM 1553 N N . ASN A 1 195 ? 15.195 -15.875 -20.406 1 96.56 195 ASN A N 1
ATOM 1554 C CA . ASN A 1 195 ? 15.055 -16.719 -21.594 1 96.56 195 ASN A CA 1
ATOM 1555 C C . ASN A 1 195 ? 15.242 -18.188 -21.25 1 96.56 195 ASN A C 1
ATOM 1557 O O . ASN A 1 195 ? 16 -18.891 -21.922 1 96.56 195 ASN A O 1
ATOM 1561 N N . ILE A 1 196 ? 14.625 -18.609 -20.234 1 96.25 196 ILE A N 1
ATOM 1562 C CA . ILE A 1 196 ? 14.695 -20 -19.828 1 96.25 196 ILE A CA 1
ATOM 1563 C C . ILE A 1 196 ? 13.75 -20.844 -20.672 1 96.25 196 ILE A C 1
ATOM 1565 O O . ILE A 1 196 ? 12.609 -20.453 -20.922 1 96.25 196 ILE A O 1
ATOM 1569 N N . SER A 1 197 ? 14.156 -22.031 -21.109 1 95.88 197 SER A N 1
ATOM 1570 C CA . SER A 1 197 ? 13.344 -22.906 -21.953 1 95.88 197 SER A CA 1
ATOM 1571 C C . SER A 1 197 ? 12.195 -23.531 -21.156 1 95.88 197 SER A C 1
ATOM 1573 O O . SER A 1 197 ? 12.219 -23.516 -19.922 1 95.88 197 SER A O 1
ATOM 1575 N N . ASP A 1 198 ? 11.195 -24.062 -21.859 1 92.88 198 ASP A N 1
ATOM 1576 C CA . ASP A 1 198 ? 10.062 -24.75 -21.219 1 92.88 198 ASP A CA 1
ATOM 1577 C C . ASP A 1 198 ? 10.531 -25.938 -20.391 1 92.88 198 ASP A C 1
ATOM 1579 O O . ASP A 1 198 ? 9.969 -26.219 -19.328 1 92.88 198 ASP A O 1
ATOM 1583 N N . GLU A 1 199 ? 11.523 -26.578 -20.875 1 91.5 199 GLU A N 1
ATOM 1584 C CA . GLU A 1 199 ? 12.047 -27.766 -20.203 1 91.5 199 GLU A CA 1
ATOM 1585 C C . GLU A 1 199 ? 12.82 -27.375 -18.938 1 91.5 199 GLU A C 1
ATOM 1587 O O . GLU A 1 199 ? 12.664 -28 -17.891 1 91.5 199 GLU A O 1
ATOM 1592 N N . ASP A 1 200 ? 13.578 -26.281 -18.969 1 93.94 200 ASP A N 1
ATOM 1593 C CA . ASP A 1 200 ? 14.484 -25.922 -17.891 1 93.94 200 ASP A CA 1
ATOM 1594 C C . ASP A 1 200 ? 13.742 -25.172 -16.781 1 93.94 200 ASP A C 1
ATOM 1596 O O . ASP A 1 200 ? 14.219 -25.109 -15.641 1 93.94 200 ASP A O 1
ATOM 1600 N N . ILE A 1 201 ? 12.617 -24.656 -17.109 1 92.88 201 ILE A N 1
ATOM 1601 C CA . ILE A 1 201 ? 11.898 -23.828 -16.156 1 92.88 201 ILE A CA 1
ATOM 1602 C C . ILE A 1 201 ? 11.398 -24.672 -15 1 92.88 201 ILE A C 1
ATOM 1604 O O . ILE A 1 201 ? 11.164 -24.172 -13.898 1 92.88 201 ILE A O 1
ATOM 1608 N N . MET A 1 202 ? 11.234 -25.984 -15.141 1 87.69 202 MET A N 1
ATOM 1609 C CA . MET A 1 202 ? 10.734 -26.891 -14.102 1 87.69 202 MET A CA 1
ATOM 1610 C C . MET A 1 202 ? 11.688 -26.922 -12.906 1 87.69 202 MET A C 1
ATOM 1612 O O . MET A 1 202 ? 11.281 -27.219 -11.789 1 87.69 202 MET A O 1
ATOM 1616 N N . ASP A 1 203 ? 12.914 -26.5 -13.133 1 87.94 203 ASP A N 1
ATOM 1617 C CA . ASP A 1 203 ? 13.93 -26.594 -12.094 1 87.94 203 ASP A CA 1
ATOM 1618 C C . ASP A 1 203 ? 14.102 -25.266 -11.367 1 87.94 203 ASP A C 1
ATOM 1620 O O . ASP A 1 203 ? 14.844 -25.188 -10.383 1 87.94 203 ASP A O 1
ATOM 1624 N N . VAL A 1 204 ? 13.477 -24.25 -11.812 1 90.56 204 VAL A N 1
ATOM 1625 C CA . VAL A 1 204 ? 13.594 -22.938 -11.195 1 90.56 204 VAL A CA 1
ATOM 1626 C C . VAL A 1 204 ? 12.656 -22.844 -9.992 1 90.56 204 VAL A C 1
ATOM 1628 O O . VAL A 1 204 ? 11.469 -23.172 -10.094 1 90.56 204 VAL A O 1
ATOM 1631 N N . GLU A 1 205 ? 13.219 -22.5 -8.875 1 88.31 205 GLU A N 1
ATOM 1632 C CA . GLU A 1 205 ? 12.438 -22.328 -7.656 1 88.31 205 GLU A CA 1
ATOM 1633 C C . GLU A 1 205 ? 12.688 -20.953 -7.031 1 88.31 205 GLU A C 1
ATOM 1635 O O . GLU A 1 205 ? 13.805 -20.438 -7.098 1 88.31 205 GLU A O 1
ATOM 1640 N N . MET A 1 206 ? 11.688 -20.422 -6.551 1 91.75 206 MET A N 1
ATOM 1641 C CA . MET A 1 206 ? 11.766 -19.172 -5.801 1 91.75 206 MET A CA 1
ATOM 1642 C C . MET A 1 206 ? 11.445 -19.406 -4.328 1 91.75 206 MET A C 1
ATOM 1644 O O . MET A 1 206 ? 10.344 -19.828 -3.988 1 91.75 206 MET A O 1
ATOM 1648 N N . ALA A 1 207 ? 12.383 -19.125 -3.441 1 95.62 207 ALA A N 1
ATOM 1649 C CA . ALA A 1 207 ? 12.164 -19.297 -2.01 1 95.62 207 ALA A CA 1
ATOM 1650 C C . ALA A 1 207 ? 11.281 -18.188 -1.444 1 95.62 207 ALA A C 1
ATOM 1652 O O . ALA A 1 207 ? 11.367 -17.031 -1.883 1 95.62 207 ALA A O 1
ATOM 1653 N N . THR A 1 208 ? 10.492 -18.5 -0.496 1 98 208 THR A N 1
ATOM 1654 C CA . THR A 1 208 ? 9.625 -17.516 0.14 1 98 208 THR A CA 1
ATOM 1655 C C . THR A 1 208 ? 10.453 -16.469 0.871 1 98 208 THR A C 1
ATOM 1657 O O . THR A 1 208 ? 11.43 -16.797 1.556 1 98 208 THR A O 1
ATOM 1660 N N . GLY A 1 209 ? 10.141 -15.242 0.689 1 98 209 GLY A N 1
ATOM 1661 C CA . GLY A 1 209 ? 10.656 -14.125 1.464 1 98 209 GLY A CA 1
ATOM 1662 C C . GLY A 1 209 ? 12.094 -13.789 1.132 1 98 209 GLY A C 1
ATOM 1663 O O . GLY A 1 209 ? 12.75 -13.039 1.864 1 98 209 GLY A O 1
ATOM 1664 N N . GLU A 1 210 ? 12.633 -14.352 0.043 1 97.94 210 GLU A N 1
ATOM 1665 C CA . GLU A 1 210 ? 14.023 -14.117 -0.326 1 97.94 210 GLU A CA 1
ATOM 1666 C C . GLU A 1 210 ? 14.125 -13.195 -1.539 1 97.94 210 GLU A C 1
ATOM 1668 O O . GLU A 1 210 ? 13.758 -13.586 -2.652 1 97.94 210 GLU A O 1
ATOM 1673 N N . PRO A 1 211 ? 14.672 -12 -1.323 1 98.75 211 PRO A N 1
ATOM 1674 C CA . PRO A 1 211 ? 14.789 -11.094 -2.469 1 98.75 211 PRO A CA 1
ATOM 1675 C C . PRO A 1 211 ? 15.812 -11.57 -3.498 1 98.75 211 PRO A C 1
ATOM 1677 O O . PRO A 1 211 ? 16.891 -12.055 -3.131 1 98.75 211 PRO A O 1
ATOM 1680 N N . VAL A 1 212 ? 15.492 -11.539 -4.711 1 98.75 212 VAL A N 1
ATOM 1681 C CA . VAL A 1 212 ? 16.375 -11.766 -5.848 1 98.75 212 VAL A CA 1
ATOM 1682 C C . VAL A 1 212 ? 16.609 -10.453 -6.59 1 98.75 212 VAL A C 1
ATOM 1684 O O . VAL A 1 212 ? 15.672 -9.852 -7.113 1 98.75 212 VAL A O 1
ATOM 1687 N N . VAL A 1 213 ? 17.828 -10.023 -6.648 1 98.75 213 VAL A N 1
ATOM 1688 C CA . VAL A 1 213 ? 18.172 -8.734 -7.234 1 98.75 213 VAL A CA 1
ATOM 1689 C C . VAL A 1 213 ? 18.75 -8.938 -8.633 1 98.75 213 VAL A C 1
ATOM 1691 O O . VAL A 1 213 ? 19.703 -9.703 -8.812 1 98.75 213 VAL A O 1
ATOM 1694 N N . TYR A 1 214 ? 18.219 -8.297 -9.633 1 98.75 214 TYR A N 1
ATOM 1695 C CA . TYR A 1 214 ? 18.719 -8.273 -11 1 98.75 214 TYR A CA 1
ATOM 1696 C C . TYR A 1 214 ? 19.312 -6.906 -11.336 1 98.75 214 TYR A C 1
ATOM 1698 O O . TYR A 1 214 ? 18.734 -5.875 -10.977 1 98.75 214 TYR A O 1
ATOM 1706 N N . ASP A 1 215 ? 20.438 -6.902 -11.953 1 98.62 215 ASP A N 1
ATOM 1707 C CA . ASP A 1 215 ? 20.891 -5.75 -12.734 1 98.62 215 ASP A CA 1
ATOM 1708 C C . ASP A 1 215 ? 20.547 -5.918 -14.211 1 98.62 215 ASP A C 1
ATOM 1710 O O . ASP A 1 215 ? 20.891 -6.926 -14.828 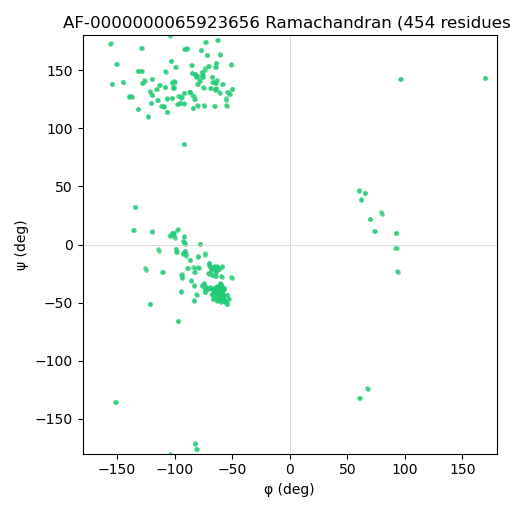1 98.62 215 ASP A O 1
ATOM 1714 N N . LEU A 1 216 ? 19.812 -4.98 -14.68 1 98.5 216 LEU A N 1
ATOM 1715 C CA . LEU A 1 216 ? 19.406 -5.039 -16.078 1 98.5 216 LEU A CA 1
ATOM 1716 C C . LEU A 1 216 ? 20.031 -3.896 -16.875 1 98.5 216 LEU A C 1
ATOM 1718 O O . LEU A 1 216 ? 20.078 -2.76 -16.391 1 98.5 216 LEU A O 1
ATOM 1722 N N . ASP A 1 217 ? 20.531 -4.148 -18.078 1 97.69 217 ASP A N 1
ATOM 1723 C CA . ASP A 1 217 ? 21.094 -3.096 -18.906 1 97.69 217 ASP A CA 1
ATOM 1724 C C . ASP A 1 217 ? 20 -2.338 -19.656 1 97.69 217 ASP A C 1
ATOM 1726 O O . ASP A 1 217 ? 18.812 -2.547 -19.406 1 97.69 217 ASP A O 1
ATOM 1730 N N . GLU A 1 218 ? 20.328 -1.479 -20.578 1 95.62 218 GLU A N 1
ATOM 1731 C CA . GLU A 1 218 ? 19.391 -0.579 -21.25 1 95.62 218 GLU A CA 1
ATOM 1732 C C . GLU A 1 218 ? 18.453 -1.35 -22.156 1 95.62 218 GLU A C 1
ATOM 1734 O O . GLU A 1 218 ? 17.422 -0.821 -22.578 1 95.62 218 GLU A O 1
ATOM 1739 N N . ASN A 1 219 ? 18.844 -2.592 -22.531 1 96.44 219 ASN A N 1
ATOM 1740 C CA . ASN A 1 219 ? 17.984 -3.447 -23.359 1 96.44 219 ASN A CA 1
ATOM 1741 C C . ASN A 1 219 ? 17.281 -4.516 -22.531 1 96.44 219 ASN A C 1
ATOM 1743 O O . ASN A 1 219 ? 16.75 -5.477 -23.078 1 96.44 219 ASN A O 1
ATOM 1747 N N . LEU A 1 220 ? 17.344 -4.445 -21.172 1 97.75 220 LEU A N 1
ATOM 1748 C CA . LEU A 1 220 ? 16.688 -5.309 -20.188 1 97.75 220 LEU A CA 1
ATOM 1749 C C . LEU A 1 220 ? 17.297 -6.703 -20.203 1 97.75 220 LEU A C 1
ATOM 1751 O O . LEU A 1 220 ? 16.641 -7.676 -19.812 1 97.75 220 LEU A O 1
ATOM 1755 N N . ASN A 1 221 ? 18.531 -6.723 -20.719 1 97.94 221 ASN A N 1
ATOM 1756 C CA . ASN A 1 221 ? 19.266 -7.973 -20.516 1 97.94 221 ASN A CA 1
ATOM 1757 C C . ASN A 1 221 ? 19.766 -8.109 -19.094 1 97.94 221 ASN A C 1
ATOM 1759 O O . ASN A 1 221 ? 20.219 -7.133 -18.484 1 97.94 221 ASN A O 1
ATOM 1763 N N . VAL A 1 222 ? 19.766 -9.32 -18.594 1 98.12 222 VAL A N 1
ATOM 1764 C CA . VAL A 1 222 ? 20.25 -9.578 -17.25 1 98.12 222 VAL A CA 1
ATOM 1765 C C . VAL A 1 222 ? 21.781 -9.5 -17.219 1 98.12 222 VAL A C 1
ATOM 1767 O O . VAL A 1 222 ? 22.453 -10.266 -17.922 1 98.12 222 VAL A O 1
ATOM 1770 N N . VAL A 1 223 ? 22.281 -8.609 -16.453 1 98.25 223 VAL A N 1
ATOM 1771 C CA . VAL A 1 223 ? 23.719 -8.43 -16.297 1 98.25 223 VAL A CA 1
ATOM 1772 C C . VAL A 1 223 ? 24.203 -9.211 -15.086 1 98.25 223 VAL A C 1
ATOM 1774 O O . VAL A 1 223 ? 25.266 -9.828 -15.125 1 98.25 223 VAL A O 1
ATOM 1777 N N . SER A 1 224 ? 23.453 -9.18 -14.07 1 98 224 SER A N 1
ATOM 1778 C CA . SER A 1 224 ? 23.766 -9.953 -12.875 1 98 224 SER A CA 1
ATOM 1779 C C . SER A 1 224 ? 22.5 -10.344 -12.117 1 98 224 SER A C 1
ATOM 1781 O O . SER A 1 224 ? 21.438 -9.742 -12.312 1 98 224 SER A O 1
ATOM 1783 N N . LYS A 1 225 ? 22.594 -11.359 -11.391 1 97.5 225 LYS A N 1
ATOM 1784 C CA . LYS A 1 225 ? 21.547 -11.914 -10.531 1 97.5 225 LYS A CA 1
ATOM 1785 C C . LYS A 1 225 ? 22.109 -12.328 -9.18 1 97.5 225 LYS A C 1
ATOM 1787 O O . LYS A 1 225 ? 23.125 -13.047 -9.109 1 97.5 225 LYS A O 1
ATOM 1792 N N . LYS A 1 226 ? 21.453 -11.812 -8.125 1 97.5 226 LYS A N 1
ATOM 1793 C CA . LYS A 1 226 ? 21.953 -12.086 -6.781 1 97.5 226 LYS A CA 1
ATOM 1794 C C . LYS A 1 226 ? 20.797 -12.359 -5.82 1 97.5 226 LYS A C 1
ATOM 1796 O O . LYS A 1 226 ? 19.844 -11.578 -5.746 1 97.5 226 LYS A O 1
ATOM 1801 N N . LYS A 1 227 ? 20.844 -13.461 -5.125 1 97.38 227 LYS A N 1
ATOM 1802 C CA . LYS A 1 227 ? 19.906 -13.727 -4.039 1 97.38 227 LYS A CA 1
ATOM 1803 C C . LYS A 1 227 ? 20.391 -13.133 -2.723 1 97.38 227 LYS A C 1
ATOM 1805 O O . LYS A 1 227 ? 21.578 -13.25 -2.387 1 97.38 227 LYS A O 1
ATOM 1810 N N . LEU A 1 228 ? 19.5 -12.445 -2.102 1 96.62 228 LEU A N 1
ATOM 1811 C CA . LEU A 1 228 ? 19.859 -11.914 -0.791 1 96.62 228 LEU A CA 1
ATOM 1812 C C . LEU A 1 228 ? 19.469 -12.891 0.315 1 96.62 228 LEU A C 1
ATOM 1814 O O . LEU A 1 228 ? 18.359 -13.43 0.309 1 96.62 228 LEU A O 1
ATOM 1818 N N . ASN A 1 229 ? 20.391 -13.406 1.197 1 87.25 229 ASN A N 1
ATOM 1819 C CA . ASN A 1 229 ? 20.094 -14.336 2.285 1 87.25 229 ASN A CA 1
ATOM 1820 C C . ASN A 1 229 ? 20.875 -13.984 3.547 1 87.25 229 ASN A C 1
ATOM 1822 O O . ASN A 1 229 ? 21.906 -13.297 3.477 1 87.25 229 ASN A O 1
ATOM 1826 N N . MET B 1 1 ? -25.391 7.133 -2.574 1 91.19 1 MET B N 1
ATOM 1827 C CA . MET B 1 1 ? -24.531 8.07 -1.857 1 91.19 1 MET B CA 1
ATOM 1828 C C . MET B 1 1 ? -23.141 7.469 -1.629 1 91.19 1 MET B C 1
ATOM 1830 O O . MET B 1 1 ? -23.031 6.305 -1.253 1 91.19 1 MET B O 1
ATOM 1834 N N . ALA B 1 2 ? -22.156 8.25 -1.975 1 97.25 2 ALA B N 1
ATOM 1835 C CA . ALA B 1 2 ? -20.781 7.789 -1.795 1 97.25 2 ALA B CA 1
ATOM 1836 C C . ALA B 1 2 ? -20.344 7.957 -0.346 1 97.25 2 ALA B C 1
ATOM 1838 O O . ALA B 1 2 ? -20.781 8.883 0.344 1 97.25 2 ALA B O 1
ATOM 1839 N N . LYS B 1 3 ? -19.531 7.031 0.119 1 98.69 3 LYS B N 1
ATOM 1840 C CA . LYS B 1 3 ? -18.953 7.137 1.455 1 98.69 3 LYS B CA 1
ATOM 1841 C C . LYS B 1 3 ? -17.516 7.633 1.391 1 98.69 3 LYS B C 1
ATOM 1843 O O . LYS B 1 3 ? -16.75 7.223 0.516 1 98.69 3 LYS B O 1
ATOM 1848 N N . LEU B 1 4 ? -17.219 8.523 2.217 1 98.88 4 LEU B N 1
ATOM 1849 C CA . LEU B 1 4 ? -15.875 9.039 2.443 1 98.88 4 LEU B CA 1
ATOM 1850 C C . LEU B 1 4 ? -15.453 8.828 3.891 1 98.88 4 LEU B C 1
ATOM 1852 O O . LEU B 1 4 ? -16.141 9.266 4.816 1 98.88 4 LEU B O 1
ATOM 1856 N N . VAL B 1 5 ? -14.367 8.125 4.07 1 98.94 5 VAL B N 1
ATOM 1857 C CA . VAL B 1 5 ? -13.883 7.859 5.422 1 98.94 5 VAL B CA 1
ATOM 1858 C C . VAL B 1 5 ? -12.531 8.547 5.633 1 98.94 5 VAL B C 1
ATOM 1860 O O . VAL B 1 5 ? -11.602 8.352 4.855 1 98.94 5 VAL B O 1
ATOM 1863 N N . PHE B 1 6 ? -12.445 9.375 6.645 1 98.88 6 PHE B N 1
ATOM 1864 C CA . PHE B 1 6 ? -11.195 9.961 7.098 1 98.88 6 PHE B CA 1
ATOM 1865 C C . PHE B 1 6 ? -10.664 9.234 8.328 1 98.88 6 PHE B C 1
ATOM 1867 O O . PHE B 1 6 ? -11.43 8.914 9.242 1 98.88 6 PHE B O 1
ATOM 1874 N N . ILE B 1 7 ? -9.422 8.969 8.305 1 98.81 7 ILE B N 1
ATOM 1875 C CA . ILE B 1 7 ? -8.75 8.469 9.5 1 98.81 7 ILE B CA 1
ATOM 1876 C C . ILE B 1 7 ? -7.461 9.25 9.742 1 98.81 7 ILE B C 1
ATOM 1878 O O . ILE B 1 7 ? -6.555 9.234 8.906 1 98.81 7 ILE B O 1
ATOM 1882 N N . ARG B 1 8 ? -7.383 9.953 10.828 1 98.88 8 ARG B N 1
ATOM 1883 C CA . ARG B 1 8 ? -6.074 10.43 11.266 1 98.88 8 ARG B CA 1
ATOM 1884 C C . ARG B 1 8 ? -5.18 9.266 11.68 1 98.88 8 ARG B C 1
ATOM 1886 O O . ARG B 1 8 ? -5.641 8.32 12.328 1 98.88 8 ARG B O 1
ATOM 1893 N N . HIS B 1 9 ? -3.971 9.367 11.32 1 98.94 9 HIS B N 1
ATOM 1894 C CA . HIS B 1 9 ? -3.07 8.281 11.695 1 98.94 9 HIS B CA 1
ATOM 1895 C C . HIS B 1 9 ? -3.168 7.984 13.188 1 98.94 9 HIS B C 1
ATOM 1897 O O . HIS B 1 9 ? -3.535 8.859 13.984 1 98.94 9 HIS B O 1
ATOM 1903 N N . GLY B 1 10 ? -2.834 6.766 13.602 1 98.81 10 GLY B N 1
ATOM 1904 C CA . GLY B 1 10 ? -2.736 6.438 15.016 1 98.81 10 GLY B CA 1
ATOM 1905 C C . GLY B 1 10 ? -1.661 7.227 15.742 1 98.81 10 GLY B C 1
ATOM 1906 O O . GLY B 1 10 ? -0.894 7.961 15.109 1 98.81 10 GLY B O 1
ATOM 1907 N N . GLN B 1 11 ? -1.614 7.012 17.031 1 98.75 11 GLN B N 1
ATOM 1908 C CA . GLN B 1 11 ? -0.585 7.68 17.828 1 98.75 11 GLN B CA 1
ATOM 1909 C C . GLN B 1 11 ? 0.808 7.387 17.281 1 98.75 11 GLN B C 1
ATOM 1911 O O . GLN B 1 11 ? 1.144 6.23 17.016 1 98.75 11 GLN B O 1
ATOM 1916 N N . SER B 1 12 ? 1.528 8.445 16.984 1 98.69 12 SER B N 1
ATOM 1917 C CA . SER B 1 12 ? 2.906 8.297 16.531 1 98.69 12 SER B CA 1
ATOM 1918 C C . SER B 1 12 ? 3.883 8.336 17.703 1 98.69 12 SER B C 1
ATOM 1920 O O . SER B 1 12 ? 3.512 8.703 18.812 1 98.69 12 SER B O 1
ATOM 1922 N N . GLU B 1 13 ? 5.082 7.992 17.438 1 98.56 13 GLU B N 1
ATOM 1923 C CA . GLU B 1 13 ? 6.145 8.078 18.438 1 98.56 13 GLU B CA 1
ATOM 1924 C C . GLU B 1 13 ? 6.328 9.508 18.938 1 98.56 13 GLU B C 1
ATOM 1926 O O . GLU B 1 13 ? 6.582 9.734 20.125 1 98.56 13 GLU B O 1
ATOM 1931 N N . TRP B 1 14 ? 6.125 10.508 18.047 1 98.06 14 TRP B N 1
ATOM 1932 C CA . TRP B 1 14 ? 6.359 11.891 18.438 1 98.06 14 TRP B CA 1
ATOM 1933 C C . TRP B 1 14 ? 5.094 12.508 19.031 1 98.06 14 TRP B C 1
ATOM 1935 O O . TRP B 1 14 ? 5.156 13.531 19.719 1 98.06 14 TRP B O 1
ATOM 1945 N N . ASN B 1 15 ? 3.887 11.898 18.719 1 97.31 15 ASN B N 1
ATOM 1946 C CA . ASN B 1 15 ? 2.748 12.203 19.578 1 97.31 15 ASN B CA 1
ATOM 1947 C C . ASN B 1 15 ? 3.035 11.844 21.031 1 97.31 15 ASN B C 1
ATOM 1949 O O . ASN B 1 15 ? 2.762 12.641 21.938 1 97.31 15 ASN B O 1
ATOM 1953 N N . LEU B 1 16 ? 3.521 10.672 21.234 1 97 16 LEU B N 1
ATOM 1954 C CA . LEU B 1 16 ? 3.791 10.125 22.562 1 97 16 LEU B CA 1
ATOM 1955 C C . LEU B 1 16 ? 4.805 10.984 23.312 1 97 16 LEU B C 1
ATOM 1957 O O . LEU B 1 16 ? 4.641 11.25 24.5 1 97 16 LEU B O 1
ATOM 1961 N N . SER B 1 17 ? 5.816 11.461 22.609 1 97.88 17 SER B N 1
ATOM 1962 C CA . SER B 1 17 ? 6.863 12.242 23.25 1 97.88 17 SER B CA 1
ATOM 1963 C C . SER B 1 17 ? 6.555 13.734 23.203 1 97.88 17 SER B C 1
ATOM 1965 O O . SER B 1 17 ? 7.391 14.555 23.578 1 97.88 17 SER B O 1
ATOM 1967 N N . ASN B 1 18 ? 5.422 14.148 22.672 1 97.62 18 ASN B N 1
ATOM 1968 C CA . ASN B 1 18 ? 4.906 15.516 22.672 1 97.62 18 ASN B CA 1
ATOM 1969 C C . ASN B 1 18 ? 5.801 16.453 21.859 1 97.62 18 ASN B C 1
ATOM 1971 O O . ASN B 1 18 ? 6.105 17.562 22.297 1 97.62 18 ASN B O 1
ATOM 1975 N N . GLN B 1 19 ? 6.195 15.977 20.703 1 98.25 19 GLN B N 1
ATOM 1976 C CA . GLN B 1 19 ? 7.031 16.781 19.812 1 98.25 19 GLN B CA 1
ATOM 1977 C C . GLN B 1 19 ? 6.234 17.25 18.594 1 98.25 19 GLN B C 1
ATOM 1979 O O . GLN B 1 19 ? 5.273 16.609 18.188 1 98.25 19 GLN B O 1
ATOM 1984 N N . PHE B 1 20 ? 6.645 18.422 18.125 1 97.81 20 PHE B N 1
ATOM 1985 C CA . PHE B 1 20 ? 6.156 18.844 16.828 1 97.81 20 PHE B CA 1
ATOM 1986 C C . PHE B 1 20 ? 6.676 17.922 15.727 1 97.81 20 PHE B C 1
ATOM 1988 O O . PHE B 1 20 ? 7.887 17.812 15.523 1 97.81 20 PHE B O 1
ATOM 1995 N N . THR B 1 21 ? 5.828 17.297 15.039 1 97.44 21 THR B N 1
ATOM 1996 C CA . THR B 1 21 ? 6.285 16.312 14.055 1 97.44 21 THR B CA 1
ATOM 1997 C C . THR B 1 21 ? 6.34 16.922 12.664 1 97.44 21 THR B C 1
ATOM 1999 O O . THR B 1 21 ? 7.426 17.125 12.109 1 97.44 21 THR B O 1
ATOM 2002 N N . GLY B 1 22 ? 5.094 17.312 12.078 1 97.56 22 GLY B N 1
ATOM 2003 C CA . GLY B 1 22 ? 5.039 17.844 10.727 1 97.56 22 GLY B CA 1
ATOM 2004 C C . GLY B 1 22 ? 5.398 16.828 9.664 1 97.56 22 GLY B C 1
ATOM 2005 O O . GLY B 1 22 ? 4.816 15.742 9.625 1 97.56 22 GLY B O 1
ATOM 2006 N N . TRP B 1 23 ? 6.402 17.141 8.828 1 98.25 23 TRP B N 1
ATOM 2007 C CA . TRP B 1 23 ? 6.766 16.281 7.711 1 98.25 23 TRP B CA 1
ATOM 2008 C C . TRP B 1 23 ? 7.844 15.281 8.125 1 98.25 23 TRP B C 1
ATOM 2010 O O . TRP B 1 23 ? 8.289 14.469 7.312 1 98.25 23 TRP B O 1
ATOM 2020 N N . VAL B 1 24 ? 8.305 15.312 9.461 1 97.69 24 VAL B N 1
ATOM 2021 C CA . VAL B 1 24 ? 9.25 14.312 9.93 1 97.69 24 VAL B CA 1
ATOM 2022 C C . VAL B 1 24 ? 8.594 12.93 9.883 1 97.69 24 VAL B C 1
ATOM 2024 O O . VAL B 1 24 ? 7.449 12.766 10.305 1 97.69 24 VAL B O 1
ATOM 2027 N N . ASP B 1 25 ? 9.352 11.984 9.367 1 97.94 25 ASP B N 1
ATOM 2028 C CA . ASP B 1 25 ? 8.773 10.664 9.133 1 97.94 25 ASP B CA 1
ATOM 2029 C C . ASP B 1 25 ? 8.992 9.75 10.344 1 97.94 25 ASP B C 1
ATOM 2031 O O . ASP B 1 25 ? 9.953 8.984 10.383 1 97.94 25 ASP B O 1
ATOM 2035 N N . VAL B 1 26 ? 8.117 9.852 11.211 1 98.12 26 VAL B N 1
ATOM 2036 C CA . VAL B 1 26 ? 8.188 9.031 12.422 1 98.12 26 VAL B CA 1
ATOM 2037 C C . VAL B 1 26 ? 7.188 7.883 12.328 1 98.12 26 VAL B C 1
ATOM 2039 O O . VAL B 1 26 ? 6.223 7.953 11.562 1 98.12 26 VAL B O 1
ATOM 2042 N N . ASN B 1 27 ? 7.41 6.832 13.062 1 98.62 27 ASN B N 1
ATOM 2043 C CA . ASN B 1 27 ? 6.578 5.637 13.023 1 98.62 27 ASN B CA 1
ATOM 2044 C C . ASN B 1 27 ? 5.422 5.73 14.023 1 98.62 27 ASN B C 1
ATOM 2046 O O . ASN B 1 27 ? 5.359 6.664 14.82 1 98.62 27 ASN B O 1
ATOM 2050 N N . LEU B 1 28 ? 4.492 4.84 13.922 1 98.81 28 LEU B N 1
ATOM 2051 C CA . LEU B 1 28 ? 3.451 4.664 14.93 1 98.81 28 LEU B CA 1
ATOM 2052 C C . LEU B 1 28 ? 4.039 4.141 16.234 1 98.81 28 LEU B C 1
ATOM 2054 O O . LEU B 1 28 ? 5.016 3.387 16.219 1 98.81 28 LEU B O 1
ATOM 2058 N N . SER B 1 29 ? 3.479 4.602 17.359 1 98.69 29 SER B N 1
ATOM 2059 C CA . SER B 1 29 ? 3.738 3.912 18.625 1 98.69 29 SER B CA 1
ATOM 2060 C C . SER B 1 29 ? 2.99 2.584 18.688 1 98.69 29 SER B C 1
ATOM 2062 O O . SER B 1 29 ? 2.203 2.264 17.797 1 98.69 29 SER B O 1
ATOM 2064 N N . GLU B 1 30 ? 3.234 1.809 19.734 1 98.44 30 GLU B N 1
ATOM 2065 C CA . GLU B 1 30 ? 2.479 0.575 19.938 1 98.44 30 GLU B CA 1
ATOM 2066 C C . GLU B 1 30 ? 0.982 0.858 20.047 1 98.44 30 GLU B C 1
ATOM 2068 O O . GLU B 1 30 ? 0.163 0.146 19.469 1 98.44 30 GLU B O 1
ATOM 2073 N N . GLU B 1 31 ? 0.698 1.848 20.797 1 98.56 31 GLU B N 1
ATOM 2074 C CA . GLU B 1 31 ? -0.698 2.26 20.906 1 98.56 31 GLU B CA 1
ATOM 2075 C C . GLU B 1 31 ? -1.265 2.676 19.547 1 98.56 31 GLU B C 1
ATOM 2077 O O . GLU B 1 31 ? -2.422 2.381 19.234 1 98.56 31 GLU B O 1
ATOM 2082 N N . GLY B 1 32 ? -0.483 3.404 18.75 1 98.75 32 GLY B N 1
ATOM 2083 C CA . GLY B 1 32 ? -0.906 3.799 17.422 1 98.75 32 GLY B CA 1
ATOM 2084 C C . GLY B 1 32 ? -1.255 2.619 16.531 1 98.75 32 GLY B C 1
ATOM 2085 O O . GLY B 1 32 ? -2.215 2.68 15.758 1 98.75 32 GLY B O 1
ATOM 2086 N N . VAL B 1 33 ? -0.482 1.568 16.641 1 98.75 33 VAL B N 1
ATOM 2087 C CA . VAL B 1 33 ? -0.746 0.352 15.875 1 98.75 33 VAL B CA 1
ATOM 2088 C C . VAL B 1 33 ? -2.078 -0.254 16.312 1 98.75 33 VAL B C 1
ATOM 2090 O O . VAL B 1 33 ? -2.902 -0.627 15.477 1 98.75 33 VAL B O 1
ATOM 2093 N N . ARG B 1 34 ? -2.299 -0.31 17.625 1 98.62 34 ARG B N 1
ATOM 2094 C CA . ARG B 1 34 ? -3.551 -0.843 18.156 1 98.62 34 ARG B CA 1
ATOM 2095 C C . ARG B 1 34 ? -4.742 -0.011 17.688 1 98.62 34 ARG B C 1
ATOM 2097 O O . ARG B 1 34 ? -5.785 -0.558 17.328 1 98.62 34 ARG B O 1
ATOM 2104 N N . GLN B 1 35 ? -4.586 1.285 17.688 1 98.75 35 GLN B N 1
ATOM 2105 C CA . GLN B 1 35 ? -5.641 2.182 17.219 1 98.75 35 GLN B CA 1
ATOM 2106 C C . GLN B 1 35 ? -5.973 1.927 15.75 1 98.75 35 GLN B C 1
ATOM 2108 O O . GLN B 1 35 ? -7.145 1.847 15.375 1 98.75 35 GLN B O 1
ATOM 2113 N N . ALA B 1 36 ? -4.945 1.812 14.945 1 98.81 36 ALA B N 1
ATOM 2114 C CA . ALA B 1 36 ? -5.129 1.574 13.516 1 98.81 36 ALA B CA 1
ATOM 2115 C C . ALA B 1 36 ? -5.809 0.231 13.266 1 98.81 36 ALA B C 1
ATOM 2117 O O . ALA B 1 36 ? -6.676 0.119 12.398 1 98.81 36 ALA B O 1
ATOM 2118 N N . GLN B 1 37 ? -5.383 -0.785 14.008 1 98.69 37 GLN B N 1
ATOM 2119 C CA . GLN B 1 37 ? -6.012 -2.098 13.898 1 98.69 37 GLN B CA 1
ATOM 2120 C C . GLN B 1 37 ? -7.477 -2.041 14.32 1 98.69 37 GLN B C 1
ATOM 2122 O O . GLN B 1 37 ? -8.336 -2.648 13.672 1 98.69 37 GLN B O 1
ATOM 2127 N N . ASN B 1 38 ? -7.734 -1.321 15.398 1 98.75 38 ASN B N 1
ATOM 2128 C CA . ASN B 1 38 ? -9.109 -1.14 15.836 1 98.75 38 ASN B CA 1
ATOM 2129 C C . ASN B 1 38 ? -9.953 -0.439 14.773 1 98.75 38 ASN B C 1
ATOM 2131 O O . ASN B 1 38 ? -11.117 -0.777 14.578 1 98.75 38 ASN B O 1
ATOM 2135 N N . ALA B 1 39 ? -9.398 0.556 14.125 1 98.69 39 ALA B N 1
ATOM 2136 C CA . ALA B 1 39 ? -10.094 1.23 13.031 1 98.69 39 ALA B CA 1
ATOM 2137 C C . ALA B 1 39 ? -10.539 0.233 11.969 1 98.69 39 ALA B C 1
ATOM 2139 O O . ALA B 1 39 ? -11.664 0.311 11.469 1 98.69 39 ALA B O 1
ATOM 2140 N N . GLY B 1 40 ? -9.648 -0.695 11.625 1 98.69 40 GLY B N 1
ATOM 2141 C CA . GLY B 1 40 ? -10.008 -1.734 10.672 1 98.69 40 GLY B CA 1
ATOM 2142 C C . GLY B 1 40 ? -11.188 -2.578 11.125 1 98.69 40 GLY B C 1
ATOM 2143 O O . GLY B 1 40 ? -12.078 -2.877 10.328 1 98.69 40 GLY B O 1
ATOM 2144 N N . ALA B 1 41 ? -11.148 -2.949 12.367 1 98.62 41 ALA B N 1
ATOM 2145 C CA . ALA B 1 41 ? -12.234 -3.748 12.93 1 98.62 41 ALA B CA 1
ATOM 2146 C C . ALA B 1 41 ? -13.555 -2.988 12.883 1 98.62 41 ALA B C 1
ATOM 2148 O O . ALA B 1 41 ? -14.602 -3.564 12.562 1 98.62 41 ALA B O 1
ATOM 2149 N N . LEU B 1 42 ? -13.516 -1.731 13.211 1 98.69 42 LEU B N 1
ATOM 2150 C CA . LEU B 1 42 ? -14.719 -0.898 13.195 1 98.69 42 LEU B CA 1
ATOM 2151 C C . LEU B 1 42 ? -15.266 -0.769 11.781 1 98.69 42 LEU B C 1
ATOM 2153 O O . LEU B 1 42 ? -16.484 -0.841 11.578 1 98.69 42 LEU B O 1
ATOM 2157 N N . LEU B 1 43 ? -14.398 -0.54 10.836 1 98.69 43 LEU B N 1
ATOM 2158 C CA . LEU B 1 43 ? -14.82 -0.404 9.445 1 98.69 43 LEU B CA 1
ATOM 2159 C C . LEU B 1 43 ? -15.445 -1.699 8.938 1 98.69 43 LEU B C 1
ATOM 2161 O O . LEU B 1 43 ? -16.438 -1.67 8.195 1 98.69 43 LEU B O 1
ATOM 2165 N N . LYS B 1 44 ? -14.812 -2.822 9.289 1 98.5 44 LYS B N 1
ATOM 2166 C CA . LYS B 1 44 ? -15.383 -4.121 8.938 1 98.5 44 LYS B CA 1
ATOM 2167 C C . LYS B 1 44 ? -16.797 -4.277 9.508 1 98.5 44 LYS B C 1
ATOM 2169 O O . LYS B 1 44 ? -17.703 -4.691 8.789 1 98.5 44 LYS B O 1
ATOM 2174 N N . LYS B 1 45 ? -16.938 -3.949 10.789 1 98.25 45 LYS B N 1
ATOM 2175 C CA . LYS B 1 45 ? -18.234 -4.039 11.453 1 98.25 45 LYS B CA 1
ATOM 2176 C C . LYS B 1 45 ? -19.25 -3.139 10.773 1 98.25 45 LYS B C 1
ATOM 2178 O O . LYS B 1 45 ? -20.422 -3.514 10.633 1 98.25 45 LYS B O 1
ATOM 2183 N N . GLU B 1 46 ? -18.828 -1.982 10.336 1 97.69 46 GLU B N 1
ATOM 2184 C CA . GLU B 1 46 ? -19.703 -1.022 9.672 1 97.69 46 GLU B CA 1
ATOM 2185 C C . GLU B 1 46 ? -20.109 -1.51 8.281 1 97.69 46 GLU B C 1
ATOM 2187 O O . GLU B 1 46 ? -21.094 -1.051 7.723 1 97.69 46 GLU B O 1
ATOM 2192 N N . GLY B 1 47 ? -19.281 -2.352 7.695 1 97.94 47 GLY B N 1
ATOM 2193 C CA . GLY B 1 47 ? -19.609 -2.965 6.418 1 97.94 47 GLY B CA 1
ATOM 2194 C C . GLY B 1 47 ? -19.344 -2.053 5.234 1 97.94 47 GLY B C 1
ATOM 2195 O O . GLY B 1 47 ? -20.016 -2.162 4.203 1 97.94 47 GLY B O 1
ATOM 2196 N N . ILE B 1 48 ? -18.438 -1.161 5.414 1 97.81 48 ILE B N 1
ATOM 2197 C CA . ILE B 1 48 ? -18.109 -0.243 4.324 1 97.81 48 ILE B CA 1
ATOM 2198 C C . ILE B 1 48 ? -17.109 -0.901 3.371 1 97.81 48 ILE B C 1
ATOM 2200 O O . ILE B 1 48 ? -16.062 -1.376 3.793 1 97.81 48 ILE B O 1
ATOM 2204 N N . LEU B 1 49 ? -17.422 -0.905 2.098 1 98.19 49 LEU B N 1
ATOM 2205 C CA . LEU B 1 49 ? -16.547 -1.439 1.058 1 98.19 49 LEU B CA 1
ATOM 2206 C C . LEU B 1 49 ? -15.922 -0.314 0.241 1 98.19 49 LEU B C 1
ATOM 2208 O O . LEU B 1 49 ? -16.641 0.51 -0.335 1 98.19 49 LEU B O 1
ATOM 2212 N N . PHE B 1 50 ? -14.656 -0.317 0.164 1 98.81 50 PHE B N 1
ATOM 2213 C CA . PHE B 1 50 ? -13.953 0.795 -0.465 1 98.81 50 PHE B CA 1
ATOM 2214 C C . PHE B 1 50 ? -13.57 0.451 -1.9 1 98.81 50 PHE B C 1
ATOM 2216 O O . PHE B 1 50 ? -13.344 -0.716 -2.225 1 98.81 50 PHE B O 1
ATOM 2223 N N . ASP B 1 51 ? -13.461 1.503 -2.699 1 98.5 51 ASP B N 1
ATOM 2224 C CA . ASP B 1 51 ? -13.031 1.382 -4.09 1 98.5 51 ASP B CA 1
ATOM 2225 C C . ASP B 1 51 ? -11.641 1.974 -4.293 1 98.5 51 ASP B C 1
ATOM 2227 O O . ASP B 1 51 ? -10.938 1.61 -5.238 1 98.5 51 ASP B O 1
ATOM 2231 N N . GLN B 1 52 ? -11.242 2.871 -3.439 1 98.69 52 GLN B N 1
ATOM 2232 C CA . GLN B 1 52 ? -9.984 3.598 -3.555 1 98.69 52 GLN B CA 1
ATOM 2233 C C . GLN B 1 52 ? -9.5 4.078 -2.189 1 98.69 52 GLN B C 1
ATOM 2235 O O . GLN B 1 52 ? -10.305 4.516 -1.36 1 98.69 52 GLN B O 1
ATOM 2240 N N . ALA B 1 53 ? -8.203 3.943 -1.968 1 98.94 53 ALA B N 1
ATOM 2241 C CA . ALA B 1 53 ? -7.59 4.422 -0.731 1 98.94 53 ALA B CA 1
ATOM 2242 C C . ALA B 1 53 ? -6.531 5.484 -1.018 1 98.94 53 ALA B C 1
ATOM 2244 O O . ALA B 1 53 ? -5.801 5.391 -2.006 1 98.94 53 ALA B O 1
ATOM 2245 N N . TYR B 1 54 ? -6.449 6.473 -0.173 1 98.94 54 TYR B N 1
ATOM 2246 C CA . TYR B 1 54 ? -5.438 7.52 -0.256 1 98.94 54 TYR B CA 1
ATOM 2247 C C . TYR B 1 54 ? -4.723 7.691 1.077 1 98.94 54 TYR B C 1
ATOM 2249 O O . TYR B 1 54 ? -5.32 7.5 2.139 1 98.94 54 TYR B O 1
ATOM 2257 N N . THR B 1 55 ? -3.502 8.07 0.99 1 98.94 55 THR B N 1
ATOM 2258 C CA . THR B 1 55 ? -2.732 8.406 2.186 1 98.94 55 THR B CA 1
ATOM 2259 C C . THR B 1 55 ? -1.589 9.359 1.845 1 98.94 55 THR B C 1
ATOM 2261 O O . THR B 1 55 ? -1.425 9.75 0.688 1 98.94 55 THR B O 1
ATOM 2264 N N . SER B 1 56 ? -0.891 9.859 2.842 1 98.88 56 SER B N 1
ATOM 2265 C CA . SER B 1 56 ? 0.277 10.719 2.645 1 98.88 56 SER B CA 1
ATOM 2266 C C . SER B 1 56 ? 1.521 9.883 2.34 1 98.88 56 SER B C 1
ATOM 2268 O O . SER B 1 56 ? 1.435 8.672 2.164 1 98.88 56 SER B O 1
ATOM 2270 N N . VAL B 1 57 ? 2.652 10.531 2.223 1 98.75 57 VAL B N 1
ATOM 2271 C CA . VAL B 1 57 ? 3.895 9.805 1.966 1 98.75 57 VAL B CA 1
ATOM 2272 C C . VAL B 1 57 ? 4.641 9.578 3.277 1 98.75 57 VAL B C 1
ATOM 2274 O O . VAL B 1 57 ? 5.832 9.266 3.273 1 98.75 57 VAL B O 1
ATOM 2277 N N . LEU B 1 58 ? 3.986 9.797 4.41 1 98.81 58 LEU B N 1
ATOM 2278 C CA . LEU B 1 58 ? 4.621 9.609 5.711 1 98.81 58 LEU B CA 1
ATOM 2279 C C . LEU B 1 58 ? 4.223 8.273 6.324 1 98.81 58 LEU B C 1
ATOM 2281 O O . LEU B 1 58 ? 3.053 7.887 6.27 1 98.81 58 LEU B O 1
ATOM 2285 N N . THR B 1 59 ? 5.121 7.578 6.969 1 98.81 59 THR B N 1
ATOM 2286 C CA . THR B 1 59 ? 5.031 6.191 7.402 1 98.81 59 THR B CA 1
ATOM 2287 C C . THR B 1 59 ? 3.842 5.988 8.336 1 98.81 59 THR B C 1
ATOM 2289 O O . THR B 1 59 ? 3.098 5.016 8.203 1 98.81 59 THR B O 1
ATOM 2292 N N . ARG B 1 60 ? 3.637 6.883 9.234 1 98.88 60 ARG B N 1
ATOM 2293 C CA . ARG B 1 60 ? 2.6 6.691 10.242 1 98.88 60 ARG B CA 1
ATOM 2294 C C . ARG B 1 60 ? 1.215 6.656 9.602 1 98.88 60 ARG B C 1
ATOM 2296 O O . ARG B 1 60 ? 0.351 5.883 10.023 1 98.88 60 ARG B O 1
ATOM 2303 N N . ALA B 1 61 ? 0.979 7.484 8.609 1 98.94 61 ALA B N 1
ATOM 2304 C CA . ALA B 1 61 ? -0.306 7.496 7.918 1 98.94 61 ALA B CA 1
ATOM 2305 C C . ALA B 1 61 ? -0.449 6.281 7.008 1 98.94 61 ALA B C 1
ATOM 2307 O O . ALA B 1 61 ? -1.52 5.672 6.938 1 98.94 61 ALA B O 1
ATOM 2308 N N . ILE B 1 62 ? 0.627 5.898 6.309 1 98.94 62 ILE B N 1
ATOM 2309 C CA . ILE B 1 62 ? 0.617 4.746 5.414 1 98.94 62 ILE B CA 1
ATOM 2310 C C . ILE B 1 62 ? 0.294 3.48 6.203 1 98.94 62 ILE B C 1
ATOM 2312 O O . ILE B 1 62 ? -0.59 2.711 5.82 1 98.94 62 ILE B O 1
ATOM 2316 N N . LYS B 1 63 ? 0.945 3.334 7.293 1 98.94 63 LYS B N 1
ATOM 2317 C CA . LYS B 1 63 ? 0.73 2.141 8.109 1 98.94 63 LYS B CA 1
ATOM 2318 C C . LYS B 1 63 ? -0.678 2.121 8.695 1 98.94 63 LYS B C 1
ATOM 2320 O O . LYS B 1 63 ? -1.296 1.061 8.805 1 98.94 63 LYS B O 1
ATOM 2325 N N . THR B 1 64 ? -1.127 3.277 9.086 1 98.94 64 THR B N 1
ATOM 2326 C CA . THR B 1 64 ? -2.5 3.344 9.578 1 98.94 64 THR B CA 1
ATOM 2327 C C . THR B 1 64 ? -3.479 2.861 8.508 1 98.94 64 THR B C 1
ATOM 2329 O O . THR B 1 64 ? -4.383 2.074 8.797 1 98.94 64 THR B O 1
ATOM 2332 N N . LEU B 1 65 ? -3.305 3.332 7.32 1 98.94 65 LEU B N 1
ATOM 2333 C CA . LEU B 1 65 ? -4.16 2.893 6.223 1 98.94 65 LEU B CA 1
ATOM 2334 C C . LEU B 1 65 ? -4.051 1.384 6.023 1 98.94 65 LEU B C 1
ATOM 2336 O O . LEU B 1 65 ? -5.066 0.701 5.867 1 98.94 65 LEU B O 1
ATOM 2340 N N . HIS B 1 66 ? -2.811 0.871 6.012 1 98.94 66 HIS B N 1
ATOM 2341 C CA . HIS B 1 66 ? -2.588 -0.55 5.77 1 98.94 66 HIS B CA 1
ATOM 2342 C C . HIS B 1 66 ? -3.285 -1.405 6.824 1 98.94 66 HIS B C 1
ATOM 2344 O O . HIS B 1 66 ? -3.957 -2.385 6.488 1 98.94 66 HIS B O 1
ATOM 2350 N N . TYR B 1 67 ? -3.17 -1.022 8.086 1 98.81 67 TYR B N 1
ATOM 2351 C CA . TYR B 1 67 ? -3.828 -1.759 9.156 1 98.81 67 TYR B CA 1
ATOM 2352 C C . TYR B 1 67 ? -5.344 -1.685 9.023 1 98.81 67 TYR B C 1
ATOM 2354 O O . TYR B 1 67 ? -6.043 -2.68 9.234 1 98.81 67 TYR B O 1
ATOM 2362 N N . ALA B 1 68 ? -5.848 -0.514 8.695 1 98.88 68 ALA B N 1
ATOM 2363 C CA . ALA B 1 68 ? -7.289 -0.337 8.547 1 98.88 68 ALA B CA 1
ATOM 2364 C C . ALA B 1 68 ? -7.836 -1.221 7.426 1 98.88 68 ALA B C 1
ATOM 2366 O O . ALA B 1 68 ? -8.852 -1.9 7.602 1 98.88 68 ALA B O 1
ATOM 2367 N N . LEU B 1 69 ? -7.129 -1.193 6.309 1 98.88 69 LEU B N 1
ATOM 2368 C CA . LEU B 1 69 ? -7.562 -1.994 5.168 1 98.88 69 LEU B CA 1
ATOM 2369 C C . LEU B 1 69 ? -7.426 -3.482 5.469 1 98.88 69 LEU B C 1
ATOM 2371 O O . LEU B 1 69 ? -8.297 -4.277 5.102 1 98.88 69 LEU B O 1
ATOM 2375 N N . GLU B 1 70 ? -6.324 -3.84 6.082 1 98.56 70 GLU B N 1
ATOM 2376 C CA . GLU B 1 70 ? -6.141 -5.242 6.445 1 98.56 70 GLU B CA 1
ATOM 2377 C C . GLU B 1 70 ? -7.25 -5.719 7.379 1 98.56 70 GLU B C 1
ATOM 2379 O O . GLU B 1 70 ? -7.836 -6.781 7.164 1 98.56 70 GLU B O 1
ATOM 2384 N N . GLY B 1 71 ? -7.539 -4.926 8.391 1 98.25 71 GLY B N 1
ATOM 2385 C CA . GLY B 1 71 ? -8.555 -5.285 9.367 1 98.25 71 GLY B CA 1
ATOM 2386 C C . GLY B 1 71 ? -9.945 -5.383 8.773 1 98.25 71 GLY B C 1
ATOM 2387 O O . GLY B 1 71 ? -10.82 -6.051 9.328 1 98.25 71 GLY B O 1
ATOM 2388 N N . SER B 1 72 ? -10.172 -4.703 7.664 1 98.31 72 SER B N 1
ATOM 2389 C CA . SER B 1 72 ? -11.469 -4.746 7.012 1 98.31 72 SER B CA 1
ATOM 2390 C C . SER B 1 72 ? -11.453 -5.691 5.812 1 98.31 72 SER B C 1
ATOM 2392 O O . SER B 1 72 ? -12.383 -5.691 5 1 98.31 72 SER B O 1
ATOM 2394 N N . ASP B 1 73 ? -10.359 -6.484 5.641 1 97.94 73 ASP B N 1
ATOM 2395 C CA . ASP B 1 73 ? -10.164 -7.488 4.602 1 97.94 73 ASP B CA 1
ATOM 2396 C C . ASP B 1 73 ? -10.18 -6.848 3.213 1 97.94 73 ASP B C 1
ATOM 2398 O O . ASP B 1 73 ? -10.742 -7.414 2.271 1 97.94 73 ASP B O 1
ATOM 2402 N N . GLN B 1 74 ? -9.578 -5.645 3.084 1 98.62 74 GLN B N 1
ATOM 2403 C CA . GLN B 1 74 ? -9.641 -4.922 1.818 1 98.62 74 GLN B CA 1
ATOM 2404 C C . GLN B 1 74 ? -8.273 -4.375 1.43 1 98.62 74 GLN B C 1
ATOM 2406 O O . GLN B 1 74 ? -8.172 -3.311 0.818 1 98.62 74 GLN B O 1
ATOM 2411 N N . LEU B 1 75 ? -7.215 -5.098 1.802 1 98.62 75 LEU B N 1
ATOM 2412 C CA . LEU B 1 75 ? -5.848 -4.676 1.524 1 98.62 75 LEU B CA 1
ATOM 2413 C C . LEU B 1 75 ? -5.609 -4.562 0.022 1 98.62 75 LEU B C 1
ATOM 2415 O O . LEU B 1 75 ? -4.711 -3.836 -0.415 1 98.62 75 LEU B O 1
ATOM 2419 N N . TRP B 1 76 ? -6.383 -5.191 -0.806 1 98.56 76 TRP B N 1
ATOM 2420 C CA . TRP B 1 76 ? -6.172 -5.301 -2.246 1 98.56 76 TRP B CA 1
ATOM 2421 C C . TRP B 1 76 ? -6.613 -4.027 -2.959 1 98.56 76 TRP B C 1
ATOM 2423 O O . TRP B 1 76 ? -6.293 -3.82 -4.133 1 98.56 76 TRP B O 1
ATOM 2433 N N . ILE B 1 77 ? -7.285 -3.117 -2.271 1 98.12 77 ILE B N 1
ATOM 2434 C CA . ILE B 1 77 ? -7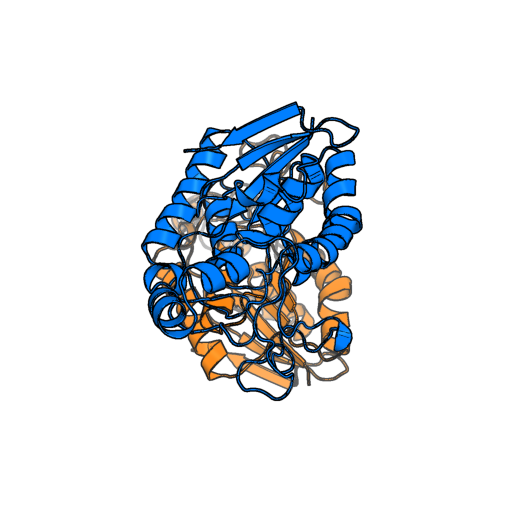.805 -1.902 -2.893 1 98.12 77 ILE B CA 1
ATOM 2435 C C . ILE B 1 77 ? -6.645 -1.045 -3.395 1 98.12 77 ILE B C 1
ATOM 2437 O O . ILE B 1 77 ? -5.609 -0.943 -2.734 1 98.12 77 ILE B O 1
ATOM 2441 N N . PRO B 1 78 ? -6.867 -0.426 -4.605 1 98.38 78 PRO B N 1
ATOM 2442 C CA . PRO B 1 78 ? -5.809 0.474 -5.07 1 98.38 78 PRO B CA 1
ATOM 2443 C C . PRO B 1 78 ? -5.52 1.604 -4.086 1 98.38 78 PRO B C 1
ATOM 2445 O O . PRO B 1 78 ? -6.441 2.135 -3.461 1 98.38 78 PRO B O 1
ATOM 2448 N N . GLU B 1 79 ? -4.266 1.856 -3.926 1 98.56 79 GLU B N 1
ATOM 2449 C CA . GLU B 1 79 ? -3.781 2.877 -3 1 98.56 79 GLU B CA 1
ATOM 2450 C C . GLU B 1 79 ? -2.945 3.93 -3.725 1 98.56 79 GLU B C 1
ATOM 2452 O O . GLU B 1 79 ? -2.094 3.594 -4.551 1 98.56 79 GLU B O 1
ATOM 2457 N N . THR B 1 80 ? -3.244 5.188 -3.477 1 98.75 80 THR B N 1
ATOM 2458 C CA . THR B 1 80 ? -2.438 6.293 -3.979 1 98.75 80 THR B CA 1
ATOM 2459 C C . THR B 1 80 ? -1.881 7.121 -2.826 1 98.75 80 THR B C 1
ATOM 2461 O O . THR B 1 80 ? -2.615 7.484 -1.903 1 98.75 80 THR B O 1
ATOM 2464 N N . LYS B 1 81 ? -0.585 7.328 -2.863 1 98.69 81 LYS B N 1
ATOM 2465 C CA . LYS B 1 81 ? 0.083 8.18 -1.886 1 98.69 81 LYS B CA 1
ATOM 2466 C C . LYS B 1 81 ? 0.402 9.555 -2.479 1 98.69 81 LYS B C 1
ATOM 2468 O O . LYS B 1 81 ? 0.803 9.656 -3.641 1 98.69 81 LYS B O 1
ATOM 2473 N N . SER B 1 82 ? 0.211 10.578 -1.666 1 98.69 82 SER B N 1
ATOM 2474 C CA . SER B 1 82 ? 0.511 11.922 -2.156 1 98.69 82 SER B CA 1
ATOM 2475 C C . SER B 1 82 ? 1.066 12.805 -1.044 1 98.69 82 SER B C 1
ATOM 2477 O O . SER B 1 82 ? 0.54 12.812 0.07 1 98.69 82 SER B O 1
ATOM 2479 N N . TRP B 1 83 ? 2.045 13.586 -1.402 1 98.5 83 TRP B N 1
ATOM 2480 C CA . TRP B 1 83 ? 2.629 14.555 -0.484 1 98.5 83 TRP B CA 1
ATOM 2481 C C . TRP B 1 83 ? 1.619 15.641 -0.123 1 98.5 83 TRP B C 1
ATOM 2483 O O . TRP B 1 83 ? 1.738 16.281 0.922 1 98.5 83 TRP B O 1
ATOM 2493 N N . ARG B 1 84 ? 0.588 15.781 -0.924 1 98.69 84 ARG B N 1
ATOM 2494 C CA . ARG B 1 84 ? -0.418 16.812 -0.683 1 98.69 84 ARG B CA 1
ATOM 2495 C C . ARG B 1 84 ? -1.25 16.484 0.552 1 98.69 84 ARG B C 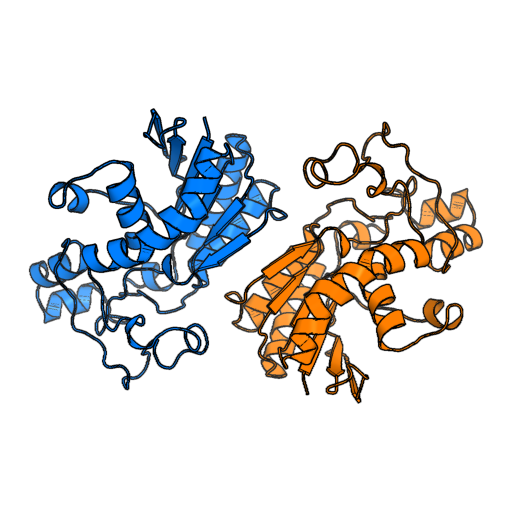1
ATOM 2497 O O . ARG B 1 84 ? -1.905 17.359 1.116 1 98.69 84 ARG B O 1
ATOM 2504 N N . LEU B 1 85 ? -1.198 15.211 1.021 1 98.88 85 LEU B N 1
ATOM 2505 C CA . LEU B 1 85 ? -1.949 14.781 2.197 1 98.88 85 LEU B CA 1
ATOM 2506 C C . LEU B 1 85 ? -1.051 14.727 3.428 1 98.88 85 LEU B C 1
ATOM 2508 O O . LEU B 1 85 ? -1.477 14.281 4.496 1 98.88 85 LEU B O 1
ATOM 2512 N N . ASN B 1 86 ? 0.218 15.203 3.316 1 98.88 86 ASN B N 1
ATOM 2513 C CA . ASN B 1 86 ? 1.11 15.273 4.469 1 98.88 86 ASN B CA 1
ATOM 2514 C C . ASN B 1 86 ? 0.549 16.172 5.559 1 98.88 86 ASN B C 1
ATOM 2516 O O . ASN B 1 86 ? -0.369 16.953 5.312 1 98.88 86 ASN B O 1
ATOM 2520 N N . GLU B 1 87 ? 1.104 16.016 6.707 1 98.62 87 GLU B N 1
ATOM 2521 C CA . GLU B 1 87 ? 0.804 16.906 7.828 1 98.62 87 GLU B CA 1
ATOM 2522 C C . GLU B 1 87 ? 1.253 18.344 7.535 1 98.62 87 GLU B C 1
ATOM 2524 O O . GLU B 1 87 ? 2.09 18.562 6.66 1 98.62 87 GLU B O 1
ATOM 2529 N N . ARG B 1 88 ? 0.576 19.219 8.242 1 98.12 88 ARG B N 1
ATOM 2530 C CA . ARG B 1 88 ? 1.1 20.578 8.242 1 98.12 88 ARG B CA 1
ATOM 2531 C C . ARG B 1 88 ? 2.586 20.594 8.578 1 98.12 88 ARG B C 1
ATOM 2533 O O . ARG B 1 88 ? 3.033 19.875 9.477 1 98.12 88 ARG B O 1
ATOM 2540 N N . HIS B 1 89 ? 3.391 21.359 7.789 1 98.12 89 HIS B N 1
ATOM 2541 C CA . HIS B 1 89 ? 4.816 21.5 8.062 1 98.12 89 HIS B CA 1
ATOM 2542 C C . HIS B 1 89 ? 5.078 22.5 9.172 1 98.12 89 HIS B C 1
ATOM 2544 O O . HIS B 1 89 ? 4.828 23.703 9.008 1 98.12 89 HIS B O 1
ATOM 2550 N N . TYR B 1 90 ? 5.684 22.125 10.289 1 97.38 90 TYR B N 1
ATOM 2551 C CA . TYR B 1 90 ? 5.797 22.969 11.469 1 97.38 90 TYR B CA 1
ATOM 2552 C C . TYR B 1 90 ? 7.086 23.781 11.445 1 97.38 90 TYR B C 1
ATOM 2554 O O . TYR B 1 90 ? 7.473 24.359 12.453 1 97.38 90 TYR B O 1
ATOM 2562 N N . GLY B 1 91 ? 7.805 23.688 10.289 1 96.94 91 GLY B N 1
ATOM 2563 C CA . GLY B 1 91 ? 9.008 24.5 10.125 1 96.94 91 GLY B CA 1
ATOM 2564 C C . GLY B 1 91 ? 10.07 24.203 11.164 1 96.94 91 GLY B C 1
ATOM 2565 O O . GLY B 1 91 ? 10.391 23.031 11.414 1 96.94 91 GLY B O 1
ATOM 2566 N N . ALA B 1 92 ? 10.57 25.25 11.734 1 95.62 92 ALA B N 1
ATOM 2567 C CA . ALA B 1 92 ? 11.703 25.141 12.648 1 95.62 92 ALA B CA 1
ATOM 2568 C C . ALA B 1 92 ? 11.273 24.547 13.984 1 95.62 92 ALA B C 1
ATOM 2570 O O . ALA B 1 92 ? 12.109 24.203 14.82 1 95.62 92 ALA B O 1
ATOM 2571 N N . LEU B 1 93 ? 9.984 24.391 14.195 1 96.75 93 LEU B N 1
ATOM 2572 C CA . LEU B 1 93 ? 9.492 23.812 15.445 1 96.75 93 LEU B CA 1
ATOM 2573 C C . LEU B 1 93 ? 9.633 22.297 15.438 1 96.75 93 LEU B C 1
ATOM 2575 O O . LEU B 1 93 ? 9.555 21.656 16.484 1 96.75 93 LEU B O 1
ATOM 2579 N N . GLN B 1 94 ? 9.758 21.688 14.242 1 97.19 94 GLN B N 1
ATOM 2580 C CA . GLN B 1 94 ? 9.812 20.234 14.133 1 97.19 94 GLN B CA 1
ATOM 2581 C C . GLN B 1 94 ? 10.891 19.656 15.031 1 97.19 94 GLN B C 1
ATOM 2583 O O . GLN B 1 94 ? 12.031 20.125 15.039 1 97.19 94 GLN B O 1
ATOM 2588 N N . GLY B 1 95 ? 10.484 18.641 15.781 1 96.81 95 GLY B N 1
ATOM 2589 C CA . GLY B 1 95 ? 11.422 17.969 16.672 1 96.81 95 GLY B CA 1
ATOM 2590 C C . GLY B 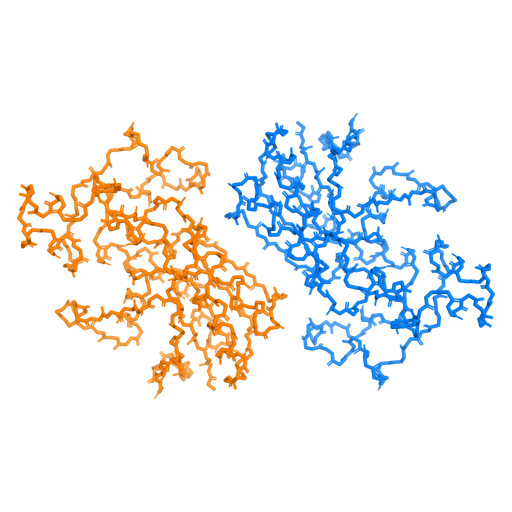1 95 ? 11.414 18.531 18.078 1 96.81 95 GLY B C 1
ATOM 2591 O O . GLY B 1 95 ? 11.773 17.828 19.031 1 96.81 95 GLY B O 1
ATOM 2592 N N . GLN B 1 96 ? 10.977 19.75 18.188 1 96.62 96 GLN B N 1
ATOM 2593 C CA . GLN B 1 96 ? 10.945 20.359 19.516 1 96.62 96 GLN B CA 1
ATOM 2594 C C . GLN B 1 96 ? 9.766 19.828 20.328 1 96.62 96 GLN B C 1
ATOM 2596 O O . GLN B 1 96 ? 8.711 19.5 19.781 1 96.62 96 GLN B O 1
ATOM 2601 N N . ASN B 1 97 ? 10.008 19.781 21.641 1 97.94 97 ASN B N 1
ATOM 2602 C CA . ASN B 1 97 ? 8.93 19.422 22.547 1 97.94 97 ASN B CA 1
ATOM 2603 C C . ASN B 1 97 ? 7.941 20.578 22.734 1 97.94 97 ASN B C 1
ATOM 2605 O O . ASN B 1 97 ? 8.344 21.719 22.953 1 97.94 97 ASN B O 1
ATOM 2609 N N . LYS B 1 98 ? 6.707 20.281 22.688 1 96.12 98 LYS B N 1
ATOM 2610 C CA . LYS B 1 98 ? 5.68 21.328 22.719 1 96.12 98 LYS B CA 1
ATOM 2611 C C . LYS B 1 98 ? 5.668 22.062 24.047 1 96.12 98 LYS B C 1
ATOM 2613 O O . LYS B 1 98 ? 5.477 23.281 24.094 1 96.12 98 LYS B O 1
ATOM 2618 N N . ALA B 1 99 ? 5.898 21.344 25.141 1 96.5 99 ALA B N 1
ATOM 2619 C CA . ALA B 1 99 ? 5.941 21.969 26.453 1 96.5 99 ALA B CA 1
ATOM 2620 C C . ALA B 1 99 ? 7.156 22.891 26.594 1 96.5 99 ALA B C 1
ATOM 2622 O O . ALA B 1 99 ? 7.055 23.984 27.141 1 96.5 99 ALA B O 1
ATOM 2623 N N . GLU B 1 100 ? 8.242 22.375 26.109 1 96.5 100 GLU B N 1
ATOM 2624 C CA . GLU B 1 100 ? 9.453 23.188 26.141 1 96.5 100 GLU B CA 1
ATOM 2625 C C . GLU B 1 100 ? 9.297 24.438 25.266 1 96.5 100 GLU B C 1
ATOM 2627 O O . GLU B 1 100 ? 9.766 25.516 25.641 1 96.5 100 GLU B O 1
ATOM 2632 N N . ALA B 1 101 ? 8.734 24.25 24.109 1 95.88 101 ALA B N 1
ATOM 2633 C CA . ALA B 1 101 ? 8.469 25.391 23.25 1 95.88 101 ALA B CA 1
ATOM 2634 C C . ALA B 1 101 ? 7.57 26.406 23.938 1 95.88 101 ALA B C 1
ATOM 2636 O O . ALA B 1 101 ? 7.793 27.625 23.812 1 95.88 101 ALA B O 1
ATOM 2637 N N . ALA B 1 102 ? 6.582 25.906 24.641 1 96.06 102 ALA B N 1
ATOM 2638 C CA . ALA B 1 102 ? 5.676 26.781 25.375 1 96.06 102 ALA B CA 1
ATOM 2639 C C . ALA B 1 102 ? 6.418 27.562 26.453 1 96.06 102 ALA B C 1
ATOM 2641 O O . ALA B 1 102 ? 6.102 28.719 26.734 1 96.06 102 ALA B O 1
ATOM 2642 N N . GLU B 1 103 ? 7.332 26.906 27.109 1 96.81 103 GLU B N 1
ATOM 2643 C CA . GLU B 1 103 ? 8.148 27.578 28.109 1 96.81 103 GLU B CA 1
ATOM 2644 C C . GLU B 1 103 ? 9.008 28.672 27.484 1 96.81 103 GLU B C 1
ATOM 2646 O O . GLU B 1 103 ? 9.18 29.734 28.078 1 96.81 103 GLU B O 1
ATOM 2651 N N . LYS B 1 104 ? 9.453 28.391 26.344 1 96.12 104 LYS B N 1
ATOM 2652 C CA . LYS B 1 104 ? 10.391 29.297 25.672 1 96.12 104 LYS B CA 1
ATOM 2653 C C . LYS B 1 104 ? 9.656 30.469 25.016 1 96.12 104 LYS B C 1
ATOM 2655 O O . LYS B 1 104 ? 10.102 31.609 25.109 1 96.12 104 LYS B O 1
ATOM 2660 N N . TRP B 1 105 ? 8.508 30.234 24.328 1 96.31 105 TRP B N 1
ATOM 2661 C CA . TRP B 1 105 ? 7.875 31.266 23.516 1 96.31 105 TRP B CA 1
ATOM 2662 C C . TRP B 1 105 ? 6.52 31.656 24.078 1 96.31 105 TRP B C 1
ATOM 2664 O O . TRP B 1 105 ? 5.895 32.625 23.609 1 96.31 105 TRP B O 1
ATOM 2674 N N . GLY B 1 106 ? 6.094 30.984 25.109 1 96.81 106 GLY B N 1
ATOM 2675 C CA . GLY B 1 106 ? 4.793 31.25 25.703 1 96.81 106 GLY B CA 1
ATOM 2676 C C . GLY B 1 106 ? 3.705 30.328 25.203 1 96.81 106 GLY B C 1
ATOM 2677 O O . GLY B 1 106 ? 3.668 30 24.016 1 96.81 106 GLY B O 1
ATOM 2678 N N . ASP B 1 107 ? 2.852 29.969 26.062 1 96.25 107 ASP B N 1
ATOM 2679 C CA . ASP B 1 107 ? 1.744 29.078 25.75 1 96.25 107 ASP B CA 1
ATOM 2680 C C . ASP B 1 107 ? 0.867 29.656 24.641 1 96.25 107 ASP B C 1
ATOM 2682 O O . ASP B 1 107 ? 0.472 28.938 23.719 1 96.25 107 ASP B O 1
ATOM 2686 N N . GLU B 1 108 ? 0.611 30.875 24.75 1 95.44 108 GLU B N 1
ATOM 2687 C CA . GLU B 1 108 ? -0.265 31.531 23.766 1 95.44 108 GLU B CA 1
ATOM 2688 C C . GLU B 1 108 ? 0.33 31.469 22.375 1 95.44 108 GLU B C 1
ATOM 2690 O O . GLU B 1 108 ? -0.369 31.141 21.406 1 95.44 108 GLU B O 1
ATOM 2695 N N . GLN B 1 109 ? 1.586 31.734 22.281 1 95.81 109 GLN B N 1
ATOM 2696 C CA . GLN B 1 109 ? 2.266 31.719 21 1 95.81 109 GLN B CA 1
ATOM 2697 C C . GLN B 1 109 ? 2.262 30.328 20.391 1 95.81 109 GLN B C 1
ATOM 2699 O O . GLN B 1 109 ? 1.976 30.156 19.203 1 95.81 109 GLN B O 1
ATOM 2704 N N . VAL B 1 110 ? 2.553 29.359 21.172 1 95.56 110 VAL B N 1
ATOM 2705 C CA . VAL B 1 110 ? 2.568 27.984 20.719 1 95.56 110 VAL B CA 1
ATOM 2706 C C . VAL B 1 110 ? 1.163 27.562 20.281 1 95.56 110 VAL B C 1
ATOM 2708 O O . VAL B 1 110 ? 0.995 26.891 19.266 1 95.56 110 VAL B O 1
ATOM 2711 N N . HIS B 1 111 ? 0.229 28 21.016 1 93 111 HIS B N 1
ATOM 2712 C CA . HIS B 1 111 ? -1.158 27.703 20.672 1 93 111 HIS B CA 1
ATOM 2713 C C . HIS B 1 111 ? -1.528 28.312 19.328 1 93 111 HIS B C 1
ATOM 2715 O O . HIS B 1 111 ? -2.182 27.656 18.5 1 93 111 HIS B O 1
ATOM 2721 N N . ILE B 1 112 ? -1.094 29.469 19.094 1 92.56 112 ILE B N 1
ATOM 2722 C CA . ILE B 1 112 ? -1.375 30.156 17.844 1 92.56 112 ILE B CA 1
ATOM 2723 C C . ILE B 1 112 ? -0.709 29.422 16.688 1 92.56 112 ILE B C 1
ATOM 2725 O O . ILE B 1 112 ? -1.329 29.203 15.641 1 92.56 112 ILE B O 1
ATOM 2729 N N . TRP B 1 113 ? 0.503 28.969 16.844 1 93.88 113 TRP B N 1
ATOM 2730 C CA . TRP B 1 113 ? 1.221 28.234 15.812 1 93.88 113 TRP B CA 1
ATOM 2731 C C . TRP B 1 113 ? 0.534 26.906 15.5 1 93.88 113 TRP B C 1
ATOM 2733 O O . TRP B 1 113 ? 0.549 26.438 14.359 1 93.88 113 TRP B O 1
ATOM 2743 N N . ARG B 1 114 ? -0.146 26.375 16.438 1 92.56 114 ARG B N 1
ATOM 2744 C CA . ARG B 1 114 ? -0.698 25.031 16.312 1 92.56 114 ARG B CA 1
ATOM 2745 C C . ARG B 1 114 ? -2.129 25.062 15.781 1 92.56 114 ARG B C 1
ATOM 2747 O O . ARG B 1 114 ? -2.576 24.141 15.109 1 92.56 114 ARG B O 1
ATOM 2754 N N . ARG B 1 115 ? -2.824 26.172 16.094 1 90.31 115 ARG B N 1
ATOM 2755 C CA . ARG B 1 115 ? -4.27 26.094 15.906 1 90.31 115 ARG B CA 1
ATOM 2756 C C . ARG B 1 115 ? -4.777 27.203 15 1 90.31 115 ARG B C 1
ATOM 2758 O O . ARG B 1 115 ? -5.875 27.109 14.445 1 90.31 115 ARG B O 1
ATOM 2765 N N . SER B 1 116 ? -3.926 28.25 14.953 1 88.62 116 SER B N 1
ATOM 2766 C CA . SER B 1 116 ? -4.379 29.375 14.156 1 88.62 116 SER B CA 1
ATOM 2767 C C . SER B 1 116 ? -4.52 29 12.68 1 88.62 116 SER B C 1
ATOM 2769 O O . SER B 1 116 ? -3.801 28.125 12.195 1 88.62 116 SER B O 1
ATOM 2771 N N . TYR B 1 117 ? -5.418 29.719 11.984 1 92.88 117 TYR B N 1
ATOM 2772 C CA . TYR B 1 117 ? -5.711 29.453 10.586 1 92.88 117 TYR B CA 1
ATOM 2773 C C . TYR B 1 117 ? -4.602 29.969 9.688 1 92.88 117 TYR B C 1
ATOM 2775 O O . TYR B 1 117 ? -4.23 29.328 8.695 1 92.88 117 TYR B O 1
ATOM 2783 N N . ASP B 1 118 ? -4.035 31.047 10.047 1 93.69 118 ASP B N 1
ATOM 2784 C CA . ASP B 1 118 ? -3.209 31.703 9.039 1 93.69 118 ASP B CA 1
ATOM 2785 C C . ASP B 1 118 ? -1.881 32.156 9.633 1 93.69 118 ASP B C 1
ATOM 2787 O O . ASP B 1 118 ? -1.188 33 9.039 1 93.69 118 ASP B O 1
ATOM 2791 N N . THR B 1 119 ? -1.511 31.734 10.812 1 95.25 119 THR B N 1
ATOM 2792 C CA . THR B 1 119 ? -0.224 32.094 11.398 1 95.25 119 THR B CA 1
ATOM 2793 C C . THR B 1 119 ? 0.824 31.016 11.094 1 95.25 119 THR B C 1
ATOM 2795 O O . THR B 1 119 ? 0.622 29.844 11.391 1 95.25 119 THR B O 1
ATOM 2798 N N . LEU B 1 120 ? 1.866 31.469 10.562 1 97.31 120 LEU B N 1
ATOM 2799 C CA . LEU B 1 120 ? 2.947 30.547 10.219 1 97.31 120 LEU B CA 1
ATOM 2800 C C . LEU B 1 120 ? 3.85 30.297 11.422 1 97.31 120 LEU B C 1
ATOM 2802 O O . LEU B 1 120 ? 4.082 31.203 12.227 1 97.31 120 LEU B O 1
ATOM 2806 N N . PRO B 1 121 ? 4.406 29.125 11.516 1 97.5 121 PRO B N 1
ATOM 2807 C CA . PRO B 1 121 ? 5.504 28.891 12.453 1 97.5 121 PRO B CA 1
ATOM 2808 C C . PRO B 1 121 ? 6.836 29.453 11.953 1 97.5 121 PRO B C 1
ATOM 2810 O O . PRO B 1 121 ? 6.922 29.938 10.82 1 97.5 121 PRO B O 1
ATOM 2813 N N . PRO B 1 122 ? 7.832 29.516 12.891 1 96.44 122 PRO B N 1
ATOM 2814 C CA . PRO B 1 122 ? 9.156 29.812 12.344 1 96.44 122 PRO B CA 1
ATOM 2815 C C . PRO B 1 122 ? 9.547 28.891 11.195 1 96.44 122 PRO B C 1
ATOM 2817 O O . PRO B 1 122 ? 9.391 27.672 11.297 1 96.44 122 PRO B O 1
ATOM 2820 N N . LEU B 1 123 ? 9.977 29.469 10.109 1 96.81 123 LEU B N 1
ATOM 2821 C CA . LEU B 1 123 ? 10.211 28.719 8.883 1 96.81 123 LEU B CA 1
ATOM 2822 C C . LEU B 1 123 ? 11.562 28.031 8.914 1 96.81 123 LEU B C 1
ATOM 2824 O O . LEU B 1 123 ? 12.508 28.531 9.531 1 96.81 123 LEU B O 1
ATOM 2828 N N . LEU B 1 124 ? 11.617 26.938 8.367 1 95.5 124 LEU B N 1
ATOM 2829 C CA . LEU B 1 124 ? 12.852 26.203 8.125 1 95.5 124 LEU B CA 1
ATOM 2830 C C . LEU B 1 124 ? 13.422 26.547 6.75 1 95.5 124 LEU B C 1
ATOM 2832 O O . LEU B 1 124 ? 12.703 26.531 5.75 1 95.5 124 LEU B O 1
ATOM 2836 N N . ASP B 1 125 ? 14.742 26.891 6.691 1 94.12 125 ASP B N 1
ATOM 2837 C CA . ASP B 1 125 ? 15.391 27.156 5.414 1 94.12 125 ASP B CA 1
ATOM 2838 C C . ASP B 1 125 ? 15.625 25.875 4.629 1 94.12 125 ASP B C 1
ATOM 2840 O O . ASP B 1 125 ? 15.852 24.812 5.219 1 94.12 125 ASP B O 1
ATOM 2844 N N . ALA B 1 126 ? 15.648 25.984 3.324 1 93.25 126 ALA B N 1
ATOM 2845 C CA . ALA B 1 126 ? 15.836 24.828 2.455 1 93.25 126 ALA B CA 1
ATOM 2846 C C . ALA B 1 126 ? 17.172 24.141 2.74 1 93.25 126 ALA B C 1
ATOM 2848 O O . ALA B 1 126 ? 17.297 22.922 2.576 1 93.25 126 ALA B O 1
ATOM 2849 N N . SER B 1 127 ? 18.141 24.891 3.23 1 94.12 127 SER B N 1
ATOM 2850 C CA . SER B 1 127 ? 19.5 24.375 3.443 1 94.12 127 SER B CA 1
ATOM 2851 C C . SER B 1 127 ? 19.641 23.781 4.844 1 94.12 127 SER B C 1
ATOM 2853 O O . SER B 1 127 ? 20.656 23.141 5.152 1 94.12 127 SER B O 1
ATOM 2855 N N . ASP B 1 128 ? 18.656 24 5.633 1 93.62 128 ASP B N 1
ATOM 2856 C CA . ASP B 1 128 ? 18.75 23.547 7.012 1 93.62 128 ASP B CA 1
ATOM 2857 C C . ASP B 1 128 ? 18.672 22.016 7.086 1 93.62 128 ASP B C 1
ATOM 2859 O O . ASP B 1 128 ? 18.078 21.375 6.211 1 93.62 128 ASP B O 1
ATOM 2863 N N . GLU B 1 129 ? 19.281 21.469 8.141 1 90.25 129 GLU B N 1
ATOM 2864 C CA . GLU B 1 129 ? 19.141 20.047 8.414 1 90.25 129 GLU B CA 1
ATOM 2865 C C . GLU B 1 129 ? 17.688 19.672 8.656 1 90.25 129 GLU B C 1
ATOM 2867 O O . GLU B 1 129 ? 16.953 20.391 9.352 1 90.25 129 GLU B O 1
ATOM 2872 N N . GLY B 1 130 ? 17.25 18.609 7.949 1 89.62 130 GLY B N 1
ATOM 2873 C CA . GLY B 1 130 ? 15.891 18.141 8.148 1 89.62 130 GLY B CA 1
ATOM 2874 C C . GLY B 1 130 ? 14.898 18.75 7.176 1 89.62 130 GLY B C 1
ATOM 2875 O O . GLY B 1 130 ? 13.711 18.422 7.188 1 89.62 130 GLY B O 1
ATOM 2876 N N . SER B 1 131 ? 15.453 19.656 6.363 1 94.31 131 SER B N 1
ATOM 2877 C CA . SER B 1 131 ? 14.578 20.297 5.375 1 94.31 131 SER B CA 1
ATOM 2878 C C . SER B 1 131 ? 14.062 19.281 4.367 1 94.31 131 SER B C 1
ATOM 2880 O O . SER B 1 131 ? 14.82 18.438 3.883 1 94.31 131 SER B O 1
ATOM 2882 N N . ALA B 1 132 ? 12.781 19.375 4 1 95.69 132 ALA B N 1
ATOM 2883 C CA . ALA B 1 132 ? 12.156 18.5 3.006 1 95.69 132 ALA B CA 1
ATOM 2884 C C . ALA B 1 132 ? 12.797 18.688 1.636 1 95.69 132 ALA B C 1
ATOM 2886 O O . ALA B 1 132 ? 12.695 17.812 0.772 1 95.69 132 ALA B O 1
ATOM 2887 N N . ALA B 1 133 ? 13.453 19.781 1.459 1 94 133 ALA B N 1
ATOM 2888 C CA . ALA B 1 133 ? 14.109 20.078 0.189 1 94 133 ALA B CA 1
ATOM 2889 C C .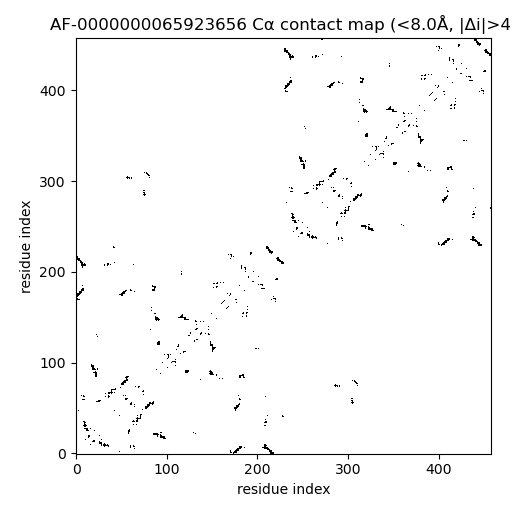 ALA B 1 133 ? 15.234 19.094 -0.088 1 94 133 ALA B C 1
ATOM 2891 O O . ALA B 1 133 ? 15.664 18.922 -1.233 1 94 133 ALA B O 1
ATOM 2892 N N . ASN B 1 134 ? 15.734 18.453 0.937 1 93 134 ASN B N 1
ATOM 2893 C CA . ASN B 1 134 ? 16.844 17.516 0.794 1 93 134 ASN B CA 1
ATOM 2894 C C . ASN B 1 134 ? 16.359 16.078 0.883 1 93 134 ASN B C 1
ATOM 2896 O O . ASN B 1 134 ? 17.172 15.148 0.945 1 93 134 ASN B O 1
ATOM 2900 N N . ASP B 1 135 ? 15.148 15.844 0.906 1 95.94 135 ASP B N 1
ATOM 2901 C CA . ASP B 1 135 ? 14.555 14.516 1.035 1 95.94 135 ASP B CA 1
ATOM 2902 C C . ASP B 1 135 ? 14.18 13.945 -0.331 1 95.94 135 ASP B C 1
ATOM 2904 O O . ASP B 1 135 ? 13.461 14.586 -1.1 1 95.94 135 ASP B O 1
ATOM 2908 N N . ARG B 1 136 ? 14.633 12.711 -0.642 1 95.25 136 ARG B N 1
ATOM 2909 C CA . ARG B 1 136 ? 14.406 12.055 -1.927 1 95.25 136 ARG B CA 1
ATOM 2910 C C . ARG B 1 136 ? 12.914 11.914 -2.213 1 95.25 136 ARG B C 1
ATOM 2912 O O . ARG B 1 136 ? 12.5 11.93 -3.371 1 95.25 136 ARG B O 1
ATOM 2919 N N . ARG B 1 137 ? 12.07 12.008 -1.231 1 97.06 137 ARG B N 1
ATOM 2920 C CA . ARG B 1 137 ? 10.625 11.875 -1.373 1 97.06 137 ARG B CA 1
ATOM 2921 C C . ARG B 1 137 ? 10.047 13.039 -2.176 1 97.06 137 ARG B C 1
ATOM 2923 O O . ARG B 1 137 ? 9.031 12.891 -2.852 1 97.06 137 ARG B O 1
ATOM 2930 N N . TYR B 1 138 ? 10.758 14.062 -2.09 1 97.75 138 TYR B N 1
ATOM 2931 C CA . TYR B 1 138 ? 10.188 15.281 -2.648 1 97.75 138 TYR B CA 1
ATOM 2932 C C . TYR B 1 138 ? 11.07 15.836 -3.762 1 97.75 138 TYR B C 1
ATOM 2934 O O . TYR B 1 138 ? 10.891 16.984 -4.184 1 97.75 138 TYR B O 1
ATOM 2942 N N . ALA B 1 139 ? 12.031 15.07 -4.211 1 94.88 139 ALA B N 1
ATOM 2943 C CA . ALA B 1 139 ? 13.047 15.531 -5.156 1 94.88 139 ALA B CA 1
ATOM 2944 C C . ALA B 1 139 ? 12.43 15.844 -6.516 1 94.88 139 ALA B C 1
ATOM 2946 O O . ALA B 1 139 ? 13 16.594 -7.305 1 94.88 139 ALA B O 1
ATOM 2947 N N . HIS B 1 140 ? 11.266 15.297 -6.758 1 93.56 140 HIS B N 1
ATOM 2948 C CA . HIS B 1 140 ? 10.641 15.477 -8.062 1 93.56 140 HIS B CA 1
ATOM 2949 C C . HIS B 1 140 ? 9.727 16.703 -8.07 1 93.56 140 HIS B C 1
ATOM 2951 O O . HIS B 1 140 ? 9.172 17.062 -9.117 1 93.56 140 HIS B O 1
ATOM 2957 N N . LEU B 1 141 ? 9.539 17.312 -6.969 1 96 141 LEU B N 1
ATOM 2958 C CA . LEU B 1 141 ? 8.594 18.422 -6.848 1 96 141 LEU B CA 1
ATOM 2959 C C . LEU B 1 141 ? 9.242 19.734 -7.246 1 96 141 LEU B C 1
ATOM 2961 O O . LEU B 1 141 ? 10.461 19.891 -7.137 1 96 141 LEU B O 1
ATOM 2965 N N . ASP B 1 142 ? 8.391 20.688 -7.688 1 95.94 142 ASP B N 1
ATOM 2966 C CA . ASP B 1 142 ? 8.812 22.078 -7.742 1 95.94 142 ASP B CA 1
ATOM 2967 C C . ASP B 1 142 ? 9.32 22.547 -6.379 1 95.94 142 ASP B C 1
ATOM 2969 O O . ASP B 1 142 ? 8.586 22.484 -5.387 1 95.94 142 ASP B O 1
ATOM 2973 N N . PRO B 1 143 ? 10.586 22.953 -6.359 1 94.25 143 PRO B N 1
ATOM 2974 C CA . PRO B 1 143 ? 11.125 23.406 -5.07 1 94.25 143 PRO B CA 1
ATOM 2975 C C . PRO B 1 143 ? 10.234 24.438 -4.379 1 94.25 143 PRO B C 1
ATOM 2977 O O . PRO B 1 143 ? 10.188 24.484 -3.148 1 94.25 143 PRO B O 1
ATOM 2980 N N . LYS B 1 144 ? 9.469 25.234 -5.141 1 94.44 144 LYS B N 1
ATOM 2981 C CA . LYS B 1 144 ? 8.594 26.25 -4.578 1 94.44 144 LYS B CA 1
ATOM 2982 C C . LYS B 1 144 ? 7.41 25.609 -3.852 1 94.44 144 LYS B C 1
ATOM 2984 O O . LYS B 1 144 ? 6.738 26.281 -3.057 1 94.44 144 LYS B O 1
ATOM 2989 N N . ALA B 1 145 ? 7.176 24.328 -4.156 1 95.31 145 ALA B N 1
ATOM 2990 C CA . ALA B 1 145 ? 6.051 23.625 -3.539 1 95.31 145 ALA B CA 1
ATOM 2991 C C . ALA B 1 145 ? 6.453 23.016 -2.199 1 95.31 145 ALA B C 1
ATOM 2993 O O . ALA B 1 145 ? 5.598 22.609 -1.416 1 95.31 145 ALA B O 1
ATOM 2994 N N . ILE B 1 146 ? 7.77 22.953 -1.924 1 96.5 146 ILE B N 1
ATOM 2995 C CA . ILE B 1 146 ? 8.266 22.359 -0.684 1 96.5 146 ILE B CA 1
ATOM 2996 C C . ILE B 1 146 ? 8.234 23.406 0.431 1 96.5 146 ILE B C 1
ATOM 2998 O O . ILE B 1 146 ? 8.961 24.391 0.381 1 96.5 146 ILE B O 1
ATOM 3002 N N . PRO B 1 147 ? 7.48 23.141 1.403 1 96.75 147 PRO B N 1
ATOM 3003 C CA . PRO B 1 147 ? 7.297 24.188 2.41 1 96.75 147 PRO B CA 1
ATOM 3004 C C . PRO B 1 147 ? 8.43 24.219 3.436 1 96.75 147 PRO B C 1
ATOM 3006 O O . PRO B 1 147 ? 8.992 23.188 3.771 1 96.75 147 PRO B O 1
ATOM 3009 N N . GLY B 1 148 ? 8.695 25.453 3.873 1 96.31 148 GLY B N 1
ATOM 3010 C CA . GLY B 1 148 ? 9.531 25.609 5.051 1 96.31 148 GLY B CA 1
ATOM 3011 C C . GLY B 1 148 ? 8.742 25.703 6.34 1 96.31 148 GLY B C 1
ATOM 3012 O O . GLY B 1 148 ? 9.312 25.703 7.43 1 96.31 148 GLY B O 1
ATOM 3013 N N . GLY B 1 149 ? 7.496 25.781 6.27 1 97.38 149 GLY B N 1
ATOM 3014 C CA . GLY B 1 149 ? 6.492 25.922 7.309 1 97.38 149 GLY B CA 1
ATOM 3015 C C . GLY B 1 149 ? 5.109 26.234 6.766 1 97.38 149 GLY B C 1
ATOM 3016 O O . GLY B 1 149 ? 4.973 26.969 5.781 1 97.38 149 GLY B O 1
ATOM 3017 N N . GLU B 1 150 ? 4.148 25.672 7.422 1 98.12 150 GLU B N 1
ATOM 3018 C CA . GLU B 1 150 ? 2.777 25.891 6.977 1 98.12 150 GLU B CA 1
ATOM 3019 C C . GLU B 1 150 ? 1.874 26.281 8.141 1 98.12 150 GLU B C 1
ATOM 3021 O O . GLU B 1 150 ? 2.193 26 9.297 1 98.12 150 GLU B O 1
ATOM 3026 N N . ASN B 1 151 ? 0.879 27.062 7.836 1 97.31 151 ASN B N 1
ATOM 3027 C CA . ASN B 1 151 ? -0.32 27.156 8.664 1 97.31 151 ASN B CA 1
ATOM 3028 C C . ASN B 1 151 ? -1.49 26.406 8.047 1 97.31 151 ASN B C 1
ATOM 3030 O O . ASN B 1 151 ? -1.328 25.719 7.027 1 97.31 151 ASN B O 1
ATOM 3034 N N . LEU B 1 152 ? -2.629 26.391 8.664 1 97.12 152 LEU B N 1
ATOM 3035 C CA . LEU B 1 152 ? -3.748 25.609 8.156 1 97.12 152 LEU B CA 1
ATOM 3036 C C . LEU B 1 152 ? -4.188 26.109 6.785 1 97.12 152 LEU B C 1
ATOM 3038 O O . LEU B 1 152 ? -4.59 25.312 5.934 1 97.12 152 LEU B O 1
ATOM 3042 N N . LYS B 1 153 ? -4.125 27.422 6.57 1 97.5 153 LYS B N 1
ATOM 3043 C CA . LYS B 1 153 ? -4.508 28.016 5.289 1 97.5 153 LYS B CA 1
ATOM 3044 C C . LYS B 1 153 ? -3.641 27.469 4.156 1 97.5 153 LYS B C 1
ATOM 3046 O O . LYS B 1 153 ? -4.16 27.016 3.129 1 97.5 153 LYS B O 1
ATOM 3051 N N . VAL B 1 154 ? -2.359 27.469 4.352 1 97.75 154 VAL B N 1
ATOM 3052 C CA . VAL B 1 154 ? -1.42 26.984 3.35 1 97.75 154 VAL B CA 1
ATOM 3053 C C . VAL B 1 154 ? -1.615 25.484 3.154 1 97.75 154 VAL B C 1
ATOM 3055 O O . VAL B 1 154 ? -1.563 24.984 2.027 1 97.75 154 VAL B O 1
ATOM 3058 N N . THR B 1 155 ? -1.82 24.75 4.258 1 98.25 155 THR B N 1
ATOM 3059 C CA . THR B 1 155 ? -2.102 23.312 4.188 1 98.25 155 THR B CA 1
ATOM 3060 C C . THR B 1 155 ? -3.352 23.047 3.354 1 98.25 155 THR B C 1
ATOM 3062 O O . THR B 1 155 ? -3.357 22.156 2.498 1 98.25 155 THR B O 1
ATOM 3065 N N . LEU B 1 156 ? -4.383 23.812 3.609 1 98.12 156 LEU B N 1
ATOM 3066 C CA . LEU B 1 156 ? -5.625 23.688 2.854 1 98.12 156 LEU B CA 1
ATOM 3067 C C . LEU B 1 156 ? -5.379 23.922 1.365 1 98.12 156 LEU B C 1
ATOM 3069 O O . LEU B 1 156 ? -5.82 23.125 0.529 1 98.12 156 LEU B O 1
ATOM 3073 N N . GLU B 1 157 ? -4.66 24.953 1.048 1 97.88 157 GLU B N 1
ATOM 3074 C CA . GLU B 1 157 ? -4.363 25.281 -0.341 1 97.88 157 GLU B CA 1
ATOM 3075 C C . GLU B 1 157 ? -3.598 24.156 -1.029 1 97.88 157 GLU B C 1
ATOM 3077 O O . GLU B 1 157 ? -3.779 23.922 -2.225 1 97.88 157 GLU B O 1
ATOM 3082 N N . ARG B 1 158 ? -2.766 23.5 -0.299 1 98 158 ARG B N 1
ATOM 3083 C CA . ARG B 1 158 ? -1.971 22.391 -0.831 1 98 158 ARG B CA 1
ATOM 3084 C C . ARG B 1 158 ? -2.826 21.141 -1.028 1 98 158 ARG B C 1
ATOM 3086 O O . ARG B 1 158 ? -2.625 20.391 -1.984 1 98 158 ARG B O 1
ATOM 3093 N N . VAL B 1 159 ? -3.836 20.875 -0.199 1 98.5 159 VAL B N 1
ATOM 3094 C CA . VAL B 1 159 ? -4.613 19.641 -0.172 1 98.5 159 VAL B CA 1
ATOM 3095 C C . VAL B 1 159 ? -5.746 19.719 -1.19 1 98.5 159 VAL B C 1
ATOM 3097 O O . VAL B 1 159 ? -6.125 18.719 -1.792 1 98.5 159 VAL B O 1
ATOM 3100 N N . ILE B 1 160 ? -6.27 20.906 -1.445 1 98.31 160 ILE B N 1
ATOM 3101 C CA . ILE B 1 160 ? -7.523 21.094 -2.166 1 98.31 160 ILE B CA 1
ATOM 3102 C C . ILE B 1 160 ? -7.363 20.625 -3.609 1 98.31 160 ILE B C 1
ATOM 3104 O O . ILE B 1 160 ? -8.234 19.938 -4.145 1 98.31 160 ILE B O 1
ATOM 3108 N N . PRO B 1 161 ? -6.25 20.938 -4.309 1 98.5 161 PRO B N 1
ATOM 3109 C CA . PRO B 1 161 ? -6.117 20.438 -5.676 1 98.5 161 PRO B CA 1
ATOM 3110 C C . PRO B 1 161 ? -6.203 18.922 -5.758 1 98.5 161 PRO B C 1
ATOM 3112 O O . PRO B 1 161 ? -6.758 18.375 -6.719 1 98.5 161 PRO B O 1
ATOM 3115 N N . PHE B 1 162 ? -5.637 18.266 -4.812 1 98.75 162 PHE B N 1
ATOM 3116 C CA . PHE B 1 162 ? -5.719 16.812 -4.785 1 98.75 162 PHE B CA 1
ATOM 3117 C C . PHE B 1 162 ? -7.16 16.344 -4.582 1 98.75 162 PHE B C 1
ATOM 3119 O O . PHE B 1 162 ? -7.605 15.391 -5.211 1 98.75 162 PHE B O 1
ATOM 3126 N N . TRP B 1 163 ? -7.879 17 -3.699 1 98.75 163 TRP B N 1
ATOM 3127 C CA . TRP B 1 163 ? -9.305 16.75 -3.535 1 98.75 163 TRP B CA 1
ATOM 3128 C C . TRP B 1 163 ? -10.047 16.922 -4.855 1 98.75 163 TRP B C 1
ATOM 3130 O O . TRP B 1 163 ? -10.766 16.031 -5.297 1 98.75 163 TRP B O 1
ATOM 3140 N N . GLU B 1 164 ? -9.797 18.047 -5.527 1 98.5 164 GLU B N 1
ATOM 3141 C CA . GLU B 1 164 ? -10.539 18.422 -6.723 1 98.5 164 GLU B CA 1
ATOM 3142 C C . GLU B 1 164 ? -10.219 17.5 -7.895 1 98.5 164 GLU B C 1
ATOM 3144 O O . GLU B 1 164 ? -11.109 17.125 -8.664 1 98.5 164 GLU B O 1
ATOM 3149 N N . ASP B 1 165 ? -8.992 17.109 -7.973 1 98.31 165 ASP B N 1
ATOM 3150 C CA . ASP B 1 165 ? -8.539 16.422 -9.172 1 98.31 165 ASP B CA 1
ATOM 3151 C C . ASP B 1 165 ? -8.633 14.906 -9 1 98.31 165 ASP B C 1
ATOM 3153 O O . ASP B 1 165 ? -8.758 14.172 -9.984 1 98.31 165 ASP B O 1
ATOM 3157 N N . GLU B 1 166 ? -8.57 14.453 -7.773 1 98.44 166 GLU B N 1
ATOM 3158 C CA . GLU B 1 166 ? -8.414 13.016 -7.578 1 98.44 166 GLU B CA 1
ATOM 3159 C C . GLU B 1 166 ? -9.57 12.445 -6.758 1 98.44 166 GLU B C 1
ATOM 3161 O O . GLU B 1 166 ? -10.242 11.508 -7.191 1 98.44 166 GLU B O 1
ATOM 3166 N N . ILE B 1 167 ? -9.906 13 -5.617 1 98.75 167 ILE B N 1
ATOM 3167 C CA . ILE B 1 167 ? -10.836 12.391 -4.672 1 98.75 167 ILE B CA 1
ATOM 3168 C C . ILE B 1 167 ? -12.273 12.711 -5.078 1 98.75 167 ILE B C 1
ATOM 3170 O O . ILE B 1 167 ? -13.086 11.797 -5.262 1 98.75 167 ILE B O 1
ATOM 3174 N N . ALA B 1 168 ? -12.586 13.961 -5.371 1 98.69 168 ALA B N 1
ATOM 3175 C CA . ALA B 1 168 ? -13.945 14.422 -5.629 1 98.69 168 ALA B CA 1
ATOM 3176 C C . ALA B 1 168 ? -14.531 13.742 -6.863 1 98.69 168 ALA B C 1
ATOM 3178 O O . ALA B 1 168 ? -15.656 13.242 -6.828 1 98.69 168 ALA B O 1
ATOM 3179 N N . PRO B 1 169 ? -13.82 13.688 -7.977 1 98.44 169 PRO B N 1
ATOM 3180 C CA . PRO B 1 169 ? -14.398 13.047 -9.156 1 98.44 169 PRO B CA 1
ATOM 3181 C C . PRO B 1 169 ? -14.789 11.594 -8.906 1 98.44 169 PRO B C 1
ATOM 3183 O O . PRO B 1 169 ? -15.805 11.125 -9.414 1 98.44 169 PRO B O 1
ATOM 3186 N N . LYS B 1 170 ? -14.008 10.883 -8.125 1 98.5 170 LYS B N 1
ATOM 3187 C CA . LYS B 1 170 ? -14.305 9.484 -7.836 1 98.5 170 LYS B CA 1
ATOM 3188 C C . LYS B 1 170 ? -15.531 9.352 -6.93 1 98.5 170 LYS B C 1
ATOM 3190 O O . LYS B 1 170 ? -16.344 8.438 -7.094 1 98.5 170 LYS B O 1
ATOM 3195 N N . LEU B 1 171 ? -15.609 10.258 -6.016 1 98.69 171 LEU B N 1
ATOM 3196 C CA . LEU B 1 171 ? -16.797 10.281 -5.172 1 98.69 171 LEU B CA 1
ATOM 3197 C C . LEU B 1 171 ? -18.047 10.57 -5.996 1 98.69 171 LEU B C 1
ATOM 3199 O O . LEU B 1 171 ? -19.094 9.945 -5.789 1 98.69 171 LEU B O 1
ATOM 3203 N N . ILE B 1 172 ? -17.969 11.5 -6.93 1 98.06 172 ILE B N 1
ATOM 3204 C CA . ILE B 1 172 ? -19.094 11.844 -7.809 1 98.06 172 ILE B CA 1
ATOM 3205 C C . ILE B 1 172 ? -19.5 10.617 -8.625 1 98.06 172 ILE B C 1
ATOM 3207 O O . ILE B 1 172 ? -20.688 10.406 -8.883 1 98.06 172 ILE B O 1
ATOM 3211 N N . ASP B 1 173 ? -18.547 9.758 -8.977 1 97 173 ASP B N 1
ATOM 3212 C CA . ASP B 1 173 ? -18.797 8.531 -9.727 1 97 173 ASP B CA 1
ATOM 3213 C C . ASP B 1 173 ? -19.359 7.438 -8.828 1 97 173 ASP B C 1
ATOM 3215 O O . ASP B 1 173 ? -19.547 6.301 -9.266 1 97 173 ASP B O 1
ATOM 3219 N N . GLY B 1 174 ? -19.531 7.75 -7.57 1 97.25 174 GLY B N 1
ATOM 3220 C CA . GLY B 1 174 ? -20.203 6.832 -6.66 1 97.25 174 GLY B CA 1
ATOM 3221 C C . GLY B 1 174 ? -19.234 5.914 -5.93 1 97.25 174 GLY B C 1
ATOM 3222 O O . GLY B 1 174 ? -19.656 4.941 -5.297 1 97.25 174 GLY B O 1
ATOM 3223 N N . GLN B 1 175 ? -17.953 6.148 -6.008 1 98.06 175 GLN B N 1
ATOM 3224 C CA . GLN B 1 175 ? -16.969 5.305 -5.344 1 98.06 175 GLN B CA 1
ATOM 3225 C C . GLN B 1 175 ? -16.875 5.625 -3.855 1 98.06 175 GLN B C 1
ATOM 3227 O O . GLN B 1 175 ? -16.984 6.789 -3.459 1 98.06 175 GLN B O 1
ATOM 3232 N N . ASN B 1 176 ? -16.719 4.586 -3.064 1 98.81 176 ASN B N 1
ATOM 3233 C CA . ASN B 1 176 ? -16.406 4.75 -1.649 1 98.81 176 ASN B CA 1
ATOM 3234 C C . ASN B 1 176 ? -14.898 4.875 -1.424 1 98.81 176 ASN B C 1
ATOM 3236 O O . ASN B 1 176 ? -14.117 4.07 -1.935 1 98.81 176 ASN B O 1
ATOM 3240 N N . ILE B 1 177 ? -14.531 5.926 -0.617 1 98.88 177 ILE B N 1
ATOM 3241 C CA . ILE B 1 177 ? -13.117 6.281 -0.53 1 98.88 177 ILE B CA 1
ATOM 3242 C C . ILE B 1 177 ? -12.688 6.344 0.935 1 98.88 177 ILE B C 1
ATOM 3244 O O . ILE B 1 177 ? -13.438 6.828 1.787 1 98.88 177 ILE B O 1
ATOM 3248 N N . ILE B 1 178 ? -11.484 5.824 1.215 1 98.94 178 ILE B N 1
ATOM 3249 C CA . ILE B 1 178 ? -10.867 5.984 2.525 1 98.94 178 ILE B CA 1
ATOM 3250 C C . ILE B 1 178 ? -9.586 6.809 2.391 1 98.94 178 ILE B C 1
ATOM 3252 O O . ILE B 1 178 ? -8.797 6.598 1.467 1 98.94 178 ILE B O 1
ATOM 3256 N N . VAL B 1 179 ? -9.406 7.785 3.268 1 98.94 179 VAL B N 1
ATOM 3257 C CA . VAL B 1 179 ? -8.219 8.625 3.34 1 98.94 179 VAL B CA 1
ATOM 3258 C C . VAL B 1 179 ? -7.609 8.539 4.738 1 98.94 179 VAL B C 1
ATOM 3260 O O . VAL B 1 179 ? -8.219 8.984 5.715 1 98.94 179 VAL B O 1
ATOM 3263 N N . ALA B 1 180 ? -6.473 7.926 4.848 1 98.94 180 ALA B N 1
ATOM 3264 C CA . ALA B 1 180 ? -5.691 7.977 6.082 1 98.94 180 ALA B CA 1
ATOM 3265 C C . ALA B 1 180 ? -4.594 9.031 5.988 1 98.94 180 ALA B C 1
ATOM 3267 O O . ALA B 1 180 ? -3.711 8.953 5.133 1 98.94 180 ALA B O 1
ATOM 3268 N N . ALA B 1 181 ? -4.625 9.961 6.855 1 98.88 181 ALA B N 1
ATOM 3269 C CA . ALA B 1 181 ? -3.688 11.078 6.785 1 98.88 181 ALA B CA 1
ATOM 3270 C C . ALA B 1 181 ? -3.404 11.648 8.172 1 98.88 181 ALA B C 1
ATOM 3272 O O . ALA B 1 181 ? -3.061 10.906 9.094 1 98.88 181 ALA B O 1
ATOM 3273 N N . HIS B 1 182 ? -3.424 13 8.242 1 98.81 182 HIS B N 1
ATOM 3274 C CA . HIS B 1 182 ? -2.951 13.648 9.469 1 98.81 182 HIS B CA 1
ATOM 3275 C C . HIS B 1 182 ? -3.973 14.648 9.992 1 98.81 182 HIS B C 1
ATOM 3277 O O . HIS B 1 182 ? -4.98 14.922 9.336 1 98.81 182 HIS B O 1
ATOM 3283 N N . GLY B 1 183 ? -3.74 15.109 11.188 1 97.69 183 GLY B N 1
ATOM 3284 C CA . GLY B 1 183 ? -4.676 16 11.852 1 97.69 183 GLY B CA 1
ATOM 3285 C C . GLY B 1 183 ? -5.012 17.234 11.031 1 97.69 183 GLY B C 1
ATOM 3286 O O . GLY B 1 183 ? -6.18 17.5 10.75 1 97.69 183 GLY B O 1
ATOM 3287 N N . ASN B 1 184 ? -3.994 17.922 10.555 1 97.5 184 ASN B N 1
ATOM 3288 C CA . ASN B 1 184 ? -4.25 19.219 9.922 1 97.5 184 ASN B CA 1
ATOM 3289 C C . ASN B 1 184 ? -4.668 19.047 8.461 1 97.5 184 ASN B C 1
ATOM 3291 O O . ASN B 1 184 ? -5.469 19.828 7.953 1 97.5 184 ASN B O 1
ATOM 3295 N N . SER B 1 185 ? -4.113 18.062 7.73 1 98.25 185 SER B N 1
ATOM 3296 C CA . SER B 1 185 ? -4.57 17.859 6.363 1 98.25 185 SER B CA 1
ATOM 3297 C C . SER B 1 185 ? -6.035 17.422 6.328 1 98.25 185 SER B C 1
ATOM 3299 O O . SER B 1 185 ? -6.801 17.875 5.48 1 98.25 185 SER B O 1
ATOM 3301 N N . LEU B 1 186 ? -6.434 16.578 7.273 1 98.25 186 LEU B N 1
ATOM 3302 C CA . LEU B 1 186 ? -7.824 16.141 7.332 1 98.25 186 LEU B CA 1
ATOM 3303 C C . LEU B 1 186 ? -8.727 17.266 7.836 1 98.25 186 LEU B C 1
ATOM 3305 O O . LEU B 1 186 ? -9.875 17.391 7.398 1 98.25 186 LEU B O 1
ATOM 3309 N N . ARG B 1 187 ? -8.234 18.078 8.781 1 96.94 187 ARG B N 1
ATOM 3310 C CA . ARG B 1 187 ? -8.977 19.266 9.211 1 96.94 187 ARG B CA 1
ATOM 3311 C C . ARG B 1 187 ? -9.219 20.219 8.039 1 96.94 187 ARG B C 1
ATOM 3313 O O . ARG B 1 187 ? -10.297 20.781 7.91 1 96.94 187 ARG B O 1
ATOM 3320 N N . ALA B 1 188 ? -8.18 20.359 7.254 1 96.81 188 ALA B N 1
ATOM 3321 C CA . ALA B 1 188 ? -8.312 21.203 6.062 1 96.81 188 ALA B CA 1
ATOM 3322 C C . ALA B 1 188 ? -9.422 20.688 5.152 1 96.81 188 ALA B C 1
ATOM 3324 O O . ALA B 1 188 ? -10.273 21.453 4.707 1 96.81 188 ALA B O 1
ATOM 3325 N N . LEU B 1 189 ? -9.438 19.406 4.922 1 98 189 LEU B N 1
ATOM 3326 C CA . LEU B 1 189 ? -10.461 18.797 4.074 1 98 189 LEU B CA 1
ATOM 3327 C C . LEU B 1 189 ? -11.836 18.922 4.723 1 98 189 LEU B C 1
ATOM 3329 O O . LEU B 1 189 ? -12.828 19.219 4.047 1 98 189 LEU B O 1
ATOM 3333 N N . THR B 1 190 ? -11.844 18.672 6 1 97.56 190 THR B N 1
ATOM 3334 C CA . THR B 1 190 ? -13.094 18.797 6.742 1 97.56 190 THR B CA 1
ATOM 3335 C C . THR B 1 190 ? -13.648 20.219 6.637 1 97.56 190 THR B C 1
ATOM 3337 O O . THR B 1 190 ? -14.844 20.406 6.395 1 97.56 190 THR B O 1
ATOM 3340 N N . LYS B 1 191 ? -12.773 21.188 6.848 1 97.5 191 LYS B N 1
ATOM 3341 C CA . LYS B 1 191 ? -13.172 22.594 6.699 1 97.5 191 LYS B CA 1
ATOM 3342 C C . LYS B 1 191 ? -13.812 22.828 5.34 1 97.5 191 LYS B C 1
ATOM 3344 O O . LYS B 1 191 ? -14.859 23.469 5.25 1 97.5 191 LYS B O 1
ATOM 3349 N N . TYR B 1 192 ? -13.188 22.328 4.332 1 97.69 192 TYR B N 1
ATOM 3350 C CA . TYR B 1 192 ? -13.609 22.547 2.953 1 97.69 192 TYR B CA 1
ATOM 3351 C C . TYR B 1 192 ? -14.945 21.875 2.676 1 97.69 192 TYR B C 1
ATOM 3353 O O . TYR B 1 192 ? -15.883 22.516 2.197 1 97.69 192 TYR B O 1
ATOM 3361 N N . ILE B 1 193 ? -15.141 20.625 3.064 1 97.38 193 ILE B N 1
ATOM 3362 C CA . ILE B 1 193 ? -16.312 19.875 2.621 1 97.38 193 ILE B CA 1
ATOM 3363 C C . ILE B 1 193 ? -17.5 20.203 3.504 1 97.38 193 ILE B C 1
ATOM 3365 O O . ILE B 1 193 ? -18.656 20.078 3.076 1 97.38 193 ILE B O 1
ATOM 3369 N N . GLU B 1 194 ? -17.203 20.656 4.727 1 97.12 194 GLU B N 1
ATOM 3370 C CA . GLU B 1 194 ? -18.281 21.031 5.633 1 97.12 194 GLU B CA 1
ATOM 3371 C C . GLU B 1 194 ? -18.516 22.547 5.629 1 97.12 194 GLU B C 1
ATOM 3373 O O . GLU B 1 194 ? -19.359 23.047 6.371 1 97.12 194 GLU B O 1
ATOM 3378 N N . ASN B 1 195 ? -17.734 23.297 4.934 1 96.62 195 ASN B N 1
ATOM 3379 C CA . ASN B 1 195 ? -17.844 24.75 4.844 1 96.62 195 ASN B CA 1
ATOM 3380 C C . ASN B 1 195 ? -17.703 25.406 6.215 1 96.62 195 ASN B C 1
ATOM 3382 O O . ASN B 1 195 ? -18.531 26.234 6.594 1 96.62 195 ASN B O 1
ATOM 3386 N N . ILE B 1 196 ? -16.734 25 6.918 1 96.38 196 ILE B N 1
ATOM 3387 C CA . ILE B 1 196 ? -16.469 25.547 8.242 1 96.38 196 ILE B CA 1
ATOM 3388 C C . ILE B 1 196 ? -15.719 26.875 8.102 1 96.38 196 ILE B C 1
ATOM 3390 O O . ILE B 1 196 ? -14.789 26.984 7.301 1 96.38 196 ILE B O 1
ATOM 3394 N N . SER B 1 197 ? -16.062 27.891 8.891 1 96.06 197 SER B N 1
ATOM 3395 C CA . SER B 1 197 ? -15.422 29.203 8.828 1 96.06 197 SER B CA 1
ATOM 3396 C C . SER B 1 197 ? -14.008 29.156 9.391 1 96.06 197 SER B C 1
ATOM 3398 O O . SER B 1 197 ? -13.648 28.219 10.094 1 96.06 197 SER B O 1
ATOM 3400 N N . ASP B 1 198 ? -13.195 30.188 9.086 1 93.19 198 ASP B N 1
ATOM 3401 C CA . ASP B 1 198 ? -11.836 30.297 9.602 1 93.19 198 ASP B CA 1
ATOM 3402 C C . ASP B 1 198 ? -11.836 30.344 11.133 1 93.19 198 ASP B C 1
ATOM 3404 O O . ASP B 1 198 ? -10.938 29.797 11.773 1 93.19 198 ASP B O 1
ATOM 3408 N N . GLU B 1 199 ? -12.82 30.984 11.656 1 91.69 199 GLU B N 1
ATOM 3409 C CA . GLU B 1 199 ? -12.914 31.125 13.102 1 91.69 199 GLU B CA 1
ATOM 3410 C C . GLU B 1 199 ? -13.32 29.812 13.766 1 91.69 199 GLU B C 1
ATOM 3412 O O . GLU B 1 199 ? -12.75 29.438 14.789 1 91.69 199 GLU B O 1
ATOM 3417 N N . ASP B 1 200 ? -14.203 29.047 13.164 1 94.19 200 ASP B N 1
ATOM 3418 C CA . ASP B 1 200 ? -14.773 27.844 13.781 1 94.19 200 ASP B CA 1
ATOM 3419 C C . ASP B 1 200 ? -13.844 26.641 13.617 1 94.19 200 ASP B C 1
ATOM 3421 O O . ASP B 1 200 ? -13.953 25.672 14.367 1 94.19 200 ASP B O 1
ATOM 3425 N N . ILE B 1 201 ? -12.977 26.75 12.68 1 93.12 201 ILE B N 1
ATOM 3426 C CA . ILE B 1 201 ? -12.133 25.594 12.367 1 93.12 201 ILE B CA 1
ATOM 3427 C C . ILE B 1 201 ? -11.172 25.328 13.523 1 93.12 201 ILE B C 1
ATOM 3429 O O . ILE B 1 201 ? -10.688 24.203 13.695 1 93.12 201 ILE B O 1
ATOM 3433 N N . MET B 1 202 ? -10.859 26.297 14.383 1 88.19 202 MET B N 1
ATOM 3434 C CA . MET B 1 202 ? -9.938 26.141 15.5 1 88.19 202 MET B CA 1
ATOM 3435 C C . MET B 1 202 ? -10.453 25.125 16.516 1 88.19 202 MET B C 1
ATOM 3437 O O . MET B 1 202 ? -9.68 24.531 17.25 1 88.19 202 MET B O 1
ATOM 3441 N N . ASP B 1 203 ? -11.742 24.859 16.453 1 88.19 203 ASP B N 1
ATOM 3442 C CA . ASP B 1 203 ? -12.367 23.984 17.438 1 88.19 203 ASP B CA 1
ATOM 3443 C C . ASP B 1 203 ? -12.508 22.562 16.906 1 88.19 203 ASP B C 1
ATOM 3445 O O . ASP B 1 203 ? -12.922 21.656 17.641 1 88.19 203 ASP B O 1
ATOM 3449 N N . VAL B 1 204 ? -12.203 22.344 15.68 1 90.69 204 VAL B N 1
ATOM 3450 C CA . VAL B 1 204 ? -12.328 21.016 15.07 1 90.69 204 VAL B CA 1
ATOM 3451 C C . VAL B 1 204 ? -11.086 20.188 15.398 1 90.69 204 VAL B C 1
ATOM 3453 O O . VAL B 1 204 ? -9.961 20.656 15.234 1 90.69 204 VAL B O 1
ATOM 3456 N N . GLU B 1 205 ? -11.328 19.031 15.969 1 88.5 205 GLU B N 1
ATOM 3457 C CA . GLU B 1 205 ? -10.242 18.125 16.297 1 88.5 205 GLU B CA 1
ATOM 3458 C C . GLU B 1 205 ? -10.492 16.734 15.688 1 88.5 205 GLU B C 1
ATOM 3460 O O . GLU B 1 205 ? -11.633 16.297 15.602 1 88.5 205 GLU B O 1
ATOM 3465 N N . MET B 1 206 ? -9.477 16.188 15.242 1 91.88 206 MET B N 1
ATOM 3466 C CA . MET B 1 206 ? -9.508 14.82 14.75 1 91.88 206 MET B CA 1
ATOM 3467 C C . MET B 1 206 ? -8.719 13.891 15.672 1 91.88 206 MET B C 1
ATOM 3469 O O . MET B 1 206 ? -7.516 14.07 15.852 1 91.88 206 MET B O 1
ATOM 3473 N N . ALA B 1 207 ? -9.383 12.898 16.25 1 95.69 207 ALA B N 1
ATOM 3474 C CA . ALA B 1 207 ? -8.711 11.961 17.141 1 95.69 207 ALA B CA 1
ATOM 3475 C C . ALA B 1 207 ? -7.871 10.961 16.359 1 95.69 207 ALA B C 1
ATOM 3477 O O . ALA B 1 207 ? -8.25 10.547 15.258 1 95.69 207 ALA B O 1
ATOM 3478 N N . THR B 1 208 ? -6.785 10.555 16.891 1 98 208 THR B N 1
ATOM 3479 C CA . THR B 1 208 ? -5.922 9.578 16.234 1 98 208 THR B CA 1
ATOM 3480 C C . THR B 1 208 ? -6.629 8.234 16.109 1 98 208 THR B C 1
ATOM 3482 O O . THR B 1 208 ? -7.281 7.777 17.047 1 98 208 THR B O 1
ATOM 3485 N N . GLY B 1 209 ? -6.559 7.641 14.984 1 98 209 GLY B N 1
ATOM 3486 C CA . GLY B 1 209 ? -6.969 6.27 14.742 1 98 209 GLY B CA 1
ATOM 3487 C C . GLY B 1 209 ? -8.477 6.09 14.734 1 98 209 GLY B C 1
ATOM 3488 O O . GLY B 1 209 ? -8.977 4.965 14.781 1 98 209 GLY B O 1
ATOM 3489 N N . GLU B 1 210 ? -9.227 7.199 14.711 1 97.94 210 GLU B N 1
ATOM 3490 C CA . GLU B 1 210 ? -10.68 7.125 14.75 1 97.94 210 GLU B CA 1
ATOM 3491 C C . GLU B 1 210 ? -11.289 7.445 13.391 1 97.94 210 GLU B C 1
ATOM 3493 O O . GLU B 1 210 ? -11.234 8.586 12.93 1 97.94 210 GLU B O 1
ATOM 3498 N N . PRO B 1 211 ? -11.922 6.43 12.773 1 98.75 211 PRO B N 1
ATOM 3499 C CA . PRO B 1 211 ? -12.523 6.707 11.469 1 98.75 211 PRO B CA 1
ATOM 3500 C C . PRO B 1 211 ? -13.727 7.645 11.562 1 98.75 211 PRO B C 1
ATOM 3502 O O . PRO B 1 211 ? -14.547 7.512 12.469 1 98.75 211 PRO B O 1
ATOM 3505 N N . VAL B 1 212 ? -13.812 8.602 10.742 1 98.75 212 VAL B N 1
ATOM 3506 C CA . VAL B 1 212 ? -14.961 9.469 10.531 1 98.75 212 VAL B CA 1
ATOM 3507 C C . VAL B 1 212 ? -15.602 9.164 9.188 1 98.75 212 VAL B C 1
ATOM 3509 O O . VAL B 1 212 ? -14.969 9.32 8.141 1 98.75 212 VAL B O 1
ATOM 3512 N N . VAL B 1 213 ? -16.828 8.758 9.195 1 98.75 213 VAL B N 1
ATOM 3513 C CA . VAL B 1 213 ? -17.531 8.328 7.996 1 98.75 213 VAL B CA 1
ATOM 3514 C C . VAL B 1 213 ? -18.469 9.438 7.527 1 98.75 213 VAL B C 1
ATOM 3516 O O . VAL B 1 213 ? -19.312 9.914 8.297 1 98.75 213 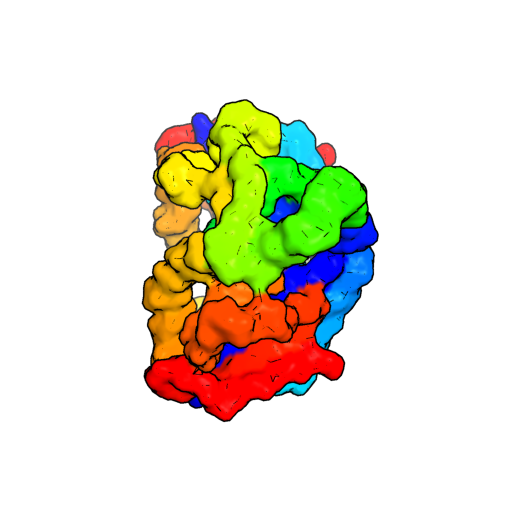VAL B O 1
ATOM 3519 N N . TYR B 1 214 ? -18.375 9.867 6.301 1 98.75 214 TYR B N 1
ATOM 3520 C CA . TYR B 1 214 ? -19.281 10.812 5.648 1 98.75 214 TYR B CA 1
ATOM 3521 C C . TYR B 1 214 ? -20.141 10.117 4.605 1 98.75 214 TYR B C 1
ATOM 3523 O O . TYR B 1 214 ? -19.641 9.266 3.855 1 98.75 214 TYR B O 1
ATOM 3531 N N . ASP B 1 215 ? -21.391 10.414 4.594 1 98.62 215 ASP B N 1
ATOM 3532 C CA . ASP B 1 215 ? -22.219 10.203 3.41 1 98.62 215 ASP B CA 1
ATOM 3533 C C . ASP B 1 215 ? -22.328 11.484 2.582 1 98.62 215 ASP B C 1
ATOM 3535 O O . ASP B 1 215 ? -22.703 12.539 3.104 1 98.62 215 ASP B O 1
ATOM 3539 N N . LEU B 1 216 ? -21.906 11.359 1.372 1 98.5 216 LEU B N 1
ATOM 3540 C CA . LEU B 1 216 ? -21.953 12.516 0.488 1 98.5 216 LEU B CA 1
ATOM 3541 C C . LEU B 1 216 ? -22.969 12.305 -0.637 1 98.5 216 LEU B C 1
ATOM 3543 O O . LEU B 1 216 ? -23.047 11.211 -1.206 1 98.5 216 LEU B O 1
ATOM 3547 N N . ASP B 1 217 ? -23.766 13.305 -0.974 1 97.69 217 ASP B N 1
ATOM 3548 C CA . ASP B 1 217 ? -24.719 13.18 -2.076 1 97.69 217 ASP B CA 1
ATOM 3549 C C . ASP B 1 217 ? -24.031 13.43 -3.42 1 97.69 217 ASP B C 1
ATOM 3551 O O . ASP B 1 217 ? -22.812 13.547 -3.484 1 97.69 217 ASP B O 1
ATOM 3555 N N . GLU B 1 218 ? -24.75 13.523 -4.496 1 95.56 218 GLU B N 1
ATOM 3556 C CA . GLU B 1 218 ? -24.219 13.602 -5.855 1 95.56 218 GLU B CA 1
ATOM 3557 C C . GLU B 1 218 ? -23.5 14.922 -6.09 1 95.56 218 GLU B C 1
ATOM 3559 O O . GLU B 1 218 ? -22.734 15.055 -7.055 1 95.56 218 GLU B O 1
ATOM 3564 N N . ASN B 1 219 ? -23.797 15.938 -5.242 1 96.38 219 ASN B N 1
ATOM 3565 C CA . ASN B 1 219 ? -23.125 17.234 -5.328 1 96.38 219 ASN B CA 1
ATOM 3566 C C . ASN B 1 219 ? -22.047 17.375 -4.262 1 96.38 219 ASN B C 1
ATOM 3568 O O . ASN B 1 219 ? -21.562 18.484 -4.012 1 96.38 219 ASN B O 1
ATOM 3572 N N . LEU B 1 220 ? -21.688 16.297 -3.512 1 97.75 220 LEU B N 1
ATOM 3573 C CA . LEU B 1 220 ? -20.641 16.188 -2.5 1 97.75 220 LEU B CA 1
ATOM 3574 C C . LEU B 1 220 ? -21.016 17 -1.257 1 97.75 220 LEU B C 1
ATOM 3576 O O . LEU B 1 220 ? -20.125 17.422 -0.502 1 97.75 220 LEU B O 1
ATOM 3580 N N . ASN B 1 221 ? -22.328 17.219 -1.156 1 97.94 221 ASN B N 1
ATOM 3581 C CA . ASN B 1 221 ? -22.766 17.766 0.128 1 97.94 221 ASN B CA 1
ATOM 3582 C C . ASN B 1 221 ? -22.781 16.688 1.211 1 97.94 221 ASN B C 1
ATOM 3584 O O . ASN B 1 221 ? -23.172 15.547 0.955 1 97.94 221 ASN B O 1
ATOM 3588 N N . VAL B 1 222 ? -22.438 17.078 2.4 1 98.12 222 VAL B N 1
ATOM 3589 C CA . VAL B 1 222 ? -22.438 16.141 3.523 1 98.12 222 VAL B CA 1
ATOM 3590 C C . VAL B 1 222 ? -23.875 15.859 3.947 1 98.12 222 VAL B C 1
ATOM 3592 O O . VAL B 1 222 ? -24.609 16.766 4.332 1 98.12 222 VAL B O 1
ATOM 3595 N N . VAL B 1 223 ? -24.234 14.641 3.873 1 98.25 223 VAL B N 1
ATOM 3596 C CA . VAL B 1 223 ? -25.562 14.188 4.27 1 98.25 223 VAL B CA 1
ATOM 3597 C C . VAL B 1 223 ? -25.531 13.695 5.715 1 98.25 223 VAL B C 1
ATOM 3599 O O . VAL B 1 223 ? -26.453 13.961 6.488 1 98.25 223 VAL B O 1
ATOM 3602 N N . SER B 1 224 ? -24.516 13.008 6.035 1 98 224 SER B N 1
ATOM 3603 C CA . SER B 1 224 ? -24.328 12.539 7.402 1 98 224 SER B CA 1
ATOM 3604 C C . SER B 1 224 ? -22.859 12.406 7.742 1 98 224 SER B C 1
ATOM 3606 O O . SER B 1 224 ? -22.016 12.328 6.848 1 98 224 SER B O 1
ATOM 3608 N N . LYS B 1 225 ? -22.562 12.477 8.961 1 97.5 225 LYS B N 1
ATOM 3609 C CA . LYS B 1 225 ? -21.234 12.336 9.547 1 97.5 225 LYS B CA 1
ATOM 3610 C C . LYS B 1 225 ? -21.297 11.492 10.82 1 97.5 225 LYS B C 1
ATOM 3612 O O . LYS B 1 225 ? -22.109 11.742 11.703 1 97.5 225 LYS B O 1
ATOM 3617 N N . LYS B 1 226 ? -20.422 10.469 10.828 1 97.56 226 LYS B N 1
ATOM 3618 C CA . LYS B 1 226 ? -20.422 9.547 11.961 1 97.56 226 LYS B CA 1
ATOM 3619 C C . LYS B 1 226 ? -19 9.172 12.359 1 97.56 226 LYS B C 1
ATOM 3621 O O . LYS B 1 226 ? -18.203 8.758 11.516 1 97.56 226 LYS B O 1
ATOM 3626 N N . LYS B 1 227 ? -18.672 9.328 13.609 1 97.38 227 LYS B N 1
ATOM 3627 C CA . LYS B 1 227 ? -17.406 8.82 14.148 1 97.38 227 LYS B CA 1
ATOM 3628 C C . LYS B 1 227 ? -17.547 7.375 14.609 1 97.38 227 LYS B C 1
ATOM 3630 O O . LYS B 1 227 ? -18.547 7.02 15.258 1 97.38 227 LYS B O 1
ATOM 3635 N N . LEU B 1 228 ? -16.625 6.605 14.18 1 96.5 228 LEU B N 1
ATOM 3636 C CA . LEU B 1 228 ? -16.625 5.219 14.633 1 96.5 228 LEU B CA 1
ATOM 3637 C C . LEU B 1 228 ? -15.773 5.055 15.891 1 96.5 228 LEU B C 1
ATOM 3639 O O . LEU B 1 228 ? -14.656 5.566 15.945 1 96.5 228 LEU B O 1
ATOM 3643 N N . ASN B 1 229 ? -16.297 4.582 17.078 1 87.19 229 ASN B N 1
ATOM 3644 C CA . ASN B 1 229 ? -15.539 4.387 18.297 1 87.19 229 ASN B CA 1
ATOM 3645 C C . ASN B 1 229 ? -15.922 3.084 19 1 87.19 229 ASN B C 1
ATOM 3647 O O . ASN B 1 229 ? -17 2.531 18.75 1 87.19 229 ASN B O 1
#

pLDDT: mean 97.07, std 2.35, range [87.19, 98.94]

Organism: Latilactobacillus sakei subsp. sakei (strain 23K) (NCBI:txid314315)